Protein 4UMW (pdb70)

Solvent-accessible surface area: 28233 Å² total; per-residue (Å²): 126,144,156,97,78,88,56,36,100,49,1,76,74,79,29,65,105,1,157,26,51,64,102,158,95,99,90,117,0,43,119,21,14,62,51,2,0,86,69,6,10,141,46,20,22,101,71,4,99,120,45,59,168,88,52,45,126,74,13,8,36,14,1,1,10,54,0,2,81,5,0,29,160,34,46,7,2,43,36,0,0,61,5,0,20,14,16,12,52,1,81,41,49,64,28,164,16,58,76,251,79,82,19,1,98,79,19,48,37,151,71,4,29,31,48,125,142,83,126,153,52,110,22,55,26,91,52,4,170,50,44,26,45,1,20,9,55,58,51,23,76,2,13,7,19,0,55,0,68,17,97,70,6,37,0,34,12,35,3,21,32,21,27,57,64,18,50,106,62,52,86,33,58,137,1,22,1,2,0,24,1,43,100,112,94,0,35,0,51,1,65,12,108,60,52,45,4,3,2,17,110,4,22,116,28,13,93,77,3,80,146,145,81,90,130,122,83,102,69,16,27,137,41,2,128,132,34,0,35,46,10,60,56,58,4,102,97,20,18,71,60,14,15,117,134,156,97,35,58,122,138,90,63,79,98,47,1,41,9,1,16,2,7,0,1,3,1,0,5,17,12,0,33,14,11,0,10,29,11,0,21,45,1,1,64,162,96,31,13,80,20,67,10,3,63,11,2,78,44,0,10,136,1,60,11,1,0,2,6,2,16,7,0,0,0,71,25,111,15,132,14,61,25,24,55,36,27,143,84,45,52,96,52,89,1,7,34,24,0,0,0,0,10,46,74,29,87,67,24,23,0,80,2,0,24,76,42,0,111,113,52,168,44,96,45,40,102,27,83,84,81,115,60,57,77,48,30,21,42,18,1,62,6,128,65,84,138,1,16,4,4,50,16,79,82,38,90,24,93,108,21,50,46,61,10,90,122,22,41,89,57,8,30,64,6,8,0,0,6,76,102,122,93,14,10,0,0,0,1,2,29,26,39,35,33,113,21,0,54,70,2,9,66,45,2,77,85,49,60,0,127,10,20,0,1,2,14,17,78,83,130,20,0,44,24,2,2,54,121,16,71,21,132,64,108,26,49,26,84,5,62,51,0,10,144,20,0,46,167,46,46,153,151,17,28,0,0,0,0,0,26,6,9,1,0,0,0,0,0,26,18,3,15,1,0,0,0,0,23,82,10,50,102,5,0,57,74,10,3,22,0,4,0,78,55,32,104,2,98,6,0,8,75,5,0,88,10,1,78,49,4,97,46,5,16,161,78,0,21,91,46,1,57,34,53,15,34,90,47,33,82,26,1,76,123,62,125,28,40,22,165,78,2,14,90,18,8,33,31,0,12,93,95,0,48,55,16,1,103,121,17,65,238

Secondary structure (DSSP, 8-state):
--TTSHHHHHHHHHHHHHHHHTTS-HHHHHHHHHHHHHHHHHHHHHHHHHHHHTT----HHHHHHHHHHHHHHTT-HHHHHHHHHHHHHHHHHHHHTS---HHHHTTS-SEEEEEETTEEEEEETTT--TT-EEEEPTTPBPSS-EEE-SSEEEEE-HHHHS--SPEEEETT-EE-TT-EE-SS-EEEEE-SPTT-SHHHHHHHHHHHHHHTPPPPPPHHHHHHHHHHHHHHHHHHHHHHHHHHHS---HHHHHHHHHHHHHHHS-TTHHHHHHHHHHHHHHHHHHTT-EE-SHHHHHHHHT--EEEEPTBTTTEEEEEEEEEEEEPTT--HHHHHHHHHHHHTT--SHHHHHHHHHHHHTT------EEEEEETTTEEEEEETTEEEEEEETTSS--SS-HHHHHHHHHTT-EEEEEEETTEEEEEEEEEEEEPTTHHHHHHHHHHTT-EEEEE-SS-HHHHHHHHHHHT-EEE-S--HHHHHHHHHHHHHHS-EEEEE-SGGGHHHHHHSSEEEEETTS-HHHHHH-SEEETT--THHHHHHHHHHHHHHHHHHHHHHHHHHHHHHHHHHHHHTS--HHHHHHHHHHHHHHHHHHHGGGG-

Structure (mmCIF, N/CA/C/O backbone):
data_4UMW
#
_entry.id   4UMW
#
_cell.length_a   77.641
_cell.length_b   83.560
_cell.length_c   319.818
_cell.angle_alpha   90.00
_cell.angle_beta   90.00
_cell.angle_gamma   90.00
#
_symmetry.space_group_name_H-M   'C 2 2 21'
#
loop_
_entity.id
_entity.type
_entity.pdbx_description
1 polymer 'ZINC-TRANSPORTING ATPASE'
2 non-polymer 'TETRAFLUOROALUMINATE ION'
3 non-polymer 'MAGNESIUM ION'
4 water water
#
loop_
_atom_site.group_PDB
_atom_site.id
_atom_site.type_symbol
_atom_site.label_atom_id
_atom_site.label_alt_id
_atom_site.label_comp_id
_atom_site.label_asym_id
_atom_site.label_entity_id
_atom_site.label_seq_id
_atom_site.pdbx_PDB_ins_code
_atom_site.Cartn_x
_atom_site.Cartn_y
_atom_site.Cartn_z
_atom_site.occupancy
_atom_site.B_iso_or_equiv
_atom_site.auth_seq_id
_atom_site.auth_comp_id
_atom_site.auth_asym_id
_atom_site.auth_atom_id
_atom_site.pdbx_PDB_model_num
ATOM 1 N N . ARG A 1 124 ? 75.169 116.576 23.824 1.00 136.79 124 ARG A N 1
ATOM 2 C CA . ARG A 1 124 ? 75.218 115.228 24.375 1.00 136.41 124 ARG A CA 1
ATOM 3 C C . ARG A 1 124 ? 74.972 114.187 23.283 1.00 134.85 124 ARG A C 1
ATOM 4 O O . ARG A 1 124 ? 75.489 113.071 23.350 1.00 133.62 124 ARG A O 1
ATOM 6 N N . LEU A 1 125 ? 74.183 114.562 22.279 1.00 133.06 125 LEU A N 1
ATOM 7 C CA . LEU A 1 125 ? 73.852 113.662 21.178 1.00 129.11 125 LEU A CA 1
ATOM 8 C C . LEU A 1 125 ? 74.386 114.168 19.833 1.00 124.63 125 LEU A C 1
ATOM 9 O O . LEU A 1 125 ? 73.941 113.720 18.773 1.00 120.10 125 LEU A O 1
ATOM 14 N N . LYS A 1 126 ? 75.349 115.087 19.877 1.00 125.85 126 LYS A N 1
ATOM 15 C CA . LYS A 1 126 ? 75.949 115.639 18.663 1.00 122.93 126 LYS A CA 1
ATOM 16 C C . LYS A 1 126 ? 76.864 114.619 17.974 1.00 122.18 126 LYS A C 1
ATOM 17 O O . LYS A 1 126 ? 77.467 114.911 16.938 1.00 121.98 126 LYS A O 1
ATOM 23 N N . GLU A 1 127 ? 76.974 113.431 18.566 1.00 120.99 127 GLU A N 1
ATOM 24 C CA . GLU A 1 127 ? 77.746 112.333 17.991 1.00 118.93 127 GLU A CA 1
ATOM 25 C C . GLU A 1 127 ? 77.084 111.778 16.725 1.00 115.11 127 GLU A C 1
ATOM 26 O O . GLU A 1 127 ? 77.763 111.424 15.758 1.00 115.15 127 GLU A O 1
ATOM 32 N N . ASN A 1 128 ? 75.755 111.704 16.742 1.00 111.73 128 ASN A N 1
ATOM 33 C CA . ASN A 1 128 ? 74.981 111.204 15.605 1.00 108.68 128 ASN A CA 1
ATOM 34 C C . ASN A 1 128 ? 74.931 112.154 14.401 1.00 107.13 128 ASN A C 1
ATOM 35 O O . ASN A 1 128 ? 74.648 111.728 13.280 1.00 105.78 128 ASN A O 1
ATOM 40 N N . LEU A 1 129 ? 75.188 113.436 14.642 1.00 107.02 129 LEU A N 1
ATOM 41 C CA . LEU A 1 129 ? 75.049 114.468 13.608 1.00 105.15 129 LEU A CA 1
ATOM 42 C C . LEU A 1 129 ? 75.772 114.199 12.271 1.00 105.70 129 LEU A C 1
ATOM 43 O O . LEU A 1 129 ? 75.143 114.301 11.210 1.00 104.12 129 LEU A O 1
ATOM 48 N N . PRO A 1 130 ? 77.081 113.857 12.310 1.00 108.57 130 PRO A N 1
ATOM 49 C CA . PRO A 1 130 ? 77.797 113.602 11.052 1.00 109.13 130 PRO A CA 1
ATOM 50 C C . PRO A 1 130 ? 77.111 112.542 10.196 1.00 107.00 130 PRO A C 1
ATOM 51 O O . PRO A 1 130 ? 77.111 112.652 8.969 1.00 105.65 130 PRO A O 1
ATOM 55 N N . LEU A 1 131 ? 76.522 111.541 10.842 1.00 106.43 131 LEU A N 1
ATOM 56 C CA . LEU A 1 131 ? 75.788 110.498 10.134 1.00 106.38 131 LEU A CA 1
ATOM 57 C C . LEU A 1 131 ? 74.611 111.077 9.342 1.00 106.51 131 LEU A C 1
ATOM 58 O O . LEU A 1 131 ? 74.538 110.914 8.121 1.00 108.49 131 LEU A O 1
ATOM 63 N N . ILE A 1 132 ? 73.704 111.758 10.040 1.00 104.16 132 ILE A N 1
ATOM 64 C CA . ILE A 1 132 ? 72.532 112.370 9.411 1.00 101.46 132 ILE A CA 1
ATOM 65 C C . ILE A 1 132 ? 72.922 113.326 8.287 1.00 102.76 132 ILE A C 1
ATOM 66 O O . ILE A 1 132 ? 72.403 113.234 7.163 1.00 104.56 132 ILE A O 1
ATOM 71 N N . THR A 1 133 ? 73.841 114.240 8.595 1.00 101.89 133 THR A N 1
ATOM 72 C CA . THR A 1 133 ? 74.311 115.205 7.603 1.00 101.93 133 THR A CA 1
ATOM 73 C C . THR A 1 133 ? 74.876 114.501 6.367 1.00 104.10 133 THR A C 1
ATOM 74 O O . THR A 1 133 ? 74.604 114.908 5.238 1.00 104.05 133 THR A O 1
ATOM 78 N N . LEU A 1 134 ? 75.642 113.435 6.583 1.00 105.32 134 LEU A N 1
ATOM 79 C CA . LEU A 1 134 ? 76.179 112.652 5.472 1.00 106.07 134 LEU A CA 1
ATOM 80 C C . LEU A 1 134 ? 75.067 112.017 4.635 1.00 106.26 134 LEU A C 1
ATOM 81 O O . LEU A 1 134 ? 75.134 112.022 3.404 1.00 108.56 134 LEU A O 1
ATOM 86 N N . ILE A 1 135 ? 74.050 111.476 5.307 1.00 105.16 135 ILE A N 1
ATOM 87 C CA . ILE A 1 135 ? 72.881 110.900 4.635 1.00 106.68 135 ILE A CA 1
ATOM 88 C C . ILE A 1 135 ? 72.192 111.919 3.716 1.00 106.38 135 ILE A C 1
ATOM 89 O O . ILE A 1 135 ? 72.055 111.707 2.496 1.00 108.20 135 ILE A O 1
ATOM 94 N N . VAL A 1 136 ? 71.755 113.023 4.322 1.00 102.10 136 VAL A N 1
ATOM 95 C CA . VAL A 1 136 ? 71.048 114.084 3.606 1.00 99.73 136 VAL A CA 1
ATOM 96 C C . VAL A 1 136 ? 71.877 114.619 2.442 1.00 100.43 136 VAL A C 1
ATOM 97 O O . VAL A 1 136 ? 71.413 114.656 1.301 1.00 102.75 136 VAL A O 1
ATOM 101 N N . MET A 1 137 ? 73.108 115.022 2.746 1.00 99.63 137 MET A N 1
ATOM 102 C CA . MET A 1 137 ? 74.045 115.505 1.739 1.00 100.40 137 MET A CA 1
ATOM 103 C C . MET A 1 137 ? 74.210 114.519 0.584 1.00 104.70 137 MET A C 1
ATOM 104 O O . MET A 1 137 ? 74.287 114.923 -0.572 1.00 107.14 137 MET A O 1
ATOM 109 N N . MET A 1 138 ? 74.267 113.231 0.905 1.00 106.95 138 MET A N 1
ATOM 110 C CA . MET A 1 138 ? 74.324 112.173 -0.103 1.00 110.21 138 MET A CA 1
ATOM 111 C C . MET A 1 138 ? 73.112 112.197 -1.028 1.00 112.61 138 MET A C 1
ATOM 112 O O . MET A 1 138 ? 73.223 112.446 -2.238 1.00 112.11 138 MET A O 1
ATOM 117 N N . ALA A 1 139 ? 71.953 111.905 -0.440 1.00 115.11 139 ALA A N 1
ATOM 118 C CA . ALA A 1 139 ? 70.695 111.850 -1.187 1.00 118.04 139 ALA A CA 1
ATOM 119 C C . ALA A 1 139 ? 70.487 113.094 -2.070 1.00 119.14 139 ALA A C 1
ATOM 120 O O . ALA A 1 139 ? 70.140 112.989 -3.257 1.00 122.19 139 ALA A O 1
ATOM 122 N N . ILE A 1 140 ? 70.729 114.266 -1.490 1.00 116.82 140 ILE A N 1
ATOM 123 C CA . ILE A 1 140 ? 70.666 115.522 -2.228 1.00 117.46 140 ILE A CA 1
ATOM 124 C C . ILE A 1 140 ? 71.701 115.595 -3.373 1.00 118.92 140 ILE A C 1
ATOM 125 O O . ILE A 1 140 ? 71.375 116.043 -4.470 1.00 120.73 140 ILE A O 1
ATOM 130 N N . SER A 1 141 ? 72.932 115.149 -3.123 1.00 118.09 141 SER A N 1
ATOM 131 C CA . SER A 1 141 ? 73.952 115.078 -4.175 1.00 118.49 141 SER A CA 1
ATOM 132 C C . SER A 1 141 ? 73.462 114.250 -5.366 1.00 122.29 141 SER A C 1
ATOM 133 O O . SER A 1 141 ? 73.690 114.606 -6.535 1.00 124.03 141 SER A O 1
ATOM 136 N N . TRP A 1 142 ? 72.789 113.145 -5.057 1.00 123.82 142 TRP A N 1
ATOM 137 C CA . TRP A 1 142 ? 72.135 112.337 -6.080 1.00 126.51 142 TRP A CA 1
ATOM 138 C C . TRP A 1 142 ? 71.087 113.173 -6.822 1.00 128.01 142 TRP A C 1
ATOM 139 O O . TRP A 1 142 ? 71.037 113.186 -8.068 1.00 129.37 142 TRP A O 1
ATOM 150 N N . GLY A 1 143 ? 70.264 113.885 -6.053 1.00 127.28 143 GLY A N 1
ATOM 151 C CA . GLY A 1 143 ? 69.288 114.800 -6.628 1.00 127.04 143 GLY A CA 1
ATOM 152 C C . GLY A 1 143 ? 69.895 115.826 -7.577 1.00 124.48 143 GLY A C 1
ATOM 153 O O . GLY A 1 143 ? 69.234 116.284 -8.510 1.00 125.58 143 GLY A O 1
ATOM 154 N N . LEU A 1 144 ? 71.155 116.183 -7.338 1.00 121.90 144 LEU A N 1
ATOM 155 C CA . LEU A 1 144 ? 71.885 117.099 -8.208 1.00 120.89 144 LEU A CA 1
ATOM 156 C C . LEU A 1 144 ? 72.530 116.351 -9.368 1.00 125.36 144 LEU A C 1
ATOM 157 O O . LEU A 1 144 ? 72.917 116.957 -10.365 1.00 125.86 144 LEU A O 1
ATOM 162 N N . GLU A 1 145 ? 72.665 115.034 -9.233 1.00 129.73 145 GLU A N 1
ATOM 163 C CA . GLU A 1 145 ? 73.056 114.215 -10.376 1.00 135.41 145 GLU A CA 1
ATOM 164 C C . GLU A 1 145 ? 71.818 113.923 -11.212 1.00 136.45 145 GLU A C 1
ATOM 165 O O . GLU A 1 145 ? 71.896 113.279 -12.258 1.00 138.92 145 GLU A O 1
ATOM 171 N N . GLN A 1 146 ? 70.669 114.396 -10.737 1.00 134.73 146 GLN A N 1
ATOM 172 C CA . GLN A 1 146 ? 69.452 114.343 -11.548 1.00 136.88 146 GLN A CA 1
ATOM 173 C C . GLN A 1 146 ? 69.253 115.537 -12.506 1.00 138.41 146 GLN A C 1
ATOM 174 O O . GLN A 1 146 ? 68.720 115.353 -13.599 1.00 139.81 146 GLN A O 1
ATOM 180 N N . PHE A 1 147 ? 69.655 116.747 -12.105 1.00 252.27 147 PHE A N 1
ATOM 181 C CA . PHE A 1 147 ? 69.758 117.873 -13.049 1.00 253.05 147 PHE A CA 1
ATOM 182 C C . PHE A 1 147 ? 71.150 118.486 -12.953 1.00 251.29 147 PHE A C 1
ATOM 183 O O . PHE A 1 147 ? 71.610 118.761 -11.846 1.00 249.18 147 PHE A O 1
ATOM 191 N N . ASN A 1 148 ? 71.811 118.713 -14.091 1.00 252.24 148 ASN A N 1
ATOM 192 C CA . ASN A 1 148 ? 73.152 119.309 -14.090 1.00 250.80 148 ASN A CA 1
ATOM 193 C C . ASN A 1 148 ? 74.144 118.423 -13.330 1.00 249.21 148 ASN A C 1
ATOM 194 O O . ASN A 1 148 ? 74.488 118.704 -12.185 1.00 247.27 148 ASN A O 1
ATOM 199 N N . HIS A 1 149 ? 74.571 117.335 -13.966 1.00 250.21 149 HIS A N 1
ATOM 200 C CA . HIS A 1 149 ? 75.584 116.427 -13.402 1.00 249.06 149 HIS A CA 1
ATOM 201 C C . HIS A 1 149 ? 76.829 117.135 -12.831 1.00 247.08 149 HIS A C 1
ATOM 202 O O . HIS A 1 149 ? 77.162 116.924 -11.669 1.00 245.46 149 HIS A O 1
ATOM 209 N N . PRO A 1 150 ? 77.516 117.957 -13.660 1.00 217.35 150 PRO A N 1
ATOM 210 C CA . PRO A 1 150 ? 78.821 118.468 -13.176 1.00 215.71 150 PRO A CA 1
ATOM 211 C C . PRO A 1 150 ? 78.714 119.262 -11.870 1.00 213.88 150 PRO A C 1
ATOM 212 O O . PRO A 1 150 ? 79.610 119.191 -11.038 1.00 212.45 150 PRO A O 1
ATOM 216 N N . PHE A 1 151 ? 77.606 119.980 -11.730 1.00 244.13 151 PHE A N 1
ATOM 217 C CA . PHE A 1 151 ? 77.301 120.660 -10.486 1.00 242.62 151 PHE A CA 1
ATOM 218 C C . PHE A 1 151 ? 77.037 119.664 -9.355 1.00 241.69 151 PHE A C 1
ATOM 219 O O . PHE A 1 151 ? 77.286 119.960 -8.187 1.00 240.12 151 PHE A O 1
ATOM 227 N N . GLY A 1 152 ? 76.545 118.480 -9.707 1.00 113.17 152 GLY A N 1
ATOM 228 C CA . GLY A 1 152 ? 76.277 117.442 -8.726 1.00 112.79 152 GLY A CA 1
ATOM 229 C C . GLY A 1 152 ? 77.523 116.735 -8.223 1.00 112.04 152 GLY A C 1
ATOM 230 O O . GLY A 1 152 ? 77.586 116.342 -7.060 1.00 108.19 152 GLY A O 1
ATOM 231 N N . GLN A 1 153 ? 78.507 116.562 -9.105 1.00 114.28 153 GLN A N 1
ATOM 232 C CA . GLN A 1 153 ? 79.767 115.897 -8.752 1.00 113.66 153 GLN A CA 1
ATOM 233 C C . GLN A 1 153 ? 80.527 116.717 -7.712 1.00 111.00 153 GLN A C 1
ATOM 234 O O . GLN A 1 153 ? 81.176 116.164 -6.828 1.00 110.26 153 GLN A O 1
ATOM 240 N N . LEU A 1 154 ? 80.438 118.039 -7.827 1.00 110.64 154 LEU A N 1
ATOM 241 C CA . LEU A 1 154 ? 81.027 118.929 -6.836 1.00 110.59 154 LEU A CA 1
ATOM 242 C C . LEU A 1 154 ? 80.338 118.712 -5.495 1.00 108.92 154 LEU A C 1
ATOM 243 O O . LEU A 1 154 ? 80.983 118.697 -4.447 1.00 106.07 154 LEU A O 1
ATOM 248 N N . ALA A 1 155 ? 79.023 118.534 -5.543 1.00 109.71 155 ALA A N 1
ATOM 249 C CA . ALA A 1 155 ? 78.237 118.279 -4.343 1.00 109.24 155 ALA A CA 1
ATOM 250 C C . ALA A 1 155 ? 78.633 116.944 -3.697 1.00 109.00 155 ALA A C 1
ATOM 251 O O . ALA A 1 155 ? 78.690 116.827 -2.466 1.00 106.62 155 ALA A O 1
ATOM 253 N N . PHE A 1 156 ? 78.912 115.948 -4.533 1.00 110.69 156 PHE A N 1
ATOM 254 C CA . PHE A 1 156 ? 79.412 114.668 -4.059 1.00 110.58 156 PHE A CA 1
ATOM 255 C C . PHE A 1 156 ? 80.777 114.850 -3.393 1.00 108.42 156 PHE A C 1
ATOM 256 O O . PHE A 1 156 ? 80.953 114.442 -2.261 1.00 108.42 156 PHE A O 1
ATOM 264 N N . ILE A 1 157 ? 81.721 115.490 -4.082 1.00 107.05 157 ILE A N 1
ATOM 265 C CA . ILE A 1 157 ? 83.026 115.833 -3.503 1.00 106.45 157 ILE A CA 1
ATOM 266 C C . ILE A 1 157 ? 82.879 116.543 -2.143 1.00 105.19 157 ILE A C 1
ATOM 267 O O . ILE A 1 157 ? 83.666 116.313 -1.220 1.00 105.61 157 ILE A O 1
ATOM 272 N N . ALA A 1 158 ? 81.844 117.372 -2.019 1.00 103.79 158 ALA A N 1
ATOM 273 C CA . ALA A 1 158 ? 81.509 118.006 -0.747 1.00 101.23 158 ALA A CA 1
ATOM 274 C C . ALA A 1 158 ? 81.107 116.970 0.300 1.00 103.01 158 ALA A C 1
ATOM 275 O O . ALA A 1 158 ? 81.618 116.991 1.423 1.00 103.30 158 ALA A O 1
ATOM 277 N N . THR A 1 159 ? 80.196 116.067 -0.067 1.00 104.98 159 THR A N 1
ATOM 278 C CA . THR A 1 159 ? 79.789 114.981 0.835 1.00 107.50 159 THR A CA 1
ATOM 279 C C . THR A 1 159 ? 80.975 114.124 1.308 1.00 107.63 159 THR A C 1
ATOM 280 O O . THR A 1 159 ? 81.169 113.918 2.512 1.00 109.19 159 THR A O 1
ATOM 284 N N . THR A 1 160 ? 81.747 113.629 0.343 1.00 106.78 160 THR A N 1
ATOM 285 C CA . THR A 1 160 ? 82.954 112.847 0.572 1.00 105.93 160 THR A CA 1
ATOM 286 C C . THR A 1 160 ? 83.902 113.569 1.511 1.00 106.97 160 THR A C 1
ATOM 287 O O . THR A 1 160 ? 84.354 112.992 2.484 1.00 108.86 160 THR A O 1
ATOM 291 N N . LEU A 1 161 ? 84.195 114.834 1.223 1.00 106.49 161 LEU A N 1
ATOM 292 C CA . LEU A 1 161 ? 85.121 115.607 2.055 1.00 107.42 161 LEU A CA 1
ATOM 293 C C . LEU A 1 161 ? 84.624 115.866 3.488 1.00 109.43 161 LEU A C 1
ATOM 294 O O . LEU A 1 161 ? 85.393 115.745 4.451 1.00 111.65 161 LEU A O 1
ATOM 299 N N . VAL A 1 162 ? 83.346 116.214 3.630 1.00 108.69 162 VAL A N 1
ATOM 300 C CA . VAL A 1 162 ? 82.784 116.485 4.953 1.00 108.71 162 VAL A CA 1
ATOM 301 C C . VAL A 1 162 ? 82.677 115.204 5.793 1.00 109.46 162 VAL A C 1
ATOM 302 O O . VAL A 1 162 ? 82.829 115.240 7.015 1.00 109.88 162 VAL A O 1
ATOM 306 N N . GLY A 1 163 ? 82.440 114.070 5.136 1.00 108.75 163 GLY A N 1
ATOM 307 C CA . GLY A 1 163 ? 82.394 112.798 5.837 1.00 109.38 163 GLY A CA 1
ATOM 308 C C . GLY A 1 163 ? 83.793 112.291 6.146 1.00 110.43 163 GLY A C 1
ATOM 309 O O . GLY A 1 163 ? 84.011 111.566 7.121 1.00 112.14 163 GLY A O 1
ATOM 310 N N . LEU A 1 164 ? 84.744 112.692 5.309 1.00 108.98 164 LEU A N 1
ATOM 311 C CA . LEU A 1 164 ? 86.129 112.252 5.401 1.00 106.86 164 LEU A CA 1
ATOM 312 C C . LEU A 1 164 ? 86.887 113.084 6.430 1.00 109.78 164 LEU A C 1
ATOM 313 O O . LEU A 1 164 ? 87.937 112.665 6.912 1.00 109.76 164 LEU A O 1
ATOM 318 N N . TYR A 1 165 ? 86.359 114.260 6.769 1.00 112.16 165 TYR A N 1
ATOM 319 C CA . TYR A 1 165 ? 87.113 115.172 7.634 1.00 114.41 165 TYR A CA 1
ATOM 320 C C . TYR A 1 165 ? 87.519 114.618 9.006 1.00 114.16 165 TYR A C 1
ATOM 321 O O . TYR A 1 165 ? 88.709 114.591 9.323 1.00 114.02 165 TYR A O 1
ATOM 330 N N . PRO A 1 166 ? 86.550 114.170 9.820 1.00 114.58 166 PRO A N 1
ATOM 331 C CA . PRO A 1 166 ? 86.965 113.726 11.157 1.00 112.73 166 PRO A CA 1
ATOM 332 C C . PRO A 1 166 ? 87.881 112.508 11.097 1.00 109.06 166 PRO A C 1
ATOM 333 O O . PRO A 1 166 ? 88.774 112.374 11.930 1.00 108.06 166 PRO A O 1
ATOM 337 N N . ILE A 1 167 ? 87.663 111.650 10.105 1.00 106.52 167 ILE A N 1
ATOM 338 C CA . ILE A 1 167 ? 88.448 110.435 9.927 1.00 103.81 167 ILE A CA 1
ATOM 339 C C . ILE A 1 167 ? 89.879 110.753 9.493 1.00 103.55 167 ILE A C 1
ATOM 340 O O . ILE A 1 167 ? 90.827 110.084 9.903 1.00 102.47 167 ILE A O 1
ATOM 345 N N . ALA A 1 168 ? 90.030 111.788 8.675 1.00 104.84 168 ALA A N 1
ATOM 346 C CA . ALA A 1 168 ? 91.348 112.194 8.201 1.00 106.38 168 ALA A CA 1
ATOM 347 C C . ALA A 1 168 ? 92.193 112.804 9.317 1.00 109.95 168 ALA A C 1
ATOM 348 O O . ALA A 1 168 ? 93.363 112.455 9.478 1.00 110.51 168 ALA A O 1
ATOM 350 N N . ARG A 1 169 ? 91.601 113.722 10.076 1.00 112.87 169 ARG A N 1
ATOM 351 C CA . ARG A 1 169 ? 92.298 114.356 11.192 1.00 114.35 169 ARG A CA 1
ATOM 352 C C . ARG A 1 169 ? 92.544 113.375 12.342 1.00 111.09 169 ARG A C 1
ATOM 353 O O . ARG A 1 169 ? 93.573 113.452 13.015 1.00 109.83 169 ARG A O 1
ATOM 361 N N . GLN A 1 170 ? 91.600 112.463 12.565 1.00 109.50 170 GLN A N 1
ATOM 362 C CA . GLN A 1 170 ? 91.766 111.415 13.570 1.00 108.58 170 GLN A CA 1
ATOM 363 C C . GLN A 1 170 ? 92.955 110.529 13.212 1.00 107.70 170 GLN A C 1
ATOM 364 O O . GLN A 1 170 ? 93.829 110.277 14.044 1.00 106.89 170 GLN A O 1
ATOM 370 N N . ALA A 1 171 ? 92.985 110.071 11.965 1.00 108.11 171 ALA A N 1
ATOM 371 C CA . ALA A 1 171 ? 94.101 109.280 11.468 1.00 107.35 171 ALA A CA 1
ATOM 372 C C . ALA A 1 171 ? 95.400 110.068 11.577 1.00 109.24 171 ALA A C 1
ATOM 373 O O . ALA A 1 171 ? 96.399 109.552 12.069 1.00 110.02 171 ALA A O 1
ATOM 375 N N . LEU A 1 172 ? 95.370 111.322 11.132 1.00 110.77 172 LEU A N 1
ATOM 376 C CA . LEU A 1 172 ? 96.535 112.206 11.192 1.00 112.18 172 LEU A CA 1
ATOM 377 C C . LEU A 1 172 ? 97.129 112.327 12.600 1.00 112.86 172 LEU A C 1
ATOM 378 O O . LEU A 1 172 ? 98.348 112.412 12.761 1.00 113.91 172 LEU A O 1
ATOM 383 N N . ARG A 1 173 ? 96.267 112.341 13.613 1.00 111.75 173 ARG A N 1
ATOM 384 C CA . ARG A 1 173 ? 96.723 112.370 14.999 1.00 113.00 173 ARG A CA 1
ATOM 385 C C . ARG A 1 173 ? 97.369 111.045 15.392 1.00 111.64 173 ARG A C 1
ATOM 386 O O . ARG A 1 173 ? 98.303 111.010 16.199 1.00 112.13 173 ARG A O 1
ATOM 394 N N . LEU A 1 174 ? 96.861 109.958 14.818 1.00 109.94 174 LEU A N 1
ATOM 395 C CA . LEU A 1 174 ? 97.384 108.625 15.094 1.00 108.52 174 LEU A CA 1
ATOM 396 C C . LEU A 1 174 ? 98.783 108.426 14.496 1.00 110.40 174 LEU A C 1
ATOM 397 O O . LEU A 1 174 ? 99.620 107.750 15.096 1.00 111.33 174 LEU A O 1
ATOM 402 N N . ILE A 1 175 ? 99.038 109.023 13.329 1.00 111.68 175 ILE A N 1
ATOM 403 C CA . ILE A 1 175 ? 100.361 108.950 12.698 1.00 114.36 175 ILE A CA 1
ATOM 404 C C . ILE A 1 175 ? 101.404 109.652 13.571 1.00 116.40 175 ILE A C 1
ATOM 405 O O . ILE A 1 175 ? 102.556 109.216 13.658 1.00 117.62 175 ILE A O 1
ATOM 410 N N . LYS A 1 176 ? 100.987 110.746 14.204 1.00 116.80 176 LYS A N 1
ATOM 411 C CA . LYS A 1 176 ? 101.836 111.486 15.133 1.00 117.24 176 LYS A CA 1
ATOM 412 C C . LYS A 1 176 ? 102.173 110.638 16.358 1.00 117.15 176 LYS A C 1
ATOM 413 O O . LYS A 1 176 ? 103.295 110.688 16.867 1.00 119.04 176 LYS A O 1
ATOM 419 N N . SER A 1 177 ? 101.203 109.852 16.819 1.00 115.23 177 SER A N 1
ATOM 420 C CA . SER A 1 177 ? 101.396 109.015 18.004 1.00 114.31 177 SER A CA 1
ATOM 421 C C . SER A 1 177 ? 102.039 107.660 17.679 1.00 114.26 177 SER A C 1
ATOM 422 O O . SER A 1 177 ? 101.836 106.679 18.396 1.00 112.03 177 SER A O 1
ATOM 425 N N . GLY A 1 178 ? 102.816 107.614 16.600 1.00 116.51 178 GLY A N 1
ATOM 426 C CA . GLY A 1 178 ? 103.551 106.413 16.235 1.00 118.02 178 GLY A CA 1
ATOM 427 C C . GLY A 1 178 ? 102.764 105.414 15.402 1.00 118.76 178 GLY A C 1
ATOM 428 O O . GLY A 1 178 ? 103.335 104.707 14.566 1.00 122.49 178 GLY A O 1
ATOM 429 N N . SER A 1 179 ? 101.453 105.358 15.629 1.00 115.50 179 SER A N 1
ATOM 430 C CA . SER A 1 179 ? 100.580 104.407 14.938 1.00 113.86 179 SER A CA 1
ATOM 431 C C . SER A 1 179 ? 100.290 104.809 13.487 1.00 112.97 179 SER A C 1
ATOM 432 O O . SER A 1 179 ? 99.393 105.609 13.222 1.00 111.66 179 SER A O 1
ATOM 435 N N . TYR A 1 180 ? 101.040 104.235 12.550 1.00 100.98 180 TYR A N 1
ATOM 436 C CA . TYR A 1 180 ? 100.942 104.622 11.143 1.00 102.19 180 TYR A CA 1
ATOM 437 C C . TYR A 1 180 ? 99.753 103.994 10.418 1.00 99.01 180 TYR A C 1
ATOM 438 O O . TYR A 1 180 ? 99.119 104.635 9.580 1.00 97.72 180 TYR A O 1
ATOM 447 N N . PHE A 1 181 ? 99.454 102.739 10.740 1.00 97.76 181 PHE A N 1
ATOM 448 C CA . PHE A 1 181 ? 98.551 101.945 9.913 1.00 94.98 181 PHE A CA 1
ATOM 449 C C . PHE A 1 181 ? 97.261 101.470 10.593 1.00 92.42 181 PHE A C 1
ATOM 450 O O . PHE A 1 181 ? 96.865 100.316 10.434 1.00 90.27 181 PHE A O 1
ATOM 458 N N . ALA A 1 182 ? 96.600 102.351 11.338 1.00 92.79 182 ALA A N 1
ATOM 459 C CA . ALA A 1 182 ? 95.250 102.057 11.809 1.00 91.24 182 ALA A CA 1
ATOM 460 C C . ALA A 1 182 ? 94.323 102.077 10.599 1.00 92.08 182 ALA A C 1
ATOM 461 O O . ALA A 1 182 ? 94.695 102.589 9.544 1.00 92.26 182 ALA A O 1
ATOM 463 N N . ILE A 1 183 ? 93.120 1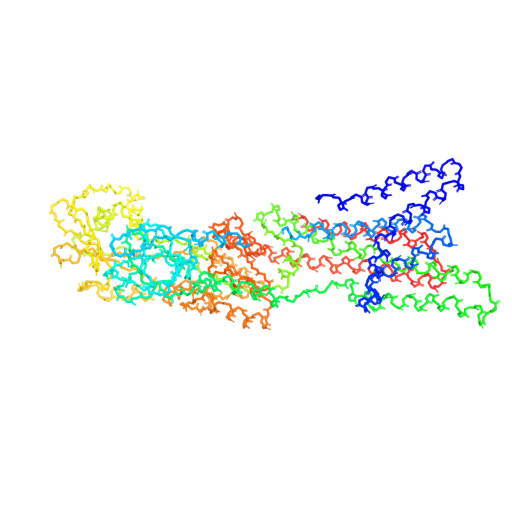01.528 10.749 1.00 91.97 183 ILE A N 1
ATOM 464 C CA . ILE A 1 183 ? 92.173 101.444 9.636 1.00 90.13 183 ILE A CA 1
ATOM 465 C C . ILE A 1 183 ? 91.776 102.828 9.110 1.00 89.78 183 ILE A C 1
ATOM 466 O O . ILE A 1 183 ? 91.430 102.993 7.934 1.00 90.76 183 ILE A O 1
ATOM 471 N N . GLU A 1 184 ? 91.848 103.820 9.991 1.00 89.32 184 GLU A N 1
ATOM 472 C CA . GLU A 1 184 ? 91.546 105.198 9.642 1.00 90.71 184 GLU A CA 1
ATOM 473 C C . GLU A 1 184 ? 92.458 105.681 8.513 1.00 89.74 184 GLU A C 1
ATOM 474 O O . GLU A 1 184 ? 92.022 106.409 7.618 1.00 91.79 184 GLU A O 1
ATOM 480 N N . THR A 1 185 ? 93.722 105.268 8.565 1.00 86.97 185 THR A N 1
ATOM 481 C CA . THR A 1 185 ? 94.697 105.613 7.534 1.00 88.63 185 THR A CA 1
ATOM 482 C C . THR A 1 185 ? 94.248 105.086 6.178 1.00 89.84 185 THR A C 1
ATOM 483 O O . THR A 1 185 ? 94.163 105.837 5.205 1.00 88.80 185 THR A O 1
ATOM 487 N N . LEU A 1 186 ? 93.959 103.788 6.132 1.00 88.77 186 LEU A N 1
ATOM 488 C CA . LEU A 1 186 ? 93.474 103.139 4.922 1.00 86.80 186 LEU A CA 1
ATOM 489 C C . LEU A 1 186 ? 92.252 103.854 4.373 1.00 86.89 186 LEU A C 1
ATOM 490 O O . LEU A 1 186 ? 92.173 104.136 3.179 1.00 88.19 186 LEU A O 1
ATOM 495 N N . MET A 1 187 ? 91.305 104.143 5.259 1.00 85.93 187 MET A N 1
ATOM 496 C CA . MET A 1 187 ? 90.069 104.818 4.885 1.00 88.06 187 MET A CA 1
ATOM 497 C C . MET A 1 187 ? 90.310 106.184 4.246 1.00 91.96 187 MET A C 1
ATOM 498 O O . MET A 1 187 ? 89.772 106.493 3.175 1.00 94.08 187 MET A O 1
ATOM 503 N N . SER A 1 188 ? 91.123 106.997 4.913 1.00 92.43 188 SER A N 1
ATOM 504 C CA . SER A 1 188 ? 91.416 108.351 4.455 1.00 94.27 188 SER A CA 1
ATOM 505 C C . SER A 1 188 ? 92.195 108.378 3.135 1.00 95.05 188 SER A C 1
ATOM 506 O O . SER A 1 188 ? 91.875 109.152 2.226 1.00 94.23 188 SER A O 1
ATOM 509 N N . VAL A 1 189 ? 93.218 107.532 3.044 1.00 93.98 189 VAL A N 1
ATOM 510 C CA . VAL A 1 189 ? 94.001 107.391 1.821 1.00 90.91 189 VAL A CA 1
ATOM 511 C C . VAL A 1 189 ? 93.111 106.948 0.660 1.00 91.78 189 VAL A C 1
ATOM 512 O O . VAL A 1 189 ? 93.146 107.543 -0.417 1.00 94.47 189 VAL A O 1
ATOM 516 N N . ALA A 1 190 ? 92.299 105.920 0.890 1.00 88.96 190 ALA A N 1
ATOM 517 C CA . ALA A 1 190 ? 91.390 105.414 -0.138 1.00 87.85 190 ALA A CA 1
ATOM 518 C C . ALA A 1 190 ? 90.368 106.455 -0.594 1.00 90.37 190 ALA A C 1
ATOM 519 O O . ALA A 1 190 ? 90.036 106.529 -1.782 1.00 93.38 190 ALA A O 1
ATOM 521 N N . ALA A 1 191 ? 89.868 107.254 0.345 1.00 91.15 191 ALA A N 1
ATOM 522 C CA . ALA A 1 191 ? 88.957 108.345 -0.004 1.00 92.51 191 ALA A CA 1
ATOM 523 C C . ALA A 1 191 ? 89.644 109.428 -0.847 1.00 93.64 191 ALA A C 1
ATOM 524 O O . ALA A 1 191 ? 89.120 109.847 -1.887 1.00 93.59 191 ALA A O 1
ATOM 526 N N . ILE A 1 192 ? 90.811 109.876 -0.389 1.00 95.08 192 ILE A N 1
ATOM 527 C CA . ILE A 1 192 ? 91.588 110.891 -1.099 1.00 97.95 192 ILE A CA 1
ATOM 528 C C . ILE A 1 192 ? 91.944 110.448 -2.517 1.00 98.05 192 ILE A C 1
ATOM 529 O O . ILE A 1 192 ? 91.894 111.244 -3.461 1.00 99.15 192 ILE A O 1
ATOM 534 N N . GLY A 1 193 ? 92.291 109.172 -2.662 1.00 98.04 193 GLY A N 1
ATOM 535 C CA . GLY A 1 193 ? 92.563 108.597 -3.969 1.00 98.70 193 GLY A CA 1
ATOM 536 C C . GLY A 1 193 ? 91.317 108.548 -4.834 1.00 97.99 193 GLY A C 1
ATOM 537 O O . GLY A 1 193 ? 91.347 108.942 -6.001 1.00 98.95 193 GLY A O 1
ATOM 538 N N . ALA A 1 194 ? 90.217 108.070 -4.255 1.00 96.38 194 ALA A N 1
ATOM 539 C CA . ALA A 1 194 ? 88.938 108.015 -4.962 1.00 96.27 194 ALA A CA 1
ATOM 540 C C . ALA A 1 194 ? 88.441 109.390 -5.419 1.00 100.17 194 ALA A C 1
ATOM 541 O O . ALA A 1 194 ? 87.650 109.487 -6.358 1.00 102.65 194 ALA A O 1
ATOM 543 N N . LEU A 1 195 ? 88.889 110.449 -4.751 1.00 100.86 195 LEU A N 1
ATOM 544 C CA . LEU A 1 195 ? 88.560 111.799 -5.207 1.00 102.54 195 LEU A CA 1
ATOM 545 C C . LEU A 1 195 ? 89.185 112.134 -6.567 1.00 104.06 195 LEU A C 1
ATOM 546 O O . LEU A 1 195 ? 88.527 112.718 -7.433 1.00 104.05 195 LEU A O 1
ATOM 551 N N . PHE A 1 196 ? 90.451 111.766 -6.751 1.00 104.98 196 PHE A N 1
ATOM 552 C CA . PHE A 1 196 ? 91.179 112.107 -7.974 1.00 106.69 196 PHE A CA 1
ATOM 553 C C . PHE A 1 196 ? 90.667 111.316 -9.175 1.00 105.27 196 PHE A C 1
ATOM 554 O O . PHE A 1 196 ? 91.001 111.628 -10.319 1.00 108.20 196 PHE A O 1
ATOM 562 N N . ILE A 1 197 ? 89.860 110.291 -8.914 1.00 101.44 197 ILE A N 1
ATOM 563 C CA . ILE A 1 197 ? 89.389 109.402 -9.974 1.00 99.12 197 ILE A CA 1
ATOM 564 C C . ILE A 1 197 ? 87.862 109.357 -10.097 1.00 98.10 197 ILE A C 1
ATOM 565 O O . ILE A 1 197 ? 87.306 108.426 -10.684 1.00 98.84 197 ILE A O 1
ATOM 570 N N . GLY A 1 198 ? 87.191 110.362 -9.540 1.00 96.73 198 GLY A N 1
ATOM 571 C CA . GLY A 1 198 ? 85.750 110.491 -9.677 1.00 97.62 198 GLY A CA 1
ATOM 572 C C . GLY A 1 198 ? 84.956 109.303 -9.169 1.00 96.80 198 GLY A C 1
ATOM 573 O O . GLY A 1 198 ? 83.869 109.009 -9.668 1.00 96.58 198 GLY A O 1
ATOM 574 N N . ALA A 1 199 ? 85.511 108.610 -8.180 1.00 97.08 199 ALA A N 1
ATOM 575 C CA . ALA A 1 199 ? 84.810 107.520 -7.516 1.00 95.85 199 ALA A CA 1
ATOM 576 C C . ALA A 1 199 ? 84.145 108.073 -6.264 1.00 96.63 199 ALA A C 1
ATOM 577 O O . ALA A 1 199 ? 84.162 107.443 -5.205 1.00 96.24 199 ALA A O 1
ATOM 579 N N . THR A 1 200 ? 83.561 109.260 -6.407 1.00 98.44 200 THR A N 1
ATOM 580 C CA . THR A 1 200 ? 83.021 110.024 -5.288 1.00 100.14 200 THR A CA 1
ATOM 581 C C . THR A 1 200 ? 81.784 109.388 -4.663 1.00 101.27 200 THR A C 1
ATOM 582 O O . THR A 1 200 ? 81.636 109.389 -3.443 1.00 101.36 200 THR A O 1
ATOM 586 N N . ALA A 1 201 ? 80.894 108.860 -5.497 1.00 101.46 201 ALA A N 1
ATOM 587 C CA . ALA A 1 201 ? 79.702 108.178 -5.004 1.00 100.74 201 ALA A CA 1
ATOM 588 C C . ALA A 1 201 ? 80.082 106.941 -4.182 1.00 100.78 201 ALA A C 1
ATOM 589 O O . ALA A 1 201 ? 79.528 106.693 -3.106 1.00 99.59 201 ALA A O 1
ATOM 591 N N . GLU A 1 202 ? 81.040 106.176 -4.697 1.00 101.21 202 GLU A N 1
ATOM 592 C CA . GLU A 1 202 ? 81.529 104.982 -4.019 1.00 99.81 202 GLU A CA 1
ATOM 593 C C . GLU A 1 202 ? 82.227 105.304 -2.695 1.00 98.92 202 GLU A C 1
ATOM 594 O O . GLU A 1 202 ? 81.944 104.684 -1.664 1.00 98.42 202 GLU A O 1
ATOM 600 N N . ALA A 1 203 ? 83.144 106.266 -2.730 1.00 98.15 203 ALA A N 1
ATOM 601 C CA . ALA A 1 203 ? 83.860 106.690 -1.530 1.00 97.24 203 ALA A CA 1
ATOM 602 C C . ALA A 1 203 ? 82.879 107.210 -0.486 1.00 97.79 203 ALA A C 1
ATOM 603 O O . ALA A 1 203 ? 83.038 106.970 0.716 1.00 99.01 203 ALA A O 1
ATOM 605 N N . ALA A 1 204 ? 81.861 107.922 -0.957 1.00 96.97 204 ALA A N 1
ATOM 606 C CA . ALA A 1 204 ? 80.782 108.364 -0.090 1.00 96.69 204 ALA A CA 1
ATOM 607 C C . ALA A 1 204 ? 80.106 107.161 0.561 1.00 95.46 204 ALA A C 1
ATOM 608 O O . ALA A 1 204 ? 79.916 107.142 1.773 1.00 96.61 204 ALA A O 1
ATOM 610 N N . MET A 1 205 ? 79.744 106.165 -0.246 1.00 94.27 205 MET A N 1
ATOM 611 C CA . MET A 1 205 ? 79.113 104.942 0.259 1.00 93.17 205 MET A CA 1
ATOM 612 C C . MET A 1 205 ? 79.934 104.265 1.363 1.00 91.25 205 MET A C 1
ATOM 613 O O . MET A 1 205 ? 79.428 104.005 2.469 1.00 91.30 205 MET A O 1
ATOM 618 N N . VAL A 1 206 ? 81.201 103.987 1.064 1.00 89.58 206 VAL A N 1
ATOM 619 C CA . VAL A 1 206 ? 82.066 103.319 2.034 1.00 88.30 206 VAL A CA 1
ATOM 620 C C . VAL A 1 206 ? 82.257 104.167 3.297 1.00 88.85 206 VAL A C 1
ATOM 621 O O . VAL A 1 206 ? 82.322 103.628 4.408 1.00 89.33 206 VAL A O 1
ATOM 625 N N . LEU A 1 207 ? 82.317 105.489 3.129 1.00 88.78 207 LEU A N 1
ATOM 626 C CA . LEU A 1 207 ? 82.362 106.402 4.271 1.00 89.51 207 LEU A CA 1
ATOM 627 C C . LEU A 1 207 ? 81.109 106.277 5.123 1.00 90.82 207 LEU A C 1
ATOM 628 O O . LEU A 1 207 ? 81.173 106.350 6.349 1.00 93.90 207 LEU A O 1
ATOM 633 N N . LEU A 1 208 ? 79.969 106.094 4.468 1.00 88.36 208 LEU A N 1
ATOM 634 C CA . LEU A 1 208 ? 78.710 105.943 5.174 1.00 88.95 208 LEU A CA 1
ATOM 635 C C . LEU A 1 208 ? 78.733 104.671 6.005 1.00 90.05 208 LEU A C 1
ATOM 636 O O . LEU A 1 208 ? 78.433 104.696 7.204 1.00 90.86 208 LEU A O 1
ATOM 641 N N . LEU A 1 209 ? 79.094 103.561 5.364 1.00 89.12 209 LEU A N 1
ATOM 642 C CA . LEU A 1 209 ? 79.209 102.284 6.070 1.00 86.03 209 LEU A CA 1
ATOM 643 C C . LEU A 1 209 ? 80.149 102.383 7.276 1.00 85.03 209 LEU A C 1
ATOM 644 O O . LEU A 1 209 ? 79.821 101.917 8.377 1.00 85.54 209 LEU A O 1
ATOM 649 N N . PHE A 1 210 ? 81.307 103.008 7.073 1.00 87.12 210 PHE A N 1
ATOM 650 C CA . PHE A 1 210 ? 82.268 103.206 8.149 1.00 89.95 210 PHE A CA 1
ATOM 651 C C . PHE A 1 210 ? 81.674 104.023 9.293 1.00 90.62 210 PHE A C 1
ATOM 652 O O . PHE A 1 210 ? 81.889 103.721 10.467 1.00 89.83 210 PHE A O 1
ATOM 660 N N . LEU A 1 211 ? 80.938 105.069 8.938 1.00 91.20 211 LEU A N 1
ATOM 661 C CA . LEU A 1 211 ? 80.329 105.923 9.946 1.00 92.07 211 LEU A CA 1
ATOM 662 C C . LEU A 1 211 ? 79.288 105.152 10.753 1.00 90.96 211 LEU A C 1
ATOM 663 O O . LEU A 1 211 ? 79.179 105.333 11.963 1.00 91.90 211 LEU A O 1
ATOM 668 N N . ILE A 1 212 ? 78.531 104.292 10.077 1.00 88.92 212 ILE A N 1
ATOM 669 C CA . ILE A 1 212 ? 77.555 103.440 10.747 1.00 86.95 212 ILE A CA 1
ATOM 670 C C . ILE A 1 212 ? 78.260 102.495 11.718 1.00 85.97 212 ILE A C 1
ATOM 671 O O . ILE A 1 212 ? 77.804 102.311 12.845 1.00 85.67 212 ILE A O 1
ATOM 676 N N . GLY A 1 213 ? 79.373 101.903 11.288 1.00 84.63 213 GLY A N 1
ATOM 677 C CA . GLY A 1 213 ? 80.151 101.050 12.179 1.00 82.69 213 GLY A CA 1
ATOM 678 C C . GLY A 1 213 ? 80.655 101.784 13.418 1.00 84.38 213 GLY A C 1
ATOM 679 O O . GLY A 1 213 ? 80.505 101.318 14.556 1.00 83.98 213 GLY A O 1
ATOM 680 N N . GLU A 1 214 ? 81.253 102.948 13.181 1.00 87.11 214 GLU A N 1
ATOM 681 C CA . GLU A 1 214 ? 81.754 103.813 14.241 1.00 89.03 214 GLU A CA 1
ATOM 682 C C . GLU A 1 214 ? 80.649 104.148 15.235 1.00 89.40 214 GLU A C 1
ATOM 683 O O . GLU A 1 214 ? 80.850 104.063 16.447 1.00 90.88 214 GLU A O 1
ATOM 689 N N . ARG A 1 215 ? 79.484 104.537 14.728 1.00 88.59 215 ARG A N 1
ATOM 690 C CA . ARG A 1 215 ? 78.380 104.911 15.605 1.00 89.04 215 ARG A CA 1
ATOM 691 C C . ARG A 1 215 ? 77.796 103.739 16.387 1.00 90.17 215 ARG A C 1
ATOM 692 O O . ARG A 1 215 ? 77.559 103.856 17.586 1.00 92.28 215 ARG A O 1
ATOM 700 N N . LEU A 1 216 ? 77.546 102.627 15.704 1.00 89.51 216 LEU A N 1
ATOM 701 C CA . LEU A 1 216 ? 77.148 101.394 16.374 1.00 87.52 216 LEU A CA 1
ATOM 702 C C . LEU A 1 216 ? 78.104 101.079 17.524 1.00 88.53 216 LEU A C 1
ATOM 703 O O . LEU A 1 216 ? 77.670 100.748 18.627 1.00 90.56 216 LEU A O 1
ATOM 708 N N . GLU A 1 217 ? 79.403 101.200 17.264 1.00 88.91 217 GLU A N 1
ATOM 709 C CA . GLU A 1 217 ? 80.406 100.980 18.304 1.00 89.03 217 GLU A CA 1
ATOM 710 C C . GLU A 1 217 ? 80.274 101.986 19.446 1.00 90.56 217 GLU A C 1
ATOM 711 O O . GLU A 1 217 ? 80.387 101.625 20.616 1.00 92.24 217 GLU A O 1
ATOM 717 N N . GLY A 1 218 ? 80.029 103.244 19.096 1.00 90.79 218 GLY A N 1
ATOM 718 C CA . GLY A 1 218 ? 79.903 104.306 20.077 1.00 90.73 218 GLY A CA 1
ATOM 719 C C . GLY A 1 218 ? 78.720 104.122 21.007 1.00 89.19 218 GLY A C 1
ATOM 720 O O . GLY A 1 218 ? 78.803 104.441 22.191 1.00 92.20 218 GLY A O 1
ATOM 721 N N . TRP A 1 219 ? 77.619 103.604 20.473 1.00 87.50 219 TRP A N 1
ATOM 722 C CA . TRP A 1 219 ? 76.412 103.368 21.259 1.00 89.11 219 TRP A CA 1
ATOM 723 C C . TRP A 1 219 ? 76.606 102.218 22.248 1.00 91.49 219 TRP A C 1
ATOM 724 O O . TRP A 1 219 ? 75.874 102.094 23.234 1.00 91.35 219 TRP A O 1
ATOM 735 N N . ALA A 1 220 ? 77.600 101.377 21.980 1.00 93.37 220 ALA A N 1
ATOM 736 C CA . ALA A 1 220 ? 77.908 100.253 22.855 1.00 93.46 220 ALA A CA 1
ATOM 737 C C . ALA A 1 220 ? 78.985 100.625 23.872 1.00 95.44 220 ALA A C 1
ATOM 738 O O . ALA A 1 220 ? 79.907 99.847 24.127 1.00 97.76 220 ALA A O 1
ATOM 740 N N . ALA A 1 221 ? 78.861 101.814 24.453 1.00 94.14 221 ALA A N 1
ATOM 741 C CA . ALA A 1 221 ? 79.836 102.295 25.425 1.00 95.34 221 ALA A CA 1
ATOM 742 C C . ALA A 1 221 ? 79.197 102.559 26.784 1.00 98.23 221 ALA A C 1
ATOM 743 O O . ALA A 1 221 ? 78.075 103.062 26.868 1.00 96.79 221 ALA A O 1
ATOM 745 N N . SER A 1 222 ? 79.930 102.226 27.843 1.00 101.94 222 SER A N 1
ATOM 746 C CA . SER A 1 222 ? 79.450 102.412 29.209 1.00 103.35 222 SER A CA 1
ATOM 747 C C . SER A 1 222 ? 79.252 103.888 29.558 1.00 106.75 222 SER A C 1
ATOM 748 O O . SER A 1 222 ? 80.156 104.707 29.380 1.00 106.98 222 SER A O 1
ATOM 751 N N . ARG A 1 223 ? 78.060 104.219 30.049 1.00 108.16 223 ARG A N 1
ATOM 752 C CA . ARG A 1 223 ? 77.775 105.572 30.510 1.00 111.03 223 ARG A CA 1
ATOM 753 C C . ARG A 1 223 ? 78.322 105.786 31.917 1.00 113.07 223 ARG A C 1
ATOM 754 O O . ARG A 1 223 ? 79.533 105.733 32.140 1.00 112.49 223 ARG A O 1
ATOM 762 N N . VAL A 1 228 ? 82.092 107.266 41.825 1.00 90.75 228 VAL A N 1
ATOM 763 C CA . VAL A 1 228 ? 82.087 106.558 43.104 1.00 87.58 228 VAL A CA 1
ATOM 764 C C . VAL A 1 228 ? 81.234 107.287 44.149 1.00 86.42 228 VAL A C 1
ATOM 765 O O . VAL A 1 228 ? 81.536 107.260 45.347 1.00 83.52 228 VAL A O 1
ATOM 769 N N . SER A 1 229 ? 80.160 107.925 43.684 1.00 87.18 229 SER A N 1
ATOM 770 C CA . SER A 1 229 ? 79.270 108.691 44.555 1.00 87.29 229 SER A CA 1
ATOM 771 C C . SER A 1 229 ? 78.667 107.850 45.687 1.00 86.09 229 SER A C 1
ATOM 772 O O . SER A 1 229 ? 78.666 108.269 46.849 1.00 84.90 229 SER A O 1
ATOM 775 N N . ALA A 1 230 ? 78.160 106.668 45.344 1.00 83.64 230 ALA A N 1
ATOM 776 C CA . ALA A 1 230 ? 77.530 105.783 46.319 1.00 79.98 230 ALA A CA 1
ATOM 777 C C . ALA A 1 230 ? 78.472 105.426 47.467 1.00 76.62 230 ALA A C 1
ATOM 778 O O . ALA A 1 230 ? 78.031 105.176 48.589 1.00 75.05 230 ALA A O 1
ATOM 780 N N . LEU A 1 231 ? 79.770 105.394 47.183 1.00 74.42 231 LEU A N 1
ATOM 781 C CA . LEU A 1 231 ? 80.755 105.094 48.216 1.00 70.09 231 LEU A CA 1
ATOM 782 C C . LEU A 1 231 ? 81.123 106.366 48.974 1.00 71.16 231 LEU A C 1
ATOM 783 O O . LEU A 1 231 ? 81.491 106.321 50.147 1.00 69.29 231 LEU A O 1
ATOM 788 N N . MET A 1 232 ? 81.012 107.503 48.295 1.00 76.69 232 MET A N 1
ATOM 789 C CA . MET A 1 232 ? 81.269 108.797 48.915 1.00 77.82 232 MET A CA 1
ATOM 790 C C . MET A 1 232 ? 80.205 109.117 49.962 1.00 74.78 232 MET A C 1
ATOM 791 O O . MET A 1 232 ? 80.476 109.790 50.958 1.00 72.74 232 MET A O 1
ATOM 796 N N . ALA A 1 233 ? 78.992 108.628 49.724 1.00 74.43 233 ALA A N 1
ATOM 797 C CA . ALA A 1 233 ? 77.886 108.830 50.649 1.00 74.80 233 ALA A CA 1
ATOM 798 C C . ALA A 1 233 ? 78.067 108.025 51.937 1.00 72.46 233 ALA A C 1
ATOM 799 O O . ALA A 1 233 ? 77.313 108.194 52.897 1.00 74.84 233 ALA A O 1
ATOM 801 N N . LEU A 1 234 ? 79.059 107.143 51.954 1.00 68.77 234 LEU A N 1
ATOM 802 C CA . LEU A 1 234 ? 79.339 106.357 53.148 1.00 65.34 234 LEU A CA 1
ATOM 803 C C . LEU A 1 234 ? 80.136 107.156 54.176 1.00 63.94 234 LEU A C 1
ATOM 804 O O . LEU A 1 234 ? 80.049 106.896 55.378 1.00 63.85 234 LEU A O 1
ATOM 809 N N . LYS A 1 235 ? 80.916 108.121 53.701 1.00 63.11 235 LYS A N 1
ATOM 810 C CA . LYS A 1 235 ? 81.596 109.044 54.599 1.00 61.14 235 LYS A CA 1
ATOM 811 C C . LYS A 1 235 ? 80.644 110.176 54.968 1.00 63.99 235 LYS A C 1
ATOM 812 O O . LYS A 1 235 ? 80.172 110.896 54.090 1.00 68.21 235 LYS A O 1
ATOM 818 N N . PRO A 1 236 ? 80.342 110.331 56.268 1.00 63.60 236 PRO A N 1
ATOM 819 C CA . PRO A 1 236 ? 79.524 111.480 56.667 1.00 68.21 236 PRO A CA 1
ATOM 820 C C . PRO A 1 236 ? 80.280 112.776 56.389 1.00 72.11 236 PRO A C 1
ATOM 821 O O . PRO A 1 236 ? 81.489 112.734 56.145 1.00 69.29 236 PRO A O 1
ATOM 825 N N . GLU A 1 237 ? 79.582 113.907 56.405 1.00 77.66 237 GLU A N 1
ATOM 826 C CA . GLU A 1 237 ? 80.210 115.183 56.077 1.00 78.96 237 GLU A CA 1
ATOM 827 C C . GLU A 1 237 ? 80.715 115.867 57.338 1.00 75.62 237 GLU A C 1
ATOM 828 O O . GLU A 1 237 ? 81.770 116.505 57.340 1.00 72.70 237 GLU A O 1
ATOM 834 N N . THR A 1 238 ? 79.947 115.728 58.412 1.00 75.69 238 THR A N 1
ATOM 835 C CA . THR A 1 238 ? 80.324 116.297 59.694 1.00 74.49 238 THR A CA 1
ATOM 836 C C . THR A 1 238 ? 80.457 115.211 60.755 1.00 71.44 238 THR A C 1
ATOM 837 O O . THR A 1 238 ? 79.823 114.158 60.669 1.00 70.97 238 THR A O 1
ATOM 841 N N . ALA A 1 239 ? 81.297 115.469 61.749 1.00 69.37 239 ALA A N 1
ATOM 842 C CA . ALA A 1 239 ? 81.376 114.611 62.922 1.00 68.42 239 ALA A CA 1
ATOM 843 C C . ALA A 1 239 ? 81.068 115.430 64.172 1.00 71.11 239 ALA A C 1
ATOM 844 O O . ALA A 1 239 ? 81.140 116.659 64.151 1.00 74.26 239 ALA A O 1
ATOM 846 N N . THR A 1 240 ? 80.720 114.748 65.258 1.00 71.25 240 THR A N 1
ATOM 847 C CA . THR A 1 240 ? 80.503 115.412 66.539 1.00 72.50 240 THR A CA 1
ATOM 848 C C . THR A 1 240 ? 81.678 115.139 67.472 1.00 69.79 240 THR A C 1
ATOM 849 O O . THR A 1 240 ? 81.865 114.012 67.938 1.00 67.58 240 THR A O 1
ATOM 853 N N . ARG A 1 241 ? 82.468 116.175 67.735 1.00 70.46 241 ARG A N 1
ATOM 854 C CA . ARG A 1 241 ? 83.680 116.038 68.531 1.00 67.90 241 ARG A CA 1
ATOM 855 C C . ARG A 1 241 ? 83.437 116.534 69.950 1.00 72.37 241 ARG A C 1
ATOM 856 O O . ARG A 1 241 ? 82.683 117.495 70.168 1.00 76.23 241 ARG A O 1
ATOM 864 N N . LEU A 1 242 ? 84.081 115.872 70.908 1.00 73.59 242 LEU A N 1
ATOM 865 C CA . LEU A 1 242 ? 83.937 116.202 72.320 1.00 76.17 242 LEU A CA 1
ATOM 866 C C . LEU A 1 242 ? 85.215 116.811 72.874 1.00 78.50 242 LEU A C 1
ATOM 867 O O . LEU A 1 242 ? 86.286 116.206 72.789 1.00 77.56 242 LEU A O 1
ATOM 872 N N . ARG A 1 243 ? 85.092 118.010 73.436 1.00 82.26 243 ARG A N 1
ATOM 873 C CA . ARG A 1 243 ? 86.207 118.702 74.068 1.00 85.21 243 ARG A CA 1
ATOM 874 C C . ARG A 1 243 ? 85.682 119.480 75.265 1.00 91.67 243 ARG A C 1
ATOM 875 O O . ARG A 1 243 ? 84.700 120.214 75.145 1.00 96.31 243 ARG A O 1
ATOM 883 N N . ASN A 1 244 ? 86.324 119.301 76.418 1.00 92.40 244 ASN A N 1
ATOM 884 C CA . ASN A 1 244 ? 85.968 120.021 77.645 1.00 97.85 244 ASN A CA 1
ATOM 885 C C . ASN A 1 244 ? 84.519 119.816 78.090 1.00 101.73 244 ASN A C 1
ATOM 886 O O . ASN A 1 244 ? 83.950 120.654 78.793 1.00 106.70 244 ASN A O 1
ATOM 891 N N . GLY A 1 245 ? 83.927 118.697 77.686 1.00 99.74 245 GLY A N 1
ATOM 892 C CA . GLY A 1 245 ? 82.528 118.447 77.971 1.00 102.98 245 GLY A CA 1
ATOM 893 C C . GLY A 1 245 ? 81.640 119.366 77.153 1.00 105.28 245 GLY A C 1
ATOM 894 O O . GLY A 1 245 ? 80.603 119.835 77.625 1.00 110.90 245 GLY A O 1
ATOM 895 N N . GLU A 1 246 ? 82.061 119.636 75.923 1.00 102.41 246 GLU A N 1
ATOM 896 C CA . GLU A 1 246 ? 81.277 120.451 75.003 1.00 104.21 246 GLU A CA 1
ATOM 897 C C . GLU A 1 246 ? 81.264 119.795 73.621 1.00 99.02 246 GLU A C 1
ATOM 898 O O . GLU A 1 246 ? 82.304 119.361 73.121 1.00 94.46 246 GLU A O 1
ATOM 904 N N . ARG A 1 247 ? 80.081 119.712 73.016 1.00 98.85 247 ARG A N 1
ATOM 905 C CA . ARG A 1 247 ? 79.923 119.077 71.709 1.00 94.21 247 ARG A CA 1
ATOM 906 C C . ARG A 1 247 ? 80.089 120.091 70.591 1.00 93.33 247 ARG A C 1
ATOM 907 O O . ARG A 1 247 ? 79.542 121.195 70.664 1.00 96.92 247 ARG A O 1
ATOM 915 N N . GLU A 1 248 ? 80.832 119.719 69.552 1.00 89.15 248 GLU A N 1
ATOM 916 C CA . GLU A 1 248 ? 81.005 120.610 68.408 1.00 88.47 248 GLU A CA 1
ATOM 917 C C . GLU A 1 248 ? 80.927 119.860 67.081 1.00 86.72 248 GLU A C 1
ATOM 918 O O . GLU A 1 248 ? 81.546 118.809 66.914 1.00 84.05 248 GLU A O 1
ATOM 924 N N . GLU A 1 249 ? 80.158 120.402 66.140 1.00 87.47 249 GLU A N 1
ATOM 925 C CA . GLU A 1 249 ? 80.029 119.790 64.823 1.00 83.94 249 GLU A CA 1
ATOM 926 C C . GLU A 1 249 ? 81.136 120.287 63.904 1.00 80.15 249 GLU A C 1
ATOM 927 O O . GLU A 1 249 ? 81.188 121.468 63.563 1.00 85.99 249 GLU A O 1
ATOM 933 N N . VAL A 1 250 ? 82.024 119.382 63.508 1.00 72.29 250 VAL A N 1
ATOM 934 C CA . VAL A 1 250 ? 83.184 119.762 62.713 1.00 71.92 250 VAL A CA 1
ATOM 935 C C . VAL A 1 250 ? 83.246 119.027 61.377 1.00 71.57 250 VAL A C 1
ATOM 936 O O . VAL A 1 250 ? 82.601 117.998 61.194 1.00 69.54 250 VAL A O 1
ATOM 940 N N . ALA A 1 251 ? 84.026 119.566 60.445 1.00 73.03 251 ALA A N 1
ATOM 941 C CA . ALA A 1 251 ? 84.286 118.886 59.182 1.00 70.34 251 ALA A CA 1
ATOM 942 C C . ALA A 1 251 ? 85.060 117.604 59.449 1.00 68.10 251 ALA A C 1
ATOM 943 O O . ALA A 1 251 ? 85.912 117.560 60.335 1.00 67.39 251 ALA A O 1
ATOM 945 N N . ILE A 1 252 ? 84.765 116.568 58.671 1.00 68.60 252 ILE A N 1
ATOM 946 C CA . ILE A 1 252 ? 85.336 115.234 58.871 1.00 65.89 252 ILE A CA 1
ATOM 947 C C . ILE A 1 252 ? 86.874 115.233 58.841 1.00 64.86 252 ILE A C 1
ATOM 948 O O . ILE A 1 252 ? 87.522 114.375 59.454 1.00 61.46 252 ILE A O 1
ATOM 953 N N . ASN A 1 253 ? 87.451 116.209 58.146 1.00 66.56 253 ASN A N 1
ATOM 954 C CA . ASN A 1 253 ? 88.900 116.297 57.998 1.00 66.15 253 ASN A CA 1
ATOM 955 C C . ASN A 1 253 ? 89.554 117.115 59.107 1.00 65.67 253 ASN A C 1
ATOM 956 O O . ASN A 1 253 ? 90.779 117.213 59.185 1.00 65.45 253 ASN A O 1
ATOM 961 N N . SER A 1 254 ? 88.727 117.709 59.959 1.00 65.69 254 SER A N 1
ATOM 962 C CA . SER A 1 254 ? 89.228 118.426 61.118 1.00 65.54 254 SER A CA 1
ATOM 963 C C . SER A 1 254 ? 89.611 117.415 62.188 1.00 63.64 254 SER A C 1
ATOM 964 O O . SER A 1 254 ? 90.398 117.711 63.085 1.00 64.40 254 SER A O 1
ATOM 967 N N . LEU A 1 255 ? 89.050 116.216 62.078 1.00 58.40 255 LEU A N 1
ATOM 968 C CA . LEU A 1 255 ? 89.294 115.158 63.050 1.00 56.93 255 LEU A CA 1
ATOM 969 C C . LEU A 1 255 ? 90.753 114.713 63.083 1.00 59.68 255 LEU A C 1
ATOM 970 O O . LEU A 1 255 ? 91.342 114.388 62.054 1.00 58.11 255 LEU A O 1
ATOM 975 N N . ARG A 1 256 ? 91.320 114.703 64.284 1.00 61.50 256 ARG A N 1
ATOM 976 C CA . ARG A 1 256 ? 92.713 114.341 64.499 1.00 61.81 256 ARG A CA 1
ATOM 977 C C . ARG A 1 256 ? 92.739 113.101 65.384 1.00 62.40 256 ARG A C 1
ATOM 978 O O . ARG A 1 256 ? 91.886 112.953 66.257 1.00 63.20 256 ARG A O 1
ATOM 986 N N . PRO A 1 257 ? 93.694 112.187 65.142 1.00 62.45 257 PRO A N 1
ATOM 987 C CA . PRO A 1 257 ? 93.857 111.012 66.005 1.00 62.52 257 PRO A CA 1
ATOM 988 C C . PRO A 1 257 ? 93.968 111.424 67.472 1.00 64.38 257 PRO A C 1
ATOM 989 O O . PRO A 1 257 ? 94.727 112.344 67.788 1.00 62.80 257 PRO A O 1
ATOM 993 N N . GLY A 1 258 ? 93.211 110.766 68.347 1.00 63.57 258 GLY A N 1
ATOM 994 C CA . GLY A 1 258 ? 93.165 111.154 69.745 1.00 65.09 258 GLY A CA 1
ATOM 995 C C . GLY A 1 258 ? 91.920 111.946 70.104 1.00 66.01 258 GLY A C 1
ATOM 996 O O . GLY A 1 258 ? 91.529 112.001 71.271 1.00 69.56 258 GLY A O 1
ATOM 997 N N . ASP A 1 259 ? 91.304 112.575 69.106 1.00 64.28 259 ASP A N 1
ATOM 998 C CA . ASP A 1 259 ? 90.036 113.264 69.315 1.00 64.38 259 ASP A CA 1
ATOM 999 C C . ASP A 1 259 ? 89.005 112.271 69.821 1.00 65.14 259 ASP A C 1
ATOM 1000 O O . ASP A 1 259 ? 89.043 111.091 69.473 1.00 63.55 259 ASP A O 1
ATOM 1005 N N . VAL A 1 260 ? 88.087 112.743 70.651 1.00 67.85 260 VAL A N 1
ATOM 1006 C CA . VAL A 1 260 ? 86.976 111.905 71.074 1.00 68.64 260 VAL A CA 1
ATOM 1007 C C . VAL A 1 260 ? 85.740 112.309 70.274 1.00 67.72 260 VAL A C 1
ATOM 1008 O O . VAL A 1 260 ? 85.252 113.435 70.396 1.00 70.24 260 VAL A O 1
ATOM 1012 N N . ILE A 1 261 ? 85.268 111.403 69.425 1.00 63.74 261 ILE A N 1
ATOM 1013 C CA . ILE A 1 261 ? 84.067 111.649 68.639 1.00 61.61 261 ILE A CA 1
ATOM 1014 C C . ILE A 1 261 ? 82.908 110.854 69.204 1.00 62.26 261 ILE A C 1
ATOM 1015 O O . ILE A 1 261 ? 83.100 109.817 69.841 1.00 62.95 261 ILE A O 1
ATOM 1020 N N . GLU A 1 262 ? 81.699 111.333 68.956 1.00 64.06 262 GLU A N 1
ATOM 1021 C CA . GLU A 1 262 ? 80.518 110.653 69.448 1.00 68.71 262 GLU A CA 1
ATOM 1022 C C . GLU A 1 262 ? 79.578 110.314 68.302 1.00 68.27 262 GLU A C 1
ATOM 1023 O O . GLU A 1 262 ? 79.095 111.205 67.602 1.00 70.47 262 GLU A O 1
ATOM 1029 N N . VAL A 1 263 ? 79.327 109.021 68.113 1.00 66.95 263 VAL A N 1
ATOM 1030 C CA . VAL A 1 263 ? 78.432 108.557 67.060 1.00 67.68 263 VAL A CA 1
ATOM 1031 C C . VAL A 1 263 ? 77.066 108.205 67.641 1.00 70.14 263 VAL A C 1
ATOM 1032 O O . VAL A 1 263 ? 76.970 107.419 68.582 1.00 69.58 263 VAL A O 1
ATOM 1036 N N . ALA A 1 264 ? 76.013 108.794 67.081 1.00 73.05 264 ALA A N 1
ATOM 1037 C CA . ALA A 1 264 ? 74.651 108.529 67.534 1.00 77.53 264 ALA A CA 1
ATOM 1038 C C . ALA A 1 264 ? 74.212 107.139 67.097 1.00 79.01 264 ALA A C 1
ATOM 1039 O O . ALA A 1 264 ? 74.893 106.489 66.302 1.00 76.77 264 ALA A O 1
ATOM 1041 N N . ALA A 1 265 ? 73.073 106.685 67.611 1.00 81.96 265 ALA A N 1
ATOM 1042 C CA . ALA A 1 265 ? 72.518 105.406 67.183 1.00 80.34 265 ALA A CA 1
ATOM 1043 C C . ALA A 1 265 ? 72.104 105.470 65.715 1.00 80.64 265 ALA A C 1
ATOM 1044 O O . ALA A 1 265 ? 71.383 106.377 65.301 1.00 83.97 265 ALA A O 1
ATOM 1046 N N . GLY A 1 266 ? 72.570 104.507 64.928 1.00 77.12 266 GLY A N 1
ATOM 1047 C CA . GLY A 1 266 ? 72.250 104.467 63.515 1.00 76.15 266 GLY A CA 1
ATOM 1048 C C . GLY A 1 266 ? 73.238 105.245 62.670 1.00 74.59 266 GLY A C 1
ATOM 1049 O O . GLY A 1 266 ? 73.175 105.214 61.437 1.00 75.13 266 GLY A O 1
ATOM 1050 N N . GLY A 1 267 ? 74.161 105.941 63.326 1.00 71.76 267 GLY A N 1
ATOM 1051 C CA . GLY A 1 267 ? 75.124 106.760 62.612 1.00 70.36 267 GLY A CA 1
ATOM 1052 C C . GLY A 1 267 ? 76.365 105.993 62.203 1.00 64.29 267 GLY A C 1
ATOM 1053 O O . GLY A 1 267 ? 76.741 105.023 62.860 1.00 62.57 267 GLY A O 1
ATOM 1054 N N . ARG A 1 268 ? 77.002 106.428 61.120 1.00 61.46 268 ARG A N 1
ATOM 1055 C CA . ARG A 1 268 ? 78.225 105.790 60.645 1.00 59.52 268 ARG A CA 1
ATOM 1056 C C . ARG A 1 268 ? 79.455 106.417 61.287 1.00 57.65 268 ARG A C 1
ATOM 1057 O O . ARG A 1 268 ? 79.487 107.618 61.532 1.00 58.96 268 ARG A O 1
ATOM 1065 N N . LEU A 1 269 ? 80.468 105.604 61.559 1.00 50.42 269 LEU A N 1
ATOM 1066 C CA . LEU A 1 269 ? 81.738 106.129 62.040 1.00 49.89 269 LEU A CA 1
ATOM 1067 C C . LEU A 1 269 ? 82.416 106.946 60.938 1.00 50.01 269 LEU A C 1
ATOM 1068 O O . LEU A 1 269 ? 82.600 106.454 59.821 1.00 52.11 269 LEU A O 1
ATOM 1073 N N . PRO A 1 270 ? 82.777 108.206 61.244 1.00 53.22 270 PRO A N 1
ATOM 1074 C CA . PRO A 1 270 ? 83.442 109.077 60.270 1.00 52.36 270 PRO A CA 1
ATOM 1075 C C . PRO A 1 270 ? 84.902 108.696 60.121 1.00 50.51 270 PRO A C 1
ATOM 1076 O O . PRO A 1 270 ? 85.548 109.105 59.159 1.00 53.66 270 PRO A O 1
ATOM 1080 N N . ALA A 1 271 ? 85.419 107.926 61.072 1.00 49.02 271 ALA A N 1
ATOM 1081 C CA . ALA A 1 271 ? 86.825 107.535 61.062 1.00 48.96 271 ALA A CA 1
ATOM 1082 C C . ALA A 1 271 ? 87.027 106.234 61.819 1.00 48.18 271 ALA A C 1
ATOM 1083 O O . ALA A 1 271 ? 86.135 105.788 62.539 1.00 47.16 271 ALA A O 1
ATOM 1085 N N . ASP A 1 272 ? 88.200 105.628 61.661 1.00 48.48 272 ASP A N 1
ATOM 1086 C CA . ASP A 1 272 ? 88.540 104.445 62.438 1.00 50.76 272 ASP A CA 1
ATOM 1087 C C . ASP A 1 272 ? 88.704 104.865 63.887 1.00 53.29 272 ASP A C 1
ATOM 1088 O O . ASP A 1 272 ? 89.511 105.749 64.194 1.00 53.96 272 ASP A O 1
ATOM 1093 N N . GLY A 1 273 ? 87.931 104.246 64.775 1.00 55.12 273 GLY A N 1
ATOM 1094 C CA . GLY A 1 273 ? 87.968 104.607 66.184 1.00 57.42 273 GLY A CA 1
ATOM 1095 C C . GLY A 1 273 ? 88.238 103.448 67.125 1.00 57.66 273 GLY A C 1
ATOM 1096 O O . GLY A 1 273 ? 88.030 102.282 66.787 1.00 57.79 273 GLY A O 1
ATOM 1097 N N . LYS A 1 274 ? 88.724 103.783 68.313 1.00 59.54 274 LYS A N 1
ATOM 1098 C CA . LYS A 1 274 ? 88.889 102.823 69.392 1.00 61.97 274 LYS A CA 1
ATOM 1099 C C . LYS A 1 274 ? 87.785 103.086 70.402 1.00 56.79 274 LYS A C 1
ATOM 1100 O O . LYS A 1 274 ? 87.695 104.186 70.947 1.00 61.75 274 LYS A O 1
ATOM 1106 N N . LEU A 1 275 ? 86.938 102.085 70.630 1.00 56.48 275 LEU A N 1
ATOM 1107 C CA . LEU A 1 275 ? 85.802 102.213 71.543 1.00 59.15 275 LEU A CA 1
ATOM 1108 C C . LEU A 1 275 ? 86.234 102.668 72.934 1.00 62.37 275 LEU A C 1
ATOM 1109 O O . LEU A 1 275 ? 87.084 102.039 73.563 1.00 64.26 275 LEU A O 1
ATOM 1114 N N . LEU A 1 276 ? 85.655 103.772 73.398 1.00 63.09 276 LEU A N 1
ATOM 1115 C CA . LEU A 1 276 ? 85.873 104.236 74.766 1.00 66.55 276 LEU A CA 1
ATOM 1116 C C . LEU A 1 276 ? 84.730 103.755 75.650 1.00 69.11 276 LEU A C 1
ATOM 1117 O O . LEU A 1 276 ? 84.911 103.519 76.847 1.00 77.08 276 LEU A O 1
ATOM 1122 N N . SER A 1 277 ? 83.554 103.606 75.051 1.00 65.93 277 SER A N 1
ATOM 1123 C CA . SER A 1 277 ? 82.402 103.076 75.762 1.00 69.63 277 SER A CA 1
ATOM 1124 C C . SER A 1 277 ? 82.692 101.663 76.262 1.00 73.07 277 SER A C 1
ATOM 1125 O O . SER A 1 277 ? 83.479 100.939 75.656 1.00 71.11 277 SER A O 1
ATOM 1128 N N . PRO A 1 278 ? 82.081 101.277 77.392 1.00 80.17 278 PRO A N 1
ATOM 1129 C CA . PRO A 1 278 ? 82.301 99.934 77.936 1.00 82.39 278 PRO A CA 1
ATOM 1130 C C . PRO A 1 278 ? 81.866 98.829 76.983 1.00 80.74 278 PRO A C 1
ATOM 1131 O O . PRO A 1 278 ? 82.549 97.812 76.882 1.00 82.53 278 PRO A O 1
ATOM 1135 N N . PHE A 1 279 ? 80.749 99.031 76.291 1.00 79.13 279 PHE A N 1
ATOM 1136 C CA A PHE A 1 279 ? 80.195 97.995 75.430 0.37 79.47 279 PHE A CA 1
ATOM 1137 C CA B PHE A 1 279 ? 80.193 97.996 75.431 0.63 79.48 279 PHE A CA 1
ATOM 1138 C C . PHE A 1 279 ? 79.300 98.586 74.346 1.00 74.96 279 PHE A C 1
ATOM 1139 O O . PHE A 1 279 ? 78.581 99.561 74.585 1.00 74.11 279 PHE A O 1
ATOM 1154 N N . ALA A 1 280 ? 79.333 97.979 73.161 1.00 71.45 280 ALA A N 1
ATOM 1155 C CA . ALA A 1 280 ? 78.474 98.401 72.054 1.00 67.96 280 ALA A CA 1
ATOM 1156 C C . ALA A 1 280 ? 78.438 97.350 70.953 1.00 64.77 280 ALA A C 1
ATOM 1157 O O . ALA A 1 280 ? 79.402 96.624 70.766 1.00 62.69 280 ALA A O 1
ATOM 1159 N N . SER A 1 281 ? 77.336 97.273 70.212 1.00 63.73 281 SER A N 1
ATOM 1160 C CA . SER A 1 281 ? 77.294 96.418 69.030 1.00 60.89 281 SER A CA 1
ATOM 1161 C C . SER A 1 281 ? 77.390 97.263 67.758 1.00 62.32 281 SER A C 1
ATOM 1162 O O . SER A 1 281 ? 76.900 98.391 67.723 1.00 66.42 281 SER A O 1
ATOM 1165 N N . PHE A 1 282 ? 78.031 96.725 66.721 1.00 59.64 282 PHE A N 1
ATOM 1166 C CA . PHE A 1 282 ? 78.200 97.455 65.464 1.00 55.29 282 PHE A CA 1
ATOM 1167 C C . PHE A 1 282 ? 77.813 96.632 64.248 1.00 54.79 282 PHE A C 1
ATOM 1168 O O . PHE A 1 282 ? 78.086 95.434 64.182 1.00 56.51 282 PHE A O 1
ATOM 1176 N N . ASP A 1 283 ? 77.163 97.285 63.292 1.00 55.21 283 ASP A N 1
ATOM 1177 C CA . ASP A 1 283 ? 76.952 96.705 61.975 1.00 55.70 283 ASP A CA 1
ATOM 1178 C C . ASP A 1 283 ? 78.167 97.056 61.117 1.00 52.35 283 ASP A C 1
ATOM 1179 O O . ASP A 1 283 ? 78.305 98.192 60.660 1.00 51.01 283 ASP A O 1
ATOM 1184 N N . GLU A 1 284 ? 79.060 96.087 60.933 1.00 50.64 284 GLU A N 1
ATOM 1185 C CA . GLU A 1 284 ? 80.281 96.295 60.160 1.00 49.96 284 GLU A CA 1
ATOM 1186 C C . GLU A 1 284 ? 80.158 95.644 58.781 1.00 50.07 284 GLU A C 1
ATOM 1187 O O . GLU A 1 284 ? 81.133 95.106 58.251 1.00 48.58 284 GLU A O 1
ATOM 1193 N N . SER A 1 285 ? 78.960 95.690 58.205 1.00 50.80 285 SER A N 1
ATOM 1194 C CA . SER A 1 285 ? 78.705 95.001 56.946 1.00 51.86 285 SER A CA 1
ATOM 1195 C C . SER A 1 285 ? 79.499 95.603 55.794 1.00 53.05 285 SER A C 1
ATOM 1196 O O . SER A 1 285 ? 79.784 94.924 54.813 1.00 55.19 285 SER A O 1
ATOM 1199 N N . ALA A 1 286 ? 79.872 96.872 55.915 1.00 52.97 286 ALA A N 1
ATOM 1200 C CA . ALA A 1 286 ? 80.618 97.527 54.847 1.00 51.75 286 ALA A CA 1
ATOM 1201 C C . ALA A 1 286 ? 82.025 96.956 54.714 1.00 51.35 286 ALA A C 1
ATOM 1202 O O . ALA A 1 286 ? 82.740 97.289 53.772 1.00 54.04 286 ALA A O 1
ATOM 1204 N N . LEU A 1 287 ? 82.423 96.098 55.650 1.00 50.10 287 LEU A N 1
ATOM 1205 C CA . LEU A 1 287 ? 83.731 95.453 55.570 1.00 50.13 287 LEU A CA 1
ATOM 1206 C C . LEU A 1 287 ? 83.655 93.925 55.499 1.00 52.32 287 LEU A C 1
ATOM 1207 O O . LEU A 1 287 ? 84.591 93.271 55.035 1.00 59.78 287 LEU A O 1
ATOM 1212 N N . THR A 1 288 ? 82.537 93.367 55.952 1.00 48.34 288 THR A N 1
ATOM 1213 C CA . THR A 1 288 ? 82.405 91.925 56.116 1.00 49.61 288 THR A CA 1
ATOM 1214 C C . THR A 1 288 ? 81.228 91.395 55.321 1.00 50.76 288 THR A C 1
ATOM 1215 O O . THR A 1 288 ? 81.165 90.210 55.002 1.00 59.35 288 THR A O 1
ATOM 1219 N N . GLY A 1 289 ? 80.287 92.278 55.010 1.00 50.40 289 GLY A N 1
ATOM 1220 C CA . GLY A 1 289 ? 79.104 91.897 54.266 1.00 51.32 289 GLY A CA 1
ATOM 1221 C C . GLY A 1 289 ? 78.035 91.335 55.177 1.00 54.26 289 GLY A C 1
ATOM 1222 O O . GLY A 1 289 ? 76.924 91.032 54.732 1.00 57.73 289 GLY A O 1
ATOM 1223 N N . GLU A 1 290 ? 78.371 91.201 56.460 1.00 53.06 290 GLU A N 1
ATOM 1224 C CA . GLU A 1 290 ? 77.456 90.638 57.451 1.00 53.77 290 GLU A CA 1
ATOM 1225 C C . GLU A 1 290 ? 76.777 91.733 58.261 1.00 52.76 290 GLU A C 1
ATOM 1226 O O . GLU A 1 290 ? 77.443 92.608 58.804 1.00 51.88 290 GLU A O 1
ATOM 1232 N N . SER A 1 291 ? 75.451 91.681 58.344 1.00 52.97 291 SER A N 1
ATOM 1233 C CA . SER A 1 291 ? 74.701 92.696 59.079 1.00 58.07 291 SER A CA 1
ATOM 1234 C C . SER A 1 291 ? 74.506 92.324 60.555 1.00 60.15 291 SER A C 1
ATOM 1235 O O . SER A 1 291 ? 74.008 93.133 61.346 1.00 60.53 291 SER A O 1
ATOM 1238 N N . ILE A 1 292 ? 74.889 91.101 60.916 1.00 59.01 292 ILE A N 1
ATOM 1239 C CA . ILE A 1 292 ? 74.839 90.653 62.303 1.00 59.64 292 ILE A CA 1
ATOM 1240 C C . ILE A 1 292 ? 75.757 91.503 63.166 1.00 59.53 292 ILE A C 1
ATOM 1241 O O . ILE A 1 292 ? 76.973 91.473 62.987 1.00 59.28 292 ILE A O 1
ATOM 1246 N N . PRO A 1 293 ? 75.175 92.257 64.112 1.00 57.53 293 PRO A N 1
ATOM 1247 C CA . PRO A 1 293 ? 75.905 93.227 64.935 1.00 54.76 293 PRO A CA 1
ATOM 1248 C C . PRO A 1 293 ? 77.022 92.576 65.742 1.00 57.05 293 PRO A C 1
ATOM 1249 O O . PRO A 1 293 ? 76.819 91.522 66.340 1.00 61.26 293 PRO A O 1
ATOM 1253 N N . VAL A 1 294 ? 78.190 93.208 65.755 1.00 55.13 294 VAL A N 1
ATOM 1254 C CA . VAL A 1 294 ? 79.371 92.653 66.412 1.00 55.96 294 VAL A CA 1
ATOM 1255 C C . VAL A 1 294 ? 79.568 93.268 67.799 1.00 57.98 294 VAL A C 1
ATOM 1256 O O . VAL A 1 294 ? 79.670 94.486 67.930 1.00 56.60 294 VAL A O 1
ATOM 1260 N N . GLU A 1 295 ? 79.611 92.432 68.835 1.00 62.82 295 GLU A N 1
ATOM 1261 C CA . GLU A 1 295 ? 79.821 92.924 70.199 1.00 64.22 295 GLU A CA 1
ATOM 1262 C C . GLU A 1 295 ? 81.264 93.398 70.378 1.00 61.64 295 GLU A C 1
ATOM 1263 O O . GLU A 1 295 ? 82.212 92.673 70.080 1.00 62.15 295 GLU A O 1
ATOM 1269 N N . ARG A 1 296 ? 81.419 94.626 70.856 1.00 60.88 296 ARG A N 1
ATOM 1270 C CA . ARG A 1 296 ? 82.726 95.245 71.030 1.00 60.47 296 ARG A CA 1
ATOM 1271 C C . ARG A 1 296 ? 82.801 95.889 72.414 1.00 63.38 296 ARG A C 1
ATOM 1272 O O . ARG A 1 296 ? 81.810 96.441 72.909 1.00 65.33 296 ARG A O 1
ATOM 1280 N N . ALA A 1 297 ? 83.977 95.809 73.034 1.00 64.87 297 ALA A N 1
ATOM 1281 C CA . ALA A 1 297 ? 84.195 96.347 74.373 1.00 67.35 297 ALA A CA 1
ATOM 1282 C C . ALA A 1 297 ? 85.359 97.327 74.359 1.00 68.49 297 ALA A C 1
ATOM 1283 O O . ALA A 1 297 ? 86.082 97.414 73.368 1.00 69.45 297 ALA A O 1
ATOM 1285 N N . THR A 1 298 ? 85.534 98.050 75.464 1.00 71.24 298 THR A N 1
ATOM 1286 C CA . THR A 1 298 ? 86.557 99.093 75.594 1.00 71.16 298 THR A CA 1
ATOM 1287 C C . THR A 1 298 ? 87.927 98.691 75.059 1.00 71.23 298 THR A C 1
ATOM 1288 O O . THR A 1 298 ? 88.511 97.707 75.511 1.00 75.13 298 THR A O 1
ATOM 1292 N N . GLY A 1 299 ? 88.440 99.454 74.101 1.00 67.35 299 GLY A N 1
ATOM 1293 C CA . GLY A 1 299 ? 89.757 99.183 73.557 1.00 66.14 299 GLY A CA 1
ATOM 1294 C C . GLY A 1 299 ? 89.716 98.538 72.186 1.00 66.26 299 GLY A C 1
ATOM 1295 O O . GLY A 1 299 ? 90.690 98.609 71.432 1.00 67.02 299 GLY A O 1
ATOM 1296 N N . ASP A 1 300 ? 88.591 97.903 71.862 1.00 66.07 300 ASP A N 1
ATOM 1297 C CA . ASP A 1 300 ? 88.416 97.286 70.550 1.00 63.67 300 ASP A CA 1
ATOM 1298 C C . ASP A 1 300 ? 88.363 98.331 69.449 1.00 61.33 300 ASP A C 1
ATOM 1299 O O . ASP A 1 300 ? 87.746 99.384 69.608 1.00 58.70 300 ASP A O 1
ATOM 1304 N N . LYS A 1 301 ? 89.011 98.030 68.329 1.00 62.88 301 LYS A N 1
ATOM 1305 C CA . LYS A 1 301 ? 88.991 98.918 67.174 1.00 57.84 301 LYS A CA 1
ATOM 1306 C C . LYS A 1 301 ? 87.691 98.759 66.389 1.00 52.31 301 LYS A C 1
ATOM 1307 O O . LYS A 1 301 ? 87.243 97.640 66.129 1.00 52.26 301 LYS A O 1
ATOM 1313 N N . VAL A 1 302 ? 87.077 99.886 66.041 1.00 50.85 302 VAL A N 1
ATOM 1314 C CA . VAL A 1 302 ? 85.890 99.890 65.191 1.00 50.49 302 VAL A CA 1
ATOM 1315 C C . VAL A 1 302 ? 86.191 100.681 63.911 1.00 49.08 302 VAL A C 1
ATOM 1316 O O . VAL A 1 302 ? 86.596 101.842 63.978 1.00 49.53 302 VAL A O 1
ATOM 1320 N N . PRO A 1 303 ? 86.012 100.043 62.740 1.00 48.24 303 PRO A N 1
ATOM 1321 C CA . PRO A 1 303 ? 86.391 100.630 61.450 1.00 46.77 303 PRO A CA 1
ATOM 1322 C C . PRO A 1 303 ? 85.385 101.662 60.954 1.00 45.46 303 PRO A C 1
ATOM 1323 O O . PRO A 1 303 ? 84.191 101.518 61.209 1.00 43.49 303 PRO A O 1
ATOM 1327 N N . ALA A 1 304 ? 85.863 102.678 60.240 1.00 45.27 304 ALA A N 1
ATOM 1328 C CA . ALA A 1 304 ? 84.975 103.668 59.627 1.00 46.54 304 ALA A CA 1
ATOM 1329 C C . ALA A 1 304 ? 83.943 103.016 58.720 1.00 46.33 304 ALA A C 1
ATOM 1330 O O . ALA A 1 304 ? 84.223 102.009 58.069 1.00 46.13 304 ALA A O 1
ATOM 1332 N N . GLY A 1 305 ? 82.750 103.597 58.680 1.00 46.80 305 GLY A N 1
ATOM 1333 C CA . GLY A 1 305 ? 81.673 103.033 57.893 1.00 47.90 305 GLY A CA 1
ATOM 1334 C C . GLY A 1 305 ? 80.806 102.101 58.708 1.00 48.93 305 GLY A C 1
ATOM 1335 O O . GLY A 1 305 ? 79.682 101.789 58.315 1.00 52.49 305 GLY A O 1
ATOM 1336 N N . ALA A 1 306 ? 81.326 101.651 59.847 1.00 48.14 306 ALA A N 1
ATOM 1337 C CA . ALA A 1 306 ? 80.550 100.806 60.749 1.00 49.49 306 ALA A CA 1
ATOM 1338 C C . ALA A 1 306 ? 79.356 101.581 61.283 1.00 49.15 306 ALA A C 1
ATOM 1339 O O . ALA A 1 306 ? 79.378 102.808 61.328 1.00 50.44 306 ALA A O 1
ATOM 1341 N N . THR A 1 307 ? 78.311 100.866 61.684 1.00 50.99 307 THR A N 1
ATOM 1342 C CA . THR A 1 307 ? 77.107 101.508 62.205 1.00 55.66 307 THR A CA 1
ATOM 1343 C C . THR A 1 307 ? 76.817 101.101 63.648 1.00 58.27 307 THR A C 1
ATOM 1344 O O . THR A 1 307 ? 76.681 99.915 63.952 1.00 57.62 307 THR A O 1
ATOM 1348 N N . SER A 1 308 ? 76.728 102.089 64.532 1.00 61.02 308 SER A N 1
ATOM 1349 C CA . SER A 1 308 ? 76.307 101.852 65.908 1.00 62.42 308 SER A CA 1
ATOM 1350 C C . SER A 1 308 ? 74.813 101.525 65.913 1.00 64.28 308 SER A C 1
ATOM 1351 O O . SER A 1 308 ? 73.984 102.373 65.589 1.00 68.99 308 SER A O 1
ATOM 1354 N N . VAL A 1 309 ? 74.467 100.296 66.280 1.00 63.61 309 VAL A N 1
ATOM 1355 C CA . VAL A 1 309 ? 73.119 99.787 66.028 1.00 69.05 309 VAL A CA 1
ATOM 1356 C C . VAL A 1 309 ? 72.016 100.285 66.970 1.00 75.17 309 VAL A C 1
ATOM 1357 O O . VAL A 1 309 ? 70.935 100.663 66.512 1.00 77.11 309 VAL A O 1
ATOM 1361 N N . ASP A 1 310 ? 72.286 100.289 68.273 1.00 77.36 310 ASP A N 1
ATOM 1362 C CA . ASP A 1 310 ? 71.255 100.565 69.269 1.00 82.36 310 ASP A CA 1
ATOM 1363 C C . ASP A 1 310 ? 71.566 101.773 70.138 1.00 87.07 310 ASP A C 1
ATOM 1364 O O . ASP A 1 310 ? 70.689 102.597 70.417 1.00 91.99 310 ASP A O 1
ATOM 1369 N N . ARG A 1 311 ? 72.815 101.866 70.580 1.00 86.22 311 ARG A N 1
ATOM 1370 C CA . ARG A 1 311 ? 73.203 102.886 71.548 1.00 87.02 311 ARG A CA 1
ATOM 1371 C C . ARG A 1 311 ? 73.966 104.049 70.934 1.00 85.54 311 ARG A C 1
ATOM 1372 O O . ARG A 1 311 ? 74.160 104.125 69.720 1.00 85.80 311 ARG A O 1
ATOM 1380 N N . LEU A 1 312 ? 74.397 104.954 71.804 1.00 84.38 312 LEU A N 1
ATOM 1381 C CA . LEU A 1 312 ? 75.211 106.092 71.410 1.00 81.30 312 LEU A CA 1
ATOM 1382 C C . LEU A 1 312 ? 76.610 105.861 71.956 1.00 78.19 312 LEU A C 1
ATOM 1383 O O . LEU A 1 312 ? 76.774 105.590 73.147 1.00 79.99 312 LEU A O 1
ATOM 1388 N N . VAL A 1 313 ? 77.616 105.962 71.093 1.00 73.30 313 VAL A N 1
ATOM 1389 C CA . VAL A 1 313 ? 78.969 105.583 71.477 1.00 68.53 313 VAL A CA 1
ATOM 1390 C C . VAL A 1 313 ? 79.956 106.738 71.455 1.00 66.56 313 VAL A C 1
ATOM 1391 O O . VAL A 1 313 ? 79.721 107.769 70.831 1.00 68.28 313 VAL A O 1
ATOM 1395 N N . THR A 1 314 ? 81.066 106.556 72.155 1.00 65.55 314 THR A N 1
ATOM 1396 C CA . THR A 1 314 ? 82.173 107.489 72.065 1.00 66.21 314 THR A CA 1
ATOM 1397 C C . THR A 1 314 ? 83.394 106.693 71.633 1.00 63.85 314 THR A C 1
ATOM 1398 O O . THR A 1 314 ? 83.569 105.542 72.052 1.00 61.12 314 THR A O 1
ATOM 1402 N N . LEU A 1 315 ? 84.216 107.290 70.771 1.00 61.04 315 LEU A N 1
ATOM 1403 C CA . LEU A 1 315 ? 85.415 106.624 70.276 1.00 58.73 315 LEU A CA 1
ATOM 1404 C C . LEU A 1 315 ? 86.594 107.579 70.184 1.00 60.18 315 LEU A C 1
ATOM 1405 O O . LEU A 1 315 ? 86.418 108.777 69.958 1.00 62.89 315 LEU A O 1
ATOM 1410 N N . GLU A 1 316 ? 87.798 107.042 70.351 1.00 60.39 316 GLU A N 1
ATOM 1411 C CA . GLU A 1 316 ? 89.009 107.803 70.081 1.00 61.92 316 GLU A CA 1
ATOM 1412 C C . GLU A 1 316 ? 89.375 107.621 68.613 1.00 61.80 316 GLU A C 1
ATOM 1413 O O . GLU A 1 316 ? 89.607 106.504 68.168 1.00 62.67 316 GLU A O 1
ATOM 1419 N N . VAL A 1 317 ? 89.411 108.708 67.851 1.00 61.33 317 VAL A N 1
ATOM 1420 C CA . VAL A 1 317 ? 89.802 108.615 66.446 1.00 58.24 317 VAL A CA 1
ATOM 1421 C C . VAL A 1 317 ? 91.204 108.015 66.337 1.00 58.45 317 VAL A C 1
ATOM 1422 O O . VAL A 1 317 ? 92.109 108.393 67.086 1.00 58.63 317 VAL A O 1
ATOM 1426 N N . LEU A 1 318 ? 91.364 107.054 65.429 1.00 58.64 318 LEU A N 1
ATOM 1427 C CA . LEU A 1 318 ? 92.641 106.373 65.233 1.00 60.72 318 LEU A CA 1
ATOM 1428 C C . LEU A 1 318 ? 93.272 106.753 63.894 1.00 64.48 318 LEU A C 1
ATOM 1429 O O . LEU A 1 318 ? 94.496 106.782 63.761 1.00 68.89 318 LEU A O 1
ATOM 1434 N N . SER A 1 319 ? 92.428 107.060 62.911 1.00 62.92 319 SER A N 1
ATOM 1435 C CA . SER A 1 319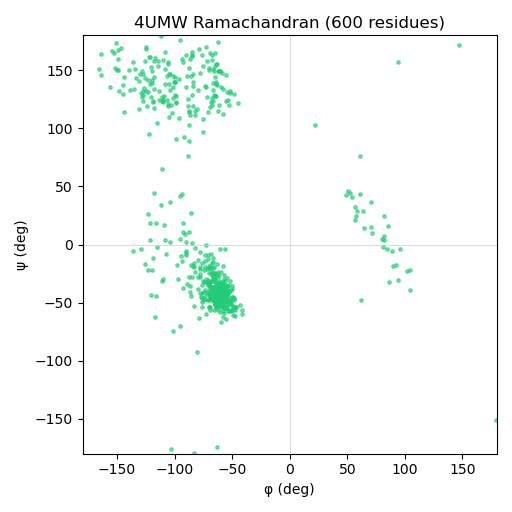 ? 92.887 107.283 61.540 1.00 60.60 319 SER A CA 1
ATOM 1436 C C . SER A 1 319 ? 93.025 108.759 61.172 1.00 57.66 319 SER A C 1
ATOM 1437 O O . SER A 1 319 ? 92.229 109.593 61.601 1.00 53.90 319 SER A O 1
ATOM 1440 N N . GLU A 1 320 ? 94.041 109.068 60.369 1.00 60.03 320 GLU A N 1
ATOM 1441 C CA . GLU A 1 320 ? 94.223 110.407 59.815 1.00 61.10 320 GLU A CA 1
ATOM 1442 C C . GLU A 1 320 ? 93.085 110.668 58.819 1.00 58.30 320 GLU A C 1
ATOM 1443 O O . GLU A 1 320 ? 92.406 109.729 58.406 1.00 55.40 320 GLU A O 1
ATOM 1449 N N . PRO A 1 321 ? 92.841 111.941 58.454 1.00 59.82 321 PRO A N 1
ATOM 1450 C CA . PRO A 1 321 ? 91.814 112.187 57.433 1.00 60.62 321 PRO A CA 1
ATOM 1451 C C . PRO A 1 321 ? 92.202 111.562 56.100 1.00 65.82 321 PRO A C 1
ATOM 1452 O O . PRO A 1 321 ? 93.362 111.651 55.701 1.00 72.74 321 PRO A O 1
ATOM 1456 N N . GLY A 1 322 ? 91.247 110.931 55.423 1.00 78.43 322 GLY A N 1
ATOM 1457 C CA . GLY A 1 322 ? 91.520 110.317 54.137 1.00 74.79 322 GLY A CA 1
ATOM 1458 C C . GLY A 1 322 ? 92.199 108.965 54.249 1.00 72.70 322 GLY A C 1
ATOM 1459 O O . GLY A 1 322 ? 92.567 108.357 53.241 1.00 72.98 322 GLY A O 1
ATOM 1460 N N . ALA A 1 323 ? 92.352 108.485 55.479 1.00 70.87 323 ALA A N 1
ATOM 1461 C CA . ALA A 1 323 ? 93.023 107.212 55.725 1.00 69.22 323 ALA A CA 1
ATOM 1462 C C . ALA A 1 323 ? 92.165 106.204 56.499 1.00 64.43 323 ALA A C 1
ATOM 1463 O O . ALA A 1 323 ? 92.697 105.321 57.170 1.00 64.58 323 ALA A O 1
ATOM 1465 N N . SER A 1 324 ? 90.844 106.326 56.393 1.00 61.91 324 SER A N 1
ATOM 1466 C CA . SER A 1 324 ? 89.933 105.415 57.090 1.00 59.67 324 SER A CA 1
ATOM 1467 C C . SER A 1 324 ? 89.713 104.103 56.320 1.00 58.51 324 SER A C 1
ATOM 1468 O O . SER A 1 324 ? 90.291 103.894 55.258 1.00 60.86 324 SER A O 1
ATOM 1471 N N . ALA A 1 325 ? 88.884 103.219 56.866 1.00 55.98 325 ALA A N 1
ATOM 1472 C CA . ALA A 1 325 ? 88.593 101.937 56.225 1.00 53.94 325 ALA A CA 1
ATOM 1473 C C . ALA A 1 325 ? 87.882 102.120 54.882 1.00 53.49 325 ALA A C 1
ATOM 1474 O O . ALA A 1 325 ? 88.162 101.407 53.901 1.00 56.99 325 ALA A O 1
ATOM 1476 N N . ILE A 1 326 ? 86.955 103.076 54.852 1.00 48.94 326 ILE A N 1
ATOM 1477 C CA . ILE A 1 326 ? 86.225 103.415 53.637 1.00 50.22 326 ILE A CA 1
ATOM 1478 C C . ILE A 1 326 ? 87.201 103.940 52.573 1.00 56.56 326 ILE A C 1
ATOM 1479 O O . ILE A 1 326 ? 87.183 103.506 51.411 1.00 60.59 326 ILE A O 1
ATOM 1484 N N . ASP A 1 327 ? 88.059 104.866 52.991 1.00 56.44 327 ASP A N 1
ATOM 1485 C CA . ASP A 1 327 ? 89.109 105.404 52.136 1.00 60.33 327 ASP A CA 1
ATOM 1486 C C . ASP A 1 327 ? 90.000 104.303 51.552 1.00 63.26 327 ASP A C 1
ATOM 1487 O O . ASP A 1 327 ? 90.361 104.342 50.365 1.00 68.83 327 ASP A O 1
ATOM 1492 N N . ARG A 1 328 ? 90.344 103.321 52.383 1.00 61.74 328 ARG A N 1
ATOM 1493 C CA . ARG A 1 328 ? 91.135 102.181 51.926 1.00 63.12 328 ARG A CA 1
ATOM 1494 C C . ARG A 1 328 ? 90.379 101.351 50.887 1.00 61.64 328 ARG A C 1
ATOM 1495 O O . ARG A 1 328 ? 90.979 100.875 49.915 1.00 61.72 328 ARG A O 1
ATOM 1503 N N . ILE A 1 329 ? 89.070 101.186 51.089 1.00 55.84 329 ILE A N 1
ATOM 1504 C CA . ILE A 1 329 ? 88.221 100.551 50.071 1.00 55.85 329 ILE A CA 1
ATOM 1505 C C . ILE A 1 329 ? 88.301 101.284 48.722 1.00 58.56 329 ILE A C 1
ATOM 1506 O O . ILE A 1 329 ? 88.596 100.678 47.679 1.00 60.30 329 ILE A O 1
ATOM 1511 N N . LEU A 1 330 ? 88.032 102.588 48.764 1.00 61.37 330 LEU A N 1
ATOM 1512 C CA . LEU A 1 330 ? 88.176 103.480 47.610 1.00 66.45 330 LEU A CA 1
ATOM 1513 C C . LEU A 1 330 ? 89.525 103.324 46.885 1.00 68.74 330 LEU A C 1
ATOM 1514 O O . LEU A 1 330 ? 89.585 103.244 45.652 1.00 68.69 330 LEU A O 1
ATOM 1519 N N . LYS A 1 331 ? 90.603 103.277 47.660 1.00 67.45 331 LYS A N 1
ATOM 1520 C CA . LYS A 1 331 ? 91.935 103.097 47.102 1.00 68.45 331 LYS A CA 1
ATOM 1521 C C . LYS A 1 331 ? 92.052 101.739 46.397 1.00 67.88 331 LYS A C 1
ATOM 1522 O O . LYS A 1 331 ? 92.636 101.633 45.316 1.00 68.58 331 LYS A O 1
ATOM 1528 N N . LEU A 1 332 ? 91.494 100.699 47.015 1.00 64.89 332 LEU A N 1
ATOM 1529 C CA . LEU A 1 332 ? 91.492 99.376 46.387 1.00 65.02 332 LEU A CA 1
ATOM 1530 C C . LEU A 1 332 ? 90.768 99.376 45.037 1.00 67.55 332 LEU A C 1
ATOM 1531 O O . LEU A 1 332 ? 91.240 98.773 44.058 1.00 66.42 332 LEU A O 1
ATOM 1536 N N . ILE A 1 333 ? 89.617 100.044 45.003 1.00 66.68 333 ILE A N 1
ATOM 1537 C CA . ILE A 1 333 ? 88.829 100.173 43.781 1.00 66.99 333 ILE A CA 1
ATOM 1538 C C . ILE A 1 333 ? 89.608 100.908 42.682 1.00 72.18 333 ILE A C 1
ATOM 1539 O O . ILE A 1 333 ? 89.709 100.427 41.545 1.00 74.05 333 ILE A O 1
ATOM 1544 N N . GLU A 1 334 ? 90.160 102.069 43.029 1.00 73.40 334 GLU A N 1
ATOM 1545 C CA . GLU A 1 334 ? 90.956 102.848 42.083 1.00 74.37 334 GLU A CA 1
ATOM 1546 C C . GLU A 1 334 ? 92.163 102.080 41.547 1.00 76.68 334 GLU A C 1
ATOM 1547 O O . GLU A 1 334 ? 92.419 102.082 40.344 1.00 81.88 334 GLU A O 1
ATOM 1553 N N . GLU A 1 335 ? 92.911 101.437 42.434 1.00 73.73 335 GLU A N 1
ATOM 1554 C CA . GLU A 1 335 ? 94.050 100.632 42.008 1.00 75.62 335 GLU A CA 1
ATOM 1555 C C . GLU A 1 335 ? 93.626 99.511 41.063 1.00 75.92 335 GLU A C 1
ATOM 1556 O O . GLU A 1 335 ? 94.246 99.302 40.010 1.00 78.98 335 GLU A O 1
ATOM 1562 N N . ALA A 1 336 ? 92.571 98.794 41.444 1.00 72.58 336 ALA A N 1
ATOM 1563 C CA . ALA A 1 336 ? 92.030 97.722 40.610 1.00 72.51 336 ALA A CA 1
ATOM 1564 C C . ALA A 1 336 ? 91.664 98.221 39.211 1.00 78.07 336 ALA A C 1
ATOM 1565 O O . ALA A 1 336 ? 91.956 97.563 38.208 1.00 77.28 336 ALA A O 1
ATOM 1567 N N . GLU A 1 337 ? 91.018 99.383 39.158 1.00 81.00 337 GLU A N 1
ATOM 1568 C CA . GLU A 1 337 ? 90.630 99.992 37.890 1.00 83.75 337 GLU A CA 1
ATOM 1569 C C . GLU A 1 337 ? 91.861 100.399 37.073 1.00 85.45 337 GLU A C 1
ATOM 1570 O O . GLU A 1 337 ? 91.867 100.282 35.846 1.00 92.04 337 GLU A O 1
ATOM 1576 N N . GLU A 1 338 ? 92.905 100.865 37.752 1.00 83.30 338 GLU A N 1
ATOM 1577 C CA . GLU A 1 338 ? 94.127 101.289 37.066 1.00 87.28 338 GLU A CA 1
ATOM 1578 C C . GLU A 1 338 ? 94.922 100.112 36.495 1.00 88.76 338 GLU A C 1
ATOM 1579 O O . GLU A 1 338 ? 95.560 100.233 35.448 1.00 93.76 338 GLU A O 1
ATOM 1585 N N . ARG A 1 339 ? 94.878 98.977 37.186 1.00 86.42 339 ARG A N 1
ATOM 1586 C CA . ARG A 1 339 ? 95.581 97.779 36.733 1.00 86.48 339 ARG A CA 1
ATOM 1587 C C . ARG A 1 339 ? 94.839 97.053 35.607 1.00 86.41 339 ARG A C 1
ATOM 1588 O O . ARG A 1 339 ? 95.356 96.093 35.032 1.00 86.99 339 ARG A O 1
ATOM 1596 N N . ARG A 1 340 ? 93.628 97.508 35.298 1.00 86.07 340 ARG A N 1
ATOM 1597 C CA . ARG A 1 340 ? 92.863 96.938 34.193 1.00 87.53 340 ARG A CA 1
ATOM 1598 C C . ARG A 1 340 ? 93.494 97.293 32.852 1.00 92.42 340 ARG A C 1
ATOM 1599 O O . ARG A 1 340 ? 93.605 98.467 32.498 1.00 94.41 340 ARG A O 1
ATOM 1607 N N . ALA A 1 341 ? 93.915 96.270 32.116 1.00 94.68 341 ALA A N 1
ATOM 1608 C CA . ALA A 1 341 ? 94.503 96.466 30.795 1.00 101.83 341 ALA A CA 1
ATOM 1609 C C . ALA A 1 341 ? 93.424 96.558 29.729 1.00 101.64 341 ALA A C 1
ATOM 1610 O O . ALA A 1 341 ? 92.553 95.693 29.646 1.00 97.29 341 ALA A O 1
ATOM 1612 N N . PRO A 1 342 ? 93.479 97.612 28.904 1.00 106.04 342 PRO A N 1
ATOM 1613 C CA . PRO A 1 342 ? 92.526 97.758 27.800 1.00 108.24 342 PRO A CA 1
ATOM 1614 C C . PRO A 1 342 ? 92.736 96.675 26.745 1.00 107.11 342 PRO A C 1
ATOM 1615 O O . PRO A 1 342 ? 93.874 96.418 26.345 1.00 106.98 342 PRO A O 1
ATOM 1619 N N . ILE A 1 343 ? 91.653 96.038 26.312 1.00 107.28 343 ILE A N 1
ATOM 1620 C CA . ILE A 1 343 ? 91.743 95.033 25.262 1.00 111.29 343 ILE A CA 1
ATOM 1621 C C . ILE A 1 343 ? 91.723 95.716 23.891 1.00 116.86 343 ILE A C 1
ATOM 1622 O O . ILE A 1 343 ? 90.952 96.649 23.660 1.00 117.39 343 ILE A O 1
ATOM 1627 N N . GLU A 1 344 ? 92.595 95.275 22.992 1.00 85.07 344 GLU A N 1
ATOM 1628 C CA . GLU A 1 344 ? 92.654 95.869 21.662 1.00 84.45 344 GLU A CA 1
ATOM 1629 C C . GLU A 1 344 ? 91.602 95.235 20.759 1.00 77.83 344 GLU A C 1
ATOM 1630 O O . GLU A 1 344 ? 91.374 94.027 20.822 1.00 77.10 344 GLU A O 1
ATOM 1636 N N . ARG A 1 345 ? 90.951 96.054 19.938 1.00 73.32 345 ARG A N 1
ATOM 1637 C CA . ARG A 1 345 ? 89.948 95.556 19.000 1.00 71.86 345 ARG A CA 1
ATOM 1638 C C . ARG A 1 345 ? 90.594 94.605 17.995 1.00 72.06 345 ARG A C 1
ATOM 1639 O O . ARG A 1 345 ? 91.800 94.678 17.753 1.00 73.37 345 ARG A O 1
ATOM 1647 N N . PHE A 1 346 ? 89.801 93.706 17.420 1.00 71.48 346 PHE A N 1
ATOM 1648 C CA . PHE A 1 346 ? 90.308 92.848 16.352 1.00 70.42 346 PHE A CA 1
ATOM 1649 C C . PHE A 1 346 ? 90.728 93.694 15.163 1.00 68.95 346 PHE A C 1
ATOM 1650 O O . PHE A 1 346 ? 91.750 93.429 14.535 1.00 68.82 346 PHE A O 1
ATOM 1658 N N . ILE A 1 347 ? 89.941 94.726 14.875 1.00 66.95 347 ILE A N 1
ATOM 1659 C CA . ILE A 1 347 ? 90.110 95.492 13.646 1.00 66.83 347 ILE A CA 1
ATOM 1660 C C . ILE A 1 347 ? 91.438 96.248 13.578 1.00 70.33 347 ILE A C 1
ATOM 1661 O O . ILE A 1 347 ? 91.929 96.539 12.491 1.00 73.35 347 ILE A O 1
ATOM 1666 N N . ASP A 1 348 ? 92.027 96.547 14.731 1.00 74.01 348 ASP A N 1
ATOM 1667 C CA . ASP A 1 348 ? 93.283 97.292 14.763 1.00 78.45 348 ASP A CA 1
ATOM 1668 C C . ASP A 1 348 ? 94.489 96.364 14.646 1.00 77.89 348 ASP A C 1
ATOM 1669 O O . ASP A 1 348 ? 95.472 96.673 13.954 1.00 78.53 348 ASP A O 1
ATOM 1674 N N . ARG A 1 349 ? 94.400 95.229 15.331 1.00 76.84 349 ARG A N 1
ATOM 1675 C CA . ARG A 1 349 ? 95.384 94.166 15.207 1.00 77.52 349 ARG A CA 1
ATOM 1676 C C . ARG A 1 349 ? 95.436 93.723 13.750 1.00 75.31 349 ARG A C 1
ATOM 1677 O O . ARG A 1 349 ? 96.507 93.457 13.205 1.00 74.98 349 ARG A O 1
ATOM 1685 N N . PHE A 1 350 ? 94.263 93.662 13.126 1.00 72.88 350 PHE A N 1
ATOM 1686 C CA . PHE A 1 350 ? 94.137 93.284 11.725 1.00 71.59 350 PHE A CA 1
ATOM 1687 C C . PHE A 1 350 ? 94.715 94.365 10.827 1.00 73.38 350 PHE A C 1
ATOM 1688 O O . PHE A 1 350 ? 95.612 94.099 10.031 1.00 74.25 350 PHE A O 1
ATOM 1696 N N . SER A 1 351 ? 94.198 95.582 10.974 1.00 72.54 351 SER A N 1
ATOM 1697 C CA . SER A 1 351 ? 94.614 96.722 10.162 1.00 73.31 351 SER A CA 1
ATOM 1698 C C . SER A 1 351 ? 96.128 96.914 10.182 1.00 77.68 351 SER A C 1
ATOM 1699 O O . SER A 1 351 ? 96.726 97.293 9.174 1.00 78.75 351 SER A O 1
ATOM 1702 N N . ARG A 1 352 ? 96.744 96.622 11.325 1.00 80.96 352 ARG A N 1
ATOM 1703 C CA . ARG A 1 352 ? 98.195 96.747 11.465 1.00 83.39 352 ARG A CA 1
ATOM 1704 C C . ARG A 1 352 ? 98.990 95.902 10.463 1.00 81.36 352 ARG A C 1
ATOM 1705 O O . ARG A 1 352 ? 100.174 96.159 10.237 1.00 83.56 352 ARG A O 1
ATOM 1713 N N . ILE A 1 353 ? 98.339 94.902 9.869 1.00 77.91 353 ILE A N 1
ATOM 1714 C CA . ILE A 1 353 ? 98.975 94.039 8.870 1.00 78.18 353 ILE A CA 1
ATOM 1715 C C . ILE A 1 353 ? 98.310 94.179 7.494 1.00 76.47 353 ILE A C 1
ATOM 1716 O O . ILE A 1 353 ? 98.987 94.282 6.468 1.00 76.02 353 ILE A O 1
ATOM 1721 N N . TYR A 1 354 ? 96.979 94.188 7.491 1.00 74.38 354 TYR A N 1
ATOM 1722 C CA . TYR A 1 354 ? 96.187 94.333 6.272 1.00 73.32 354 TYR A CA 1
ATOM 1723 C C . TYR A 1 354 ? 96.407 95.683 5.585 1.00 75.18 354 TYR A C 1
ATOM 1724 O O . TYR A 1 354 ? 96.678 95.728 4.384 1.00 77.73 354 TYR A O 1
ATOM 1733 N N . THR A 1 355 ? 96.289 96.774 6.341 1.00 74.33 355 THR A N 1
ATOM 1734 C CA . THR A 1 355 ? 96.434 98.119 5.769 1.00 76.30 355 THR A CA 1
ATOM 1735 C C . THR A 1 355 ? 97.785 98.379 5.074 1.00 78.92 355 THR A C 1
ATOM 1736 O O . THR A 1 355 ? 97.811 98.865 3.942 1.00 80.75 355 THR A O 1
ATOM 1740 N N . PRO A 1 356 ? 98.910 98.052 5.735 1.00 79.36 356 PRO A N 1
ATOM 1741 C CA . PRO A 1 356 ? 100.168 98.263 5.010 1.00 79.30 356 PRO A CA 1
ATOM 1742 C C . PRO A 1 356 ? 100.350 97.279 3.865 1.00 78.15 356 PRO A C 1
ATOM 1743 O O . PRO A 1 356 ? 101.154 97.531 2.970 1.00 80.90 356 PRO A O 1
ATOM 1747 N N . ALA A 1 357 ? 99.614 96.173 3.892 1.00 75.18 357 ALA A N 1
ATOM 1748 C CA . ALA A 1 357 ? 99.724 95.171 2.840 1.00 75.01 357 ALA A CA 1
ATOM 1749 C C . ALA A 1 357 ? 99.079 95.663 1.554 1.00 77.19 357 ALA A C 1
ATOM 1750 O O . ALA A 1 357 ? 99.744 95.775 0.519 1.00 79.36 357 ALA A O 1
ATOM 1752 N N . ILE A 1 358 ? 97.784 95.964 1.618 1.00 77.20 358 ILE A N 1
ATOM 1753 C CA . ILE A 1 358 ? 97.053 96.371 0.419 1.00 79.25 358 ILE A CA 1
ATOM 1754 C C . ILE A 1 358 ? 97.541 97.713 -0.142 1.00 81.39 358 ILE A C 1
ATOM 1755 O O . ILE A 1 358 ? 97.310 98.020 -1.312 1.00 84.58 358 ILE A O 1
ATOM 1760 N N . MET A 1 359 ? 98.221 98.501 0.689 1.00 80.10 359 MET A N 1
ATOM 1761 C CA . MET A 1 359 ? 98.875 99.720 0.224 1.00 81.82 359 MET A CA 1
ATOM 1762 C C . MET A 1 359 ? 100.096 99.366 -0.620 1.00 82.13 359 MET A C 1
ATOM 1763 O O . MET A 1 359 ? 100.337 99.966 -1.667 1.00 82.93 359 MET A O 1
ATOM 1768 N N . ALA A 1 360 ? 100.864 98.384 -0.158 1.00 81.64 360 ALA A N 1
ATOM 1769 C CA . ALA A 1 360 ? 102.038 97.920 -0.890 1.00 83.01 360 ALA A CA 1
ATOM 1770 C C . ALA A 1 360 ? 101.652 97.328 -2.245 1.00 83.98 360 ALA A C 1
ATOM 1771 O O . ALA A 1 360 ? 102.270 97.639 -3.265 1.00 87.18 360 ALA A O 1
ATOM 1773 N N . VAL A 1 361 ? 100.633 96.473 -2.244 1.00 81.13 361 VAL A N 1
ATOM 1774 C CA . VAL A 1 361 ? 100.154 95.837 -3.467 1.00 81.07 361 VAL A CA 1
ATOM 1775 C C . VAL A 1 361 ? 99.655 96.870 -4.479 1.00 84.65 361 VAL A C 1
ATOM 1776 O O . VAL A 1 361 ? 99.996 96.807 -5.665 1.00 87.35 361 VAL A O 1
ATOM 1780 N N . ALA A 1 362 ? 98.856 97.823 -4.004 1.00 83.43 362 ALA A N 1
ATOM 1781 C CA . ALA A 1 362 ? 98.315 98.872 -4.868 1.00 84.65 362 ALA A CA 1
ATOM 1782 C C . ALA A 1 362 ? 99.427 99.708 -5.499 1.00 86.50 362 ALA A C 1
ATOM 1783 O O . ALA A 1 362 ? 99.312 100.153 -6.645 1.00 88.23 362 ALA A O 1
ATOM 1785 N N . LEU A 1 363 ? 100.499 99.919 -4.742 1.00 85.68 363 LEU A N 1
ATOM 1786 C CA . LEU A 1 363 ? 101.701 100.544 -5.274 1.00 87.06 363 LEU A CA 1
ATOM 1787 C C . LEU A 1 363 ? 102.282 99.690 -6.401 1.00 87.58 363 LEU A C 1
ATOM 1788 O O . LEU A 1 363 ? 102.772 100.211 -7.406 1.00 90.41 363 LEU A O 1
ATOM 1793 N N . LEU A 1 364 ? 102.221 98.373 -6.225 1.00 84.60 364 LEU A N 1
ATOM 1794 C CA . LEU A 1 364 ? 102.811 97.444 -7.182 1.00 85.72 364 LEU A CA 1
ATOM 1795 C C . LEU A 1 364 ? 101.985 97.319 -8.462 1.00 85.84 364 LEU A C 1
ATOM 1796 O O . LEU A 1 364 ? 102.542 97.276 -9.562 1.00 87.44 364 LEU A O 1
ATOM 1801 N N . VAL A 1 365 ? 100.662 97.269 -8.326 1.00 84.68 365 VAL A N 1
ATOM 1802 C CA . VAL A 1 365 ? 99.794 97.227 -9.500 1.00 87.55 365 VAL A CA 1
ATOM 1803 C C . VAL A 1 365 ? 99.869 98.548 -10.273 1.00 92.36 365 VAL A C 1
ATOM 1804 O O . VAL A 1 365 ? 99.459 98.625 -11.433 1.00 97.29 365 VAL A O 1
ATOM 1808 N N . THR A 1 366 ? 100.402 99.580 -9.621 1.00 91.26 366 THR A N 1
ATOM 1809 C CA . THR A 1 366 ? 100.665 100.864 -10.263 1.00 92.98 366 THR A CA 1
ATOM 1810 C C . THR A 1 366 ? 102.032 100.864 -10.950 1.00 94.94 366 THR A C 1
ATOM 1811 O O . THR A 1 366 ? 102.164 101.311 -12.092 1.00 98.10 366 THR A O 1
ATOM 1815 N N . LEU A 1 367 ? 103.042 100.346 -10.259 1.00 93.44 367 LEU A N 1
ATOM 1816 C CA . LEU A 1 367 ? 104.414 100.383 -10.765 1.00 95.42 367 LEU A CA 1
ATOM 1817 C C . LEU A 1 367 ? 104.767 99.264 -11.752 1.00 96.06 367 LEU A C 1
ATOM 1818 O O . LEU A 1 367 ? 105.267 99.533 -12.849 1.00 97.20 367 LEU A O 1
ATOM 1823 N N . VAL A 1 368 ? 104.514 98.019 -11.354 1.00 94.50 368 VAL A N 1
ATOM 1824 C CA . VAL A 1 368 ? 104.905 96.849 -12.147 1.00 94.56 368 VAL A CA 1
ATOM 1825 C C . VAL A 1 368 ? 104.457 96.855 -13.620 1.00 97.58 368 VAL A C 1
ATOM 1826 O O . VAL A 1 368 ? 105.276 96.608 -14.510 1.00 100.74 368 VAL A O 1
ATOM 1830 N N . PRO A 1 369 ? 103.169 97.139 -13.891 1.00 96.91 369 PRO A N 1
ATOM 1831 C CA . PRO A 1 369 ? 102.784 97.065 -15.308 1.00 99.22 369 PRO A CA 1
ATOM 1832 C C . PRO A 1 369 ? 103.446 98.086 -16.268 1.00 104.49 369 PRO A C 1
ATOM 1833 O O . PRO A 1 369 ? 103.974 97.646 -17.290 1.00 106.45 369 PRO A O 1
ATOM 1837 N N . PRO A 1 370 ? 103.429 99.403 -15.967 1.00 103.88 370 PRO A N 1
ATOM 1838 C CA . PRO A 1 370 ? 104.068 100.302 -16.939 1.00 105.59 370 PRO A CA 1
ATOM 1839 C C . PRO A 1 370 ? 105.590 100.166 -16.987 1.00 105.63 370 PRO A C 1
ATOM 1840 O O . PRO A 1 370 ? 106.203 100.492 -18.005 1.00 108.96 370 PRO A O 1
ATOM 1844 N N . LEU A 1 371 ? 106.189 99.696 -15.898 1.00 105.51 371 LEU A N 1
ATOM 1845 C CA . LEU A 1 371 ? 107.640 99.553 -15.835 1.00 108.26 371 LEU A CA 1
ATOM 1846 C C . LEU A 1 371 ? 108.130 98.251 -16.466 1.00 108.37 371 LEU A C 1
ATOM 1847 O O . LEU A 1 371 ? 109.315 98.114 -16.763 1.00 109.22 371 LEU A O 1
ATOM 1852 N N . LEU A 1 372 ? 107.225 97.297 -16.672 1.00 109.01 372 LEU A N 1
ATOM 1853 C CA . LEU A 1 372 ? 107.613 96.007 -17.251 1.00 110.35 372 LEU A CA 1
ATOM 1854 C C . LEU A 1 372 ? 106.824 95.598 -18.503 1.00 110.31 372 LEU A C 1
ATOM 1855 O O . LEU A 1 372 ? 107.251 94.707 -19.236 1.00 109.93 372 LEU A O 1
ATOM 1860 N N . PHE A 1 373 ? 105.681 96.240 -18.738 1.00 111.36 373 PHE A N 1
ATOM 1861 C CA . PHE A 1 373 ? 104.850 95.934 -19.902 1.00 114.51 373 PHE A CA 1
ATOM 1862 C C . PHE A 1 373 ? 104.653 97.175 -20.777 1.00 115.83 373 PHE A C 1
ATOM 1863 O O . PHE A 1 373 ? 103.925 97.137 -21.773 1.00 116.77 373 PHE A O 1
ATOM 1871 N N . ALA A 1 374 ? 105.316 98.264 -20.395 1.00 115.23 374 ALA A N 1
ATOM 1872 C CA . ALA A 1 374 ? 105.221 99.543 -21.101 1.00 117.94 374 ALA A CA 1
ATOM 1873 C C . ALA A 1 374 ? 103.774 99.997 -21.292 1.00 118.27 374 ALA A C 1
ATOM 1874 O O . ALA A 1 374 ? 103.393 100.454 -22.370 1.00 121.61 374 ALA A O 1
ATOM 1876 N N . ALA A 1 375 ? 102.977 99.869 -20.235 1.00 112.84 375 ALA A N 1
ATOM 1877 C CA . ALA A 1 375 ? 101.560 100.210 -20.289 1.00 113.30 375 ALA A CA 1
ATOM 1878 C C . ALA A 1 375 ? 101.300 101.631 -19.798 1.00 114.08 375 ALA A C 1
ATOM 1879 O O . ALA A 1 375 ? 102.214 102.314 -19.339 1.00 113.69 375 ALA A O 1
ATOM 1881 N N . SER A 1 376 ? 100.046 102.064 -19.892 1.00 119.31 376 SER A N 1
ATOM 1882 C CA . SER A 1 376 ? 99.661 103.426 -19.527 1.00 121.65 376 SER A CA 1
ATOM 1883 C C . SER A 1 376 ? 99.806 103.715 -18.029 1.00 118.70 376 SER A C 1
ATOM 1884 O O . SER A 1 376 ? 99.229 103.017 -17.196 1.00 116.03 376 SER A O 1
ATOM 1887 N N . TRP A 1 377 ? 100.581 104.747 -17.697 1.00 120.34 377 TRP A N 1
ATOM 1888 C CA . TRP A 1 377 ? 100.744 105.183 -16.312 1.00 118.19 377 TRP A CA 1
ATOM 1889 C C . TRP A 1 377 ? 99.396 105.562 -15.703 1.00 119.56 377 TRP A C 1
ATOM 1890 O O . TRP A 1 377 ? 99.084 105.197 -14.565 1.00 116.84 377 TRP A O 1
ATOM 1901 N N . GLN A 1 378 ? 98.606 106.293 -16.485 1.00 125.13 378 GLN A N 1
ATOM 1902 C CA . GLN A 1 378 ? 97.275 106.743 -16.086 1.00 127.60 378 GLN A CA 1
ATOM 1903 C C . GLN A 1 378 ? 96.369 105.597 -15.605 1.00 123.92 378 GLN A C 1
ATOM 1904 O O . GLN A 1 378 ? 95.812 105.661 -14.500 1.00 122.74 378 GLN A O 1
ATOM 1910 N N . GLU A 1 379 ? 96.268 104.534 -16.402 1.00 121.45 379 GLU A N 1
ATOM 1911 C CA . GLU A 1 379 ? 95.334 103.452 -16.107 1.00 116.78 379 GLU A CA 1
ATOM 1912 C C . GLU A 1 379 ? 95.760 102.573 -14.920 1.00 111.51 379 GLU A C 1
ATOM 1913 O O . GLU A 1 379 ? 94.908 102.033 -14.210 1.00 109.63 379 GLU A O 1
ATOM 1919 N N . TRP A 1 380 ? 97.064 102.446 -14.690 1.00 108.44 380 TRP A N 1
ATOM 1920 C CA . TRP A 1 380 ? 97.547 101.637 -13.571 1.00 102.30 380 TRP A CA 1
ATOM 1921 C C . TRP A 1 380 ? 97.641 102.422 -12.260 1.00 99.59 380 TRP A C 1
ATOM 1922 O O . TRP A 1 380 ? 97.521 101.848 -11.177 1.00 94.78 380 TRP A O 1
ATOM 1933 N N . ILE A 1 381 ? 97.852 103.732 -12.364 1.00 103.16 381 ILE A N 1
ATOM 1934 C CA . ILE A 1 381 ? 97.729 104.613 -11.207 1.00 105.65 381 ILE A CA 1
ATOM 1935 C C . ILE A 1 381 ? 96.267 104.592 -10.756 1.00 107.00 381 ILE A C 1
ATOM 1936 O O . ILE A 1 381 ? 95.949 104.344 -9.571 1.00 105.90 381 ILE A O 1
ATOM 1941 N N . TYR A 1 382 ? 95.384 104.842 -11.724 1.00 109.82 382 TYR A N 1
ATOM 1942 C CA . TYR A 1 382 ? 93.944 104.739 -11.514 1.00 109.61 382 TYR A CA 1
ATOM 1943 C C . TYR A 1 382 ? 93.576 103.406 -10.857 1.00 104.92 382 TYR A C 1
ATOM 1944 O O . TYR A 1 382 ? 92.883 103.376 -9.835 1.00 105.91 382 TYR A O 1
ATOM 1953 N N . LYS A 1 383 ? 94.057 102.315 -11.448 1.00 100.16 383 LYS A N 1
ATOM 1954 C CA . LYS A 1 383 ? 93.764 100.976 -10.955 1.00 97.36 383 LYS A CA 1
ATOM 1955 C C . LYS A 1 383 ? 94.258 100.773 -9.509 1.00 94.25 383 LYS A C 1
ATOM 1956 O O . LYS A 1 383 ? 93.556 100.180 -8.675 1.00 90.32 383 LYS A O 1
ATOM 1962 N N . GLY A 1 384 ? 95.465 101.251 -9.216 1.00 93.75 384 GLY A N 1
ATOM 1963 C CA . GLY A 1 384 ? 96.007 101.155 -7.872 1.00 88.27 384 GLY A CA 1
ATOM 1964 C C . GLY A 1 384 ? 95.136 101.862 -6.849 1.00 89.81 384 GLY A C 1
ATOM 1965 O O . GLY A 1 384 ? 94.788 101.285 -5.802 1.00 89.53 384 GLY A O 1
ATOM 1966 N N . LEU A 1 385 ? 94.770 103.109 -7.144 1.00 91.57 385 LEU A N 1
ATOM 1967 C CA . LEU A 1 385 ? 93.894 103.843 -6.228 1.00 93.70 385 LEU A CA 1
ATOM 1968 C C . LEU A 1 385 ? 92.542 103.129 -6.046 1.00 93.86 385 LEU A C 1
ATOM 1969 O O . LEU A 1 385 ? 91.993 103.048 -4.927 1.00 93.94 385 LEU A O 1
ATOM 1974 N N . THR A 1 386 ? 92.024 102.596 -7.153 1.00 93.87 386 THR A N 1
ATOM 1975 C CA . THR A 1 386 ? 90.799 101.801 -7.125 1.00 94.17 386 THR A CA 1
ATOM 1976 C C . THR A 1 386 ? 90.947 100.608 -6.181 1.00 91.69 386 THR A C 1
ATOM 1977 O O . THR A 1 386 ? 89.993 100.219 -5.507 1.00 91.37 386 THR A O 1
ATOM 1981 N N . LEU A 1 387 ? 92.147 100.032 -6.141 1.00 90.50 387 LEU A N 1
ATOM 1982 C CA . LEU A 1 387 ? 92.429 98.909 -5.251 1.00 86.73 387 LEU A CA 1
ATOM 1983 C C . LEU A 1 387 ? 92.491 99.383 -3.808 1.00 85.87 387 LEU A C 1
ATOM 1984 O O . LEU A 1 387 ? 92.145 98.641 -2.888 1.00 78.93 387 LEU A O 1
ATOM 1989 N N . LEU A 1 388 ? 92.953 100.614 -3.607 1.00 86.93 388 LEU A N 1
ATOM 1990 C CA . LEU A 1 388 ? 92.916 101.197 -2.269 1.00 84.65 388 LEU A CA 1
ATOM 1991 C C . LEU A 1 388 ? 91.475 101.329 -1.778 1.00 84.50 388 LEU A C 1
ATOM 1992 O O . LEU A 1 388 ? 91.171 100.980 -0.637 1.00 83.51 388 LEU A O 1
ATOM 1997 N N . LEU A 1 389 ? 90.585 101.826 -2.636 1.00 85.61 389 LEU A N 1
ATOM 1998 C CA . LEU A 1 389 ? 89.180 101.963 -2.230 1.00 85.59 389 LEU A CA 1
ATOM 1999 C C . LEU A 1 389 ? 88.497 100.609 -2.031 1.00 84.35 389 LEU A C 1
ATOM 2000 O O . LEU A 1 389 ? 87.732 100.422 -1.083 1.00 83.19 389 LEU A O 1
ATOM 2005 N N . ILE A 1 390 ? 88.776 99.674 -2.935 1.00 84.35 390 ILE A N 1
ATOM 2006 C CA . ILE A 1 390 ? 88.246 98.316 -2.847 1.00 81.98 390 ILE A CA 1
ATOM 2007 C C . ILE A 1 390 ? 88.692 97.643 -1.550 1.00 78.44 390 ILE A C 1
ATOM 2008 O O . ILE A 1 390 ? 87.905 96.973 -0.888 1.00 77.18 390 ILE A O 1
ATOM 2013 N N . GLY A 1 391 ? 89.950 97.860 -1.181 1.00 78.92 391 GLY A N 1
ATOM 2014 C CA . GLY A 1 391 ? 90.537 97.245 -0.005 1.00 77.35 391 GLY A CA 1
ATOM 2015 C C . GLY A 1 391 ? 89.880 97.634 1.306 1.00 77.99 391 GLY A C 1
ATOM 2016 O O . GLY A 1 391 ? 89.980 96.900 2.294 1.00 77.29 391 GLY A O 1
ATOM 2017 N N . CYS A 1 392 ? 89.220 98.790 1.323 1.00 80.31 392 CYS A N 1
ATOM 2018 C CA . CYS A 1 392 ? 88.498 99.240 2.510 1.00 79.99 392 CYS A CA 1
ATOM 2019 C C . CYS A 1 392 ? 87.467 98.212 2.907 1.00 79.93 392 CYS A C 1
ATOM 2020 O O . CYS A 1 392 ? 86.486 97.997 2.189 1.00 83.20 392 CYS A O 1
ATOM 2023 N N . PRO A 1 393 ? 87.683 97.568 4.056 1.00 75.87 393 PRO A N 1
ATOM 2024 C CA . PRO A 1 393 ? 86.770 96.510 4.471 1.00 75.77 393 PRO A CA 1
ATOM 2025 C C . PRO A 1 393 ? 85.603 97.082 5.247 1.00 78.00 393 PRO A C 1
ATOM 2026 O O . PRO A 1 393 ? 85.648 97.191 6.479 1.00 78.69 393 PRO A O 1
ATOM 2030 N N . CYS A 1 394 ? 84.552 97.438 4.517 1.00 78.99 394 CYS A N 1
ATOM 2031 C CA . CYS A 1 394 ? 83.246 97.638 5.121 1.00 80.01 394 CYS A CA 1
ATOM 2032 C C . CYS A 1 394 ? 82.814 96.286 5.682 1.00 79.88 394 CYS A C 1
ATOM 2033 O O . CYS A 1 394 ? 83.588 95.322 5.651 1.00 80.61 394 CYS A O 1
ATOM 2036 N N . ALA A 1 395 ? 81.590 96.191 6.193 1.00 78.32 395 ALA A N 1
ATOM 2037 C CA . ALA A 1 395 ? 81.105 94.928 6.763 1.00 78.57 395 ALA A CA 1
ATOM 2038 C C . ALA A 1 395 ? 81.935 94.476 7.968 1.00 75.39 395 ALA A C 1
ATOM 2039 O O . ALA A 1 395 ? 81.387 94.105 9.004 1.00 70.71 395 ALA A O 1
ATOM 2041 N N . LEU A 1 396 ? 83.255 94.501 7.819 1.00 74.71 396 LEU A N 1
ATOM 2042 C CA . LEU A 1 396 ? 84.164 94.180 8.907 1.00 71.65 396 LEU A CA 1
ATOM 2043 C C . LEU A 1 396 ? 84.069 95.194 10.044 1.00 72.57 396 LEU A C 1
ATOM 2044 O O . LEU A 1 396 ? 84.129 94.816 11.211 1.00 74.70 396 LEU A O 1
ATOM 2049 N N . VAL A 1 397 ? 83.933 96.477 9.716 1.00 73.96 397 VAL A N 1
ATOM 2050 C CA . VAL A 1 397 ? 83.833 97.486 10.766 1.00 72.83 397 VAL A CA 1
ATOM 2051 C C . VAL A 1 397 ? 82.483 97.373 11.474 1.00 73.83 397 VAL A C 1
ATOM 2052 O O . VAL A 1 397 ? 82.381 97.650 12.666 1.00 75.15 397 VAL A O 1
ATOM 2056 N N . ILE A 1 398 ? 81.459 96.934 10.747 1.00 74.06 398 ILE A N 1
ATOM 2057 C CA . ILE A 1 398 ? 80.135 96.756 11.336 1.00 75.48 398 ILE A CA 1
ATOM 2058 C C . ILE A 1 398 ? 79.992 95.332 11.891 1.00 73.85 398 ILE A C 1
ATOM 2059 O O . ILE A 1 398 ? 79.041 95.027 12.606 1.00 73.39 398 ILE A O 1
ATOM 2064 N N . SER A 1 399 ? 80.970 94.481 11.583 1.00 73.18 399 SER A N 1
ATOM 2065 C CA . SER A 1 399 ? 80.966 93.069 11.990 1.00 72.68 399 SER A CA 1
ATOM 2066 C C . SER A 1 399 ? 80.816 92.845 13.506 1.00 72.66 399 SER A C 1
ATOM 2067 O O . SER A 1 399 ? 79.826 92.266 13.963 1.00 71.03 399 SER A O 1
ATOM 2070 N N . THR A 1 400 ? 81.795 93.299 14.282 1.00 72.40 400 THR A N 1
ATOM 2071 C CA . THR A 1 400 ? 81.729 93.156 15.742 1.00 72.27 400 THR A CA 1
ATOM 2072 C C . THR A 1 400 ? 80.651 94.031 16.427 1.00 69.41 400 THR A C 1
ATOM 2073 O O . THR A 1 400 ? 79.900 93.530 17.271 1.00 70.52 400 THR A O 1
ATOM 2077 N N . PRO A 1 401 ? 80.566 95.330 16.074 1.00 68.67 401 PRO A N 1
ATOM 2078 C CA . PRO A 1 401 ? 79.510 96.163 16.660 1.00 67.61 401 PRO A CA 1
ATOM 2079 C C . PRO A 1 401 ? 78.083 95.651 16.467 1.00 71.03 401 PRO A C 1
ATOM 2080 O O . PRO A 1 401 ? 77.261 95.829 17.360 1.00 74.57 401 PRO A O 1
ATOM 2084 N N . ALA A 1 402 ? 77.783 95.030 15.335 1.00 71.70 402 ALA A N 1
ATOM 2085 C CA . ALA A 1 402 ? 76.430 94.529 15.106 1.00 75.39 402 ALA A CA 1
ATOM 2086 C C . ALA A 1 402 ? 76.053 93.405 16.075 1.00 75.15 402 ALA A C 1
ATOM 2087 O O . ALA A 1 402 ? 74.910 93.318 16.519 1.00 76.49 402 ALA A O 1
ATOM 2089 N N . ALA A 1 403 ? 77.014 92.546 16.395 1.00 74.41 403 ALA A N 1
ATOM 2090 C CA . ALA A 1 403 ? 76.764 91.437 17.312 1.00 75.26 403 ALA A CA 1
ATOM 2091 C C . ALA A 1 403 ? 76.541 91.936 18.733 1.00 75.14 403 ALA A C 1
ATOM 2092 O O . ALA A 1 403 ? 75.537 91.614 19.369 1.00 75.78 403 ALA A O 1
ATOM 2094 N N . ILE A 1 404 ? 77.494 92.721 19.220 1.00 73.23 404 ILE A N 1
ATOM 2095 C CA . ILE A 1 404 ? 77.439 93.276 20.569 1.00 72.99 404 ILE A CA 1
ATOM 2096 C C . ILE A 1 404 ? 76.166 94.090 20.830 1.00 74.64 404 ILE A C 1
ATOM 2097 O O . ILE A 1 404 ? 75.530 93.940 21.871 1.00 75.35 404 ILE A O 1
ATOM 2102 N N . THR A 1 405 ? 75.795 94.940 19.877 1.00 75.61 405 THR A N 1
ATOM 2103 C CA . THR A 1 405 ? 74.558 95.713 19.973 1.00 78.01 405 THR A CA 1
ATOM 2104 C C . THR A 1 405 ? 73.348 94.794 20.150 1.00 81.74 405 THR A C 1
ATOM 2105 O O . THR A 1 405 ? 72.459 95.069 20.958 1.00 82.92 405 THR A O 1
ATOM 2109 N N . SER A 1 406 ? 73.331 93.696 19.400 1.00 82.71 406 SER A N 1
ATOM 2110 C CA . SER A 1 406 ? 72.253 92.718 19.491 1.00 82.95 406 SER A CA 1
ATOM 2111 C C . SER A 1 406 ? 72.290 91.996 20.832 1.00 80.30 406 SER A C 1
ATOM 2112 O O . SER A 1 406 ? 71.258 91.823 21.478 1.00 83.22 406 SER A O 1
ATOM 2115 N N . GLY A 1 407 ? 73.484 91.571 21.236 1.00 75.84 407 GLY A N 1
ATOM 2116 C CA . GLY A 1 407 ? 73.669 90.879 22.499 1.00 76.74 407 GLY A CA 1
ATOM 2117 C C . GLY A 1 407 ? 73.198 91.696 23.688 1.00 76.39 407 GLY A C 1
ATOM 2118 O O . GLY A 1 407 ? 72.392 91.228 24.490 1.00 77.48 407 GLY A O 1
ATOM 2119 N N . LEU A 1 408 ? 73.700 92.924 23.792 1.00 75.51 408 LEU A N 1
ATOM 2120 C CA . LEU A 1 408 ? 73.297 93.848 24.845 1.00 74.77 408 LEU A CA 1
ATOM 2121 C C . LEU A 1 408 ? 71.787 94.095 24.824 1.00 78.83 408 LEU A C 1
ATOM 2122 O O . LEU A 1 408 ? 71.165 94.290 25.868 1.00 82.93 408 LEU A O 1
ATOM 2127 N N . ALA A 1 409 ? 71.201 94.074 23.632 1.00 78.74 409 ALA A N 1
ATOM 2128 C CA . ALA A 1 409 ? 69.763 94.272 23.482 1.00 81.74 409 ALA A CA 1
ATOM 2129 C C . ALA A 1 409 ? 68.979 93.028 23.895 1.00 86.15 409 ALA A C 1
ATOM 2130 O O . ALA A 1 409 ? 67.854 93.127 24.389 1.00 90.75 409 ALA A O 1
ATOM 2132 N N . ALA A 1 410 ? 69.579 91.859 23.684 1.00 84.22 410 ALA A N 1
ATOM 2133 C CA . ALA A 1 410 ? 68.961 90.591 24.066 1.00 86.60 410 ALA A CA 1
ATOM 2134 C C . ALA A 1 410 ? 69.003 90.371 25.579 1.00 85.66 410 ALA A C 1
ATOM 2135 O O . ALA A 1 410 ? 68.010 89.964 26.181 1.00 88.73 410 ALA A O 1
ATOM 2137 N N . ALA A 1 411 ? 70.163 90.632 26.176 1.00 82.72 411 ALA A N 1
ATOM 2138 C CA . ALA A 1 411 ? 70.338 90.562 27.624 1.00 81.88 411 ALA A CA 1
ATOM 2139 C C . ALA A 1 411 ? 69.374 91.494 28.356 1.00 83.20 411 ALA A C 1
ATOM 2140 O O . ALA A 1 411 ? 68.729 91.100 29.328 1.00 82.81 411 ALA A O 1
ATOM 2142 N N . ALA A 1 412 ? 69.294 92.734 27.885 1.00 83.05 412 ALA A N 1
ATOM 2143 C CA . ALA A 1 412 ? 68.396 93.721 28.465 1.00 85.17 412 ALA A CA 1
ATOM 2144 C C . ALA A 1 412 ? 66.950 93.236 28.440 1.00 91.89 412 ALA A C 1
ATOM 2145 O O . ALA A 1 412 ? 66.205 93.428 29.403 1.00 94.79 412 ALA A O 1
ATOM 2147 N N . ARG A 1 413 ? 66.563 92.602 27.339 1.00 95.05 413 ARG A N 1
ATOM 2148 C CA . ARG A 1 413 ? 65.199 92.109 27.180 1.00 101.31 413 ARG A CA 1
ATOM 2149 C C . ARG A 1 413 ? 64.825 91.022 28.201 1.00 102.06 413 ARG A C 1
ATOM 2150 O O . ARG A 1 413 ? 63.672 90.939 28.621 1.00 103.15 413 ARG A O 1
ATOM 2158 N N . ARG A 1 414 ? 65.791 90.193 28.595 1.00 98.48 414 ARG A N 1
ATOM 2159 C CA . ARG A 1 414 ? 65.527 89.147 29.584 1.00 100.79 414 ARG A CA 1
ATOM 2160 C C . ARG A 1 414 ? 66.212 89.388 30.931 1.00 99.83 414 ARG A C 1
ATOM 2161 O O . ARG A 1 414 ? 67.099 88.631 31.334 1.00 98.88 414 ARG A O 1
ATOM 2169 N N . GLY A 1 415 ? 65.803 90.452 31.614 1.00 99.60 415 GLY A N 1
ATOM 2170 C CA . GLY A 1 415 ? 66.199 90.688 32.991 1.00 98.04 415 GLY A CA 1
ATOM 2171 C C . GLY A 1 415 ? 67.680 90.756 33.322 1.00 96.71 415 GLY A C 1
ATOM 2172 O O . GLY A 1 415 ? 68.062 90.562 34.476 1.00 99.12 415 GLY A O 1
ATOM 2173 N N . ALA A 1 416 ? 68.520 91.025 32.329 1.00 82.08 416 ALA A N 1
ATOM 2174 C CA . ALA A 1 416 ? 69.936 91.245 32.600 1.00 78.41 416 ALA A CA 1
ATOM 2175 C C . ALA A 1 416 ? 70.259 92.716 32.405 1.00 80.30 416 ALA A C 1
ATOM 2176 O O . ALA A 1 416 ? 69.468 93.460 31.824 1.00 85.71 416 ALA A O 1
ATOM 2178 N N . LEU A 1 417 ? 71.419 93.136 32.890 1.00 75.39 417 LEU A N 1
ATOM 2179 C CA . LEU A 1 417 ? 71.863 94.507 32.698 1.00 74.42 417 LEU A CA 1
ATOM 2180 C C . LEU A 1 417 ? 73.365 94.509 32.495 1.00 69.90 417 LEU A C 1
ATOM 2181 O O . LEU A 1 417 ? 74.113 94.157 33.401 1.00 66.39 417 LEU A O 1
ATOM 2186 N N . ILE A 1 418 ? 73.806 94.891 31.300 1.00 69.57 418 ILE A N 1
ATOM 2187 C CA . ILE A 1 418 ? 75.231 94.933 31.008 1.00 67.28 418 ILE A CA 1
ATOM 2188 C C . ILE A 1 418 ? 75.624 96.335 30.563 1.00 73.18 418 ILE A C 1
ATOM 2189 O O . ILE A 1 418 ? 74.962 96.927 29.708 1.00 78.60 418 ILE A O 1
ATOM 2194 N N . LYS A 1 419 ? 76.692 96.869 31.150 1.00 73.18 419 LYS A N 1
ATOM 2195 C CA . LYS A 1 419 ? 77.125 98.232 30.847 1.00 77.16 419 LYS A CA 1
ATOM 2196 C C . LYS A 1 419 ? 78.268 98.261 29.830 1.00 79.93 419 LYS A C 1
ATOM 2197 O O . LYS A 1 419 ? 79.442 98.217 30.200 1.00 84.11 419 LYS A O 1
ATOM 2203 N N . GLY A 1 420 ? 77.928 98.334 28.549 1.00 76.86 420 GLY A N 1
ATOM 2204 C CA . GLY A 1 420 ? 78.948 98.428 27.522 1.00 77.28 420 GLY A CA 1
ATOM 2205 C C . GLY A 1 420 ? 79.356 97.092 26.934 1.00 75.43 420 GLY A C 1
ATOM 2206 O O . GLY A 1 420 ? 79.197 96.044 27.567 1.00 71.24 420 GLY A O 1
ATOM 2207 N N . GLY A 1 421 ? 79.895 97.141 25.718 1.00 76.60 421 GLY A N 1
ATOM 2208 C CA . GLY A 1 421 ? 80.261 95.944 24.985 1.00 74.56 421 GLY A CA 1
ATOM 2209 C C . GLY A 1 421 ? 81.468 95.197 25.515 1.00 72.32 421 GLY A C 1
ATOM 2210 O O . GLY A 1 421 ? 81.512 93.967 25.443 1.00 72.44 421 GLY A O 1
ATOM 2211 N N . ALA A 1 422 ? 82.450 95.930 26.034 1.00 71.86 422 ALA A N 1
ATOM 2212 C CA . ALA A 1 422 ? 83.640 95.311 26.609 1.00 72.42 422 ALA A CA 1
ATOM 2213 C C . ALA A 1 422 ? 83.234 94.337 27.706 1.00 70.54 422 ALA A C 1
ATOM 2214 O O . ALA A 1 422 ? 83.800 93.249 27.835 1.00 69.99 422 ALA A O 1
ATOM 2216 N N . ALA A 1 423 ? 82.237 94.736 28.487 1.00 67.39 423 ALA A N 1
ATOM 2217 C CA . ALA A 1 423 ? 81.692 93.885 29.527 1.00 67.15 423 ALA A CA 1
ATOM 2218 C C . ALA A 1 423 ? 81.139 92.597 28.933 1.00 66.93 423 ALA A C 1
ATOM 2219 O O . ALA A 1 423 ? 81.322 91.520 29.496 1.00 65.11 423 ALA A O 1
ATOM 2221 N N . LEU A 1 424 ? 80.462 92.710 27.793 1.00 69.68 424 LEU A N 1
ATOM 2222 C CA . LEU A 1 424 ? 79.877 91.538 27.139 1.00 67.53 424 LEU A CA 1
ATOM 2223 C C . LEU A 1 424 ? 80.954 90.603 26.588 1.00 67.46 424 LEU A C 1
ATOM 2224 O O . LEU A 1 424 ? 80.804 89.382 26.637 1.00 62.25 424 LEU A O 1
ATOM 2229 N N . GLU A 1 425 ? 82.038 91.178 26.075 1.00 65.61 425 GLU A N 1
ATOM 2230 C CA . GLU A 1 425 ? 83.162 90.386 25.585 1.00 70.33 425 GLU A CA 1
ATOM 2231 C C . GLU A 1 425 ? 83.881 89.647 26.719 1.00 69.00 425 GLU A C 1
ATOM 2232 O O . GLU A 1 425 ? 84.164 88.441 26.612 1.00 68.97 425 GLU A O 1
ATOM 2238 N N . GLN A 1 426 ? 84.177 90.367 27.802 1.00 70.88 426 GLN A N 1
ATOM 2239 C CA . GLN A 1 426 ? 84.765 89.747 28.991 1.00 68.90 426 GLN A CA 1
ATOM 2240 C C . GLN A 1 426 ? 83.859 88.634 29.508 1.00 64.50 426 GLN A C 1
ATOM 2241 O O . GLN A 1 426 ? 84.331 87.545 29.826 1.00 64.56 426 GLN A O 1
ATOM 2247 N N . LEU A 1 427 ? 82.559 88.909 29.575 1.00 61.14 427 LEU A N 1
ATOM 2248 C CA . LEU A 1 427 ? 81.574 87.907 29.976 1.00 58.11 427 LEU A CA 1
ATOM 2249 C C . LEU A 1 427 ? 81.693 86.698 29.062 1.00 60.96 427 LEU A C 1
ATOM 2250 O O . LEU A 1 427 ? 81.572 85.551 29.495 1.00 60.97 427 LEU A O 1
ATOM 2255 N N . GLY A 1 428 ? 81.935 86.976 27.786 1.00 62.70 428 GLY A N 1
ATOM 2256 C CA . GLY A 1 428 ? 82.121 85.941 26.793 1.00 63.79 428 GLY A CA 1
ATOM 2257 C C . GLY A 1 428 ? 83.320 85.058 27.077 1.00 65.12 428 GLY A C 1
ATOM 2258 O O . GLY A 1 428 ? 83.238 83.838 26.919 1.00 65.55 428 GLY A O 1
ATOM 2259 N N . ARG A 1 429 ? 84.437 85.651 27.497 1.00 66.73 429 ARG A N 1
ATOM 2260 C CA . ARG A 1 429 ? 85.631 84.832 27.737 1.00 69.84 429 ARG A CA 1
ATOM 2261 C C . ARG A 1 429 ? 85.821 84.331 29.178 1.00 67.74 429 ARG A C 1
ATOM 2262 O O . ARG A 1 429 ? 86.910 83.910 29.541 1.00 69.03 429 ARG A O 1
ATOM 2270 N N . VAL A 1 430 ? 84.765 84.341 29.986 1.00 64.43 430 VAL A N 1
ATOM 2271 C CA . VAL A 1 430 ? 84.879 83.928 31.390 1.00 63.56 430 VAL A CA 1
ATOM 2272 C C . VAL A 1 430 ? 84.725 82.405 31.568 1.00 61.67 430 VAL A C 1
ATOM 2273 O O . VAL A 1 430 ? 83.970 81.771 30.830 1.00 63.29 430 VAL A O 1
ATOM 2277 N N . THR A 1 431 ? 85.461 81.822 32.520 1.00 59.36 431 THR A N 1
ATOM 2278 C CA . THR A 1 431 ? 85.394 80.380 32.800 1.00 60.63 431 THR A CA 1
ATOM 2279 C C . THR A 1 431 ? 85.340 80.060 34.297 1.00 64.74 431 THR A C 1
ATOM 2280 O O . THR A 1 431 ? 85.196 78.893 34.682 1.00 65.59 431 THR A O 1
ATOM 2284 N N . GLN A 1 432 ? 85.473 81.092 35.132 1.00 64.84 432 GLN A N 1
ATOM 2285 C CA . GLN A 1 432 ? 85.459 80.951 36.589 1.00 60.87 432 GLN A CA 1
ATOM 2286 C C . GLN A 1 432 ? 84.487 81.942 37.213 1.00 60.47 432 GLN A C 1
ATOM 2287 O O . GLN A 1 432 ? 84.320 83.056 36.711 1.00 62.74 432 GLN A O 1
ATOM 2293 N N . VAL A 1 433 ? 83.854 81.557 38.318 1.00 58.25 433 VAL A N 1
ATOM 2294 C CA . VAL A 1 433 ? 83.073 82.522 39.087 1.00 54.99 433 VAL A CA 1
ATOM 2295 C C . VAL A 1 433 ? 83.449 82.507 40.570 1.00 55.20 433 VAL A C 1
ATOM 2296 O O . VAL A 1 433 ? 83.524 81.444 41.190 1.00 56.45 433 VAL A O 1
ATOM 2300 N N . ALA A 1 434 ? 83.705 83.688 41.124 1.00 53.19 434 ALA A N 1
ATOM 2301 C CA . ALA A 1 434 ? 83.879 83.843 42.563 1.00 52.21 434 ALA A CA 1
ATOM 2302 C C . ALA A 1 434 ? 82.603 84.442 43.144 1.00 50.19 434 ALA A C 1
ATOM 2303 O O . ALA A 1 434 ? 82.198 85.535 42.757 1.00 49.32 434 ALA A O 1
ATOM 2305 N N . PHE A 1 435 ? 81.965 83.726 44.061 1.00 45.30 435 PHE A N 1
ATOM 2306 C CA . PHE A 1 435 ? 80.733 84.200 44.668 1.00 46.33 435 PHE A CA 1
ATOM 2307 C C . PHE A 1 435 ? 80.952 84.829 46.043 1.00 47.13 435 PHE A C 1
ATOM 2308 O O . PHE A 1 435 ? 81.729 84.330 46.859 1.00 46.39 435 PHE A O 1
ATOM 2316 N N . ASP A 1 436 ? 80.248 85.925 46.299 1.00 46.53 436 ASP A N 1
ATOM 2317 C CA . ASP A 1 436 ? 79.995 86.343 47.665 1.00 43.51 436 ASP A CA 1
ATOM 2318 C C . ASP A 1 436 ? 78.986 85.336 48.203 1.00 46.32 436 ASP A C 1
ATOM 2319 O O . ASP A 1 436 ? 78.289 84.680 47.416 1.00 49.18 436 ASP A O 1
ATOM 2324 N N . LYS A 1 437 ? 78.905 85.200 49.528 1.00 48.20 437 LYS A N 1
ATOM 2325 C CA . LYS A 1 437 ? 77.934 84.290 50.145 1.00 45.07 437 LYS A CA 1
ATOM 2326 C C . LYS A 1 437 ? 76.648 85.005 50.566 1.00 44.89 437 LYS A C 1
ATOM 2327 O O . LYS A 1 437 ? 75.584 84.813 49.969 1.00 45.92 437 LYS A O 1
ATOM 2333 N N . THR A 1 438 ? 76.757 85.833 51.597 1.00 44.29 438 THR A N 1
ATOM 2334 C CA . THR A 1 438 ? 75.592 86.481 52.181 1.00 44.78 438 THR A CA 1
ATOM 2335 C C . THR A 1 438 ? 74.964 87.494 51.226 1.00 44.59 438 THR A C 1
ATOM 2336 O O . THR A 1 438 ? 75.619 88.450 50.800 1.00 45.32 438 THR A O 1
ATOM 2340 N N . GLY A 1 439 ? 73.696 87.271 50.886 1.00 45.56 439 GLY A N 1
ATOM 2341 C CA . GLY A 1 439 ? 72.966 88.183 50.018 1.00 53.09 439 GLY A CA 1
ATOM 2342 C C . GLY A 1 439 ? 73.090 87.845 48.541 1.00 53.39 439 GLY A C 1
ATOM 2343 O O . GLY A 1 439 ? 72.291 88.290 47.715 1.00 57.25 439 GLY A O 1
ATOM 2344 N N . THR A 1 440 ? 74.108 87.055 48.217 1.00 47.92 440 THR A N 1
ATOM 2345 C CA . THR A 1 440 ? 74.373 86.629 46.851 1.00 47.39 440 THR A CA 1
ATOM 2346 C C . THR A 1 440 ? 73.862 85.196 46.671 1.00 46.64 440 THR A C 1
ATOM 2347 O O . THR A 1 440 ? 72.824 84.970 46.051 1.00 46.41 440 THR A O 1
ATOM 2351 N N . LEU A 1 441 ? 74.584 84.235 47.237 1.00 43.32 441 LEU A N 1
ATOM 2352 C CA . LEU A 1 441 ? 74.119 82.852 47.273 1.00 41.91 441 LEU A CA 1
ATOM 2353 C C . LEU A 1 441 ? 72.968 82.638 48.266 1.00 43.41 441 LEU A C 1
ATOM 2354 O O . LEU A 1 441 ? 72.088 81.804 48.038 1.00 43.56 441 LEU A O 1
ATOM 2359 N N . THR A 1 442 ? 72.974 83.396 49.361 1.00 42.33 442 THR A N 1
ATOM 2360 C CA . THR A 1 442 ? 71.943 83.264 50.391 1.00 44.06 442 THR A CA 1
ATOM 2361 C C . THR A 1 442 ? 71.029 84.478 50.412 1.00 47.64 442 THR A C 1
ATOM 2362 O O . THR A 1 442 ? 71.409 85.544 49.950 1.00 50.10 442 THR A O 1
ATOM 2366 N N . VAL A 1 443 ? 69.831 84.325 50.965 1.00 51.28 443 VAL A N 1
ATOM 2367 C CA . VAL A 1 443 ? 68.881 85.437 51.036 1.00 57.04 443 VAL A CA 1
ATOM 2368 C C . VAL A 1 443 ? 69.377 86.606 51.898 1.00 59.14 443 VAL A C 1
ATOM 2369 O O . VAL A 1 443 ? 68.851 87.717 51.813 1.00 62.11 443 VAL A O 1
ATOM 2373 N N . GLY A 1 444 ? 70.387 86.351 52.725 1.00 57.66 444 GLY A N 1
ATOM 2374 C CA . GLY A 1 444 ? 70.968 87.389 53.557 1.00 58.38 444 GLY A CA 1
ATOM 2375 C C . GLY A 1 444 ? 70.212 87.670 54.843 1.00 59.56 444 GLY A C 1
ATOM 2376 O O . GLY A 1 444 ? 70.528 88.624 55.552 1.00 59.30 444 GLY A O 1
ATOM 2377 N N . LYS A 1 445 ? 69.205 86.850 55.139 1.00 73.45 445 LYS A N 1
ATOM 2378 C CA . LYS A 1 445 ? 68.444 86.976 56.379 1.00 70.39 445 LYS A CA 1
ATOM 2379 C C . LYS A 1 445 ? 68.528 85.691 57.185 1.00 68.13 445 LYS A C 1
ATOM 2380 O O . LYS A 1 445 ? 68.447 84.595 56.623 1.00 70.34 445 LYS A O 1
ATOM 2386 N N . PRO A 1 446 ? 68.694 85.817 58.509 1.00 63.74 446 PRO A N 1
ATOM 2387 C CA . PRO A 1 446 ? 68.605 84.650 59.387 1.00 60.93 446 PRO A CA 1
ATOM 2388 C C . PRO A 1 446 ? 67.189 84.097 59.388 1.00 59.63 446 PRO A C 1
ATOM 2389 O O . PRO A 1 446 ? 66.221 84.841 59.219 1.00 58.09 446 PRO A O 1
ATOM 2393 N N . ARG A 1 447 ? 67.087 82.790 59.586 1.00 58.18 447 ARG A N 1
ATOM 2394 C CA . ARG A 1 447 ? 65.824 82.085 59.554 1.00 58.39 447 ARG A CA 1
ATOM 2395 C C . ARG A 1 447 ? 65.965 80.998 60.596 1.00 55.97 447 ARG A C 1
ATOM 2396 O O . ARG A 1 447 ? 67.020 80.371 60.673 1.00 57.09 447 ARG A O 1
ATOM 2404 N N . VAL A 1 448 ? 64.943 80.761 61.411 1.00 52.52 448 VAL A N 1
ATOM 2405 C CA . VAL A 1 448 ? 65.053 79.652 62.354 1.00 50.43 448 VAL A CA 1
ATOM 2406 C C . VAL A 1 448 ? 64.940 78.325 61.606 1.00 49.03 448 VAL A C 1
ATOM 2407 O O . VAL A 1 448 ? 64.104 78.166 60.713 1.00 49.69 448 VAL A O 1
ATOM 2411 N N . THR A 1 449 ? 65.826 77.397 61.958 1.00 49.89 449 THR A N 1
ATOM 2412 C CA . THR A 1 449 ? 65.932 76.103 61.290 1.00 50.93 449 THR A CA 1
ATOM 2413 C C . THR A 1 449 ? 65.476 74.955 62.186 1.00 52.24 449 THR A C 1
ATOM 2414 O O . THR A 1 449 ? 64.971 73.944 61.696 1.00 54.88 449 THR A O 1
ATOM 2418 N N . ALA A 1 450 ? 65.672 75.113 63.495 1.00 52.11 450 ALA A N 1
ATOM 2419 C CA . ALA A 1 450 ? 65.296 74.091 64.474 1.00 49.91 450 ALA A CA 1
ATOM 2420 C C . ALA A 1 450 ? 64.898 74.709 65.818 1.00 48.53 450 ALA A C 1
ATOM 2421 O O . ALA A 1 450 ? 65.387 75.777 66.197 1.00 47.39 450 ALA A O 1
ATOM 2423 N N . ILE A 1 451 ? 64.007 74.024 66.530 1.00 49.76 451 ILE A N 1
ATOM 2424 C CA . ILE A 1 451 ? 63.584 74.424 67.868 1.00 49.02 451 ILE A CA 1
ATOM 2425 C C . ILE A 1 451 ? 63.662 73.206 68.789 1.00 49.88 451 ILE A C 1
ATOM 2426 O O . ILE A 1 451 ? 62.959 72.218 68.565 1.00 51.65 451 ILE A O 1
ATOM 2431 N N . HIS A 1 452 ? 64.518 73.269 69.810 1.00 49.86 452 HIS A N 1
ATOM 2432 C CA . HIS A 1 452 ? 64.718 72.124 70.704 1.00 52.34 452 HIS A CA 1
ATOM 2433 C C . HIS A 1 452 ? 64.420 72.457 72.167 1.00 54.83 452 HIS A C 1
ATOM 2434 O O . HIS A 1 452 ? 65.287 72.966 72.880 1.00 54.61 452 HIS A O 1
ATOM 2441 N N . PRO A 1 453 ? 63.189 72.162 72.623 1.00 56.95 453 PRO A N 1
ATOM 2442 C CA . PRO A 1 453 ? 62.769 72.537 73.978 1.00 57.93 453 PRO A CA 1
ATOM 2443 C C . PRO A 1 453 ? 63.183 71.507 75.014 1.00 60.68 453 PRO A C 1
ATOM 2444 O O . PRO A 1 453 ? 63.497 70.373 74.658 1.00 63.01 453 PRO A O 1
ATOM 2448 N N . ALA A 1 454 ? 63.185 71.898 76.282 1.00 61.45 454 ALA A N 1
ATOM 2449 C CA . ALA A 1 454 ? 63.390 70.938 77.352 1.00 65.48 454 ALA A CA 1
ATOM 2450 C C . ALA A 1 454 ? 62.100 70.150 77.536 1.00 69.33 454 ALA A C 1
ATOM 2451 O O . ALA A 1 454 ? 61.041 70.565 77.063 1.00 69.67 454 ALA A O 1
ATOM 2453 N N . THR A 1 455 ? 62.193 69.014 78.219 1.00 72.62 455 THR A N 1
ATOM 2454 C CA . THR A 1 455 ? 61.033 68.163 78.449 1.00 76.32 455 THR A CA 1
ATOM 2455 C C . THR A 1 455 ? 59.991 68.877 79.311 1.00 76.10 455 THR A C 1
ATOM 2456 O O . THR A 1 455 ? 60.336 69.553 80.277 1.00 75.44 455 THR A O 1
ATOM 2460 N N . GLY A 1 456 ? 58.720 68.737 78.945 1.00 75.81 456 GLY A N 1
ATOM 2461 C CA . GLY A 1 456 ? 57.651 69.453 79.616 1.00 78.04 456 GLY A CA 1
ATOM 2462 C C . GLY A 1 456 ? 57.291 70.728 78.876 1.00 76.04 456 GLY A C 1
ATOM 2463 O O . GLY A 1 456 ? 56.355 71.439 79.247 1.00 77.56 456 GLY A O 1
ATOM 2464 N N . ILE A 1 457 ? 58.046 71.015 77.819 1.00 72.83 457 ILE A N 1
ATOM 2465 C CA . ILE A 1 457 ? 57.838 72.214 77.015 1.00 68.73 457 ILE A CA 1
ATOM 2466 C C . ILE A 1 457 ? 57.681 71.845 75.536 1.00 66.57 457 ILE A C 1
ATOM 2467 O O . ILE A 1 457 ? 58.441 71.027 75.014 1.00 68.44 457 ILE A O 1
ATOM 2472 N N . SER A 1 458 ? 56.685 72.433 74.873 1.00 63.87 458 SER A N 1
ATOM 2473 C CA . SER A 1 458 ? 56.496 72.234 73.438 1.00 60.54 458 SER A CA 1
ATOM 2474 C C . SER A 1 458 ? 57.333 73.248 72.673 1.00 57.28 458 SER A C 1
ATOM 2475 O O . SER A 1 458 ? 57.729 74.276 73.225 1.00 55.17 458 SER A O 1
ATOM 2478 N N . GLU A 1 459 ? 57.608 72.955 71.403 1.00 58.29 459 GLU A N 1
ATOM 2479 C CA . GLU A 1 459 ? 58.386 73.860 70.557 1.00 55.01 459 GLU A CA 1
ATOM 2480 C C . GLU A 1 459 ? 57.683 75.215 70.414 1.00 53.05 459 GLU A C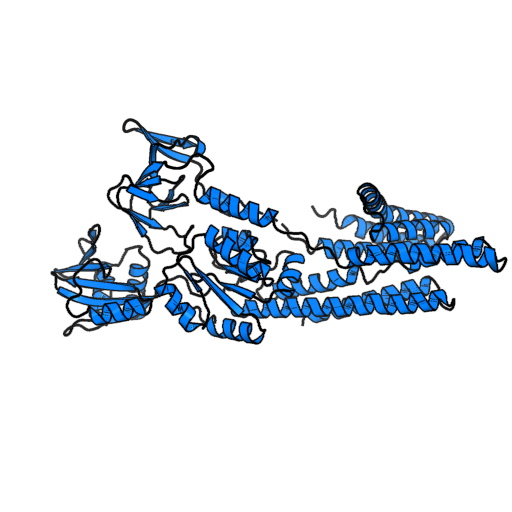 1
ATOM 2481 O O . GLU A 1 459 ? 58.323 76.267 70.477 1.00 50.27 459 GLU A O 1
ATOM 2487 N N . SER A 1 460 ? 56.364 75.183 70.246 1.00 53.46 460 SER A N 1
ATOM 2488 C CA . SER A 1 460 ? 55.568 76.406 70.165 1.00 55.66 460 SER A CA 1
ATOM 2489 C C . SER A 1 460 ? 55.570 77.231 71.455 1.00 59.03 460 SER A C 1
ATOM 2490 O O . SER A 1 460 ? 55.404 78.444 71.397 1.00 61.01 460 SER A O 1
ATOM 2493 N N . GLU A 1 461 ? 55.718 76.583 72.612 1.00 58.39 461 GLU A N 1
ATOM 2494 C CA . GLU A 1 461 ? 55.804 77.318 73.876 1.00 60.36 461 GLU A CA 1
ATOM 2495 C C . GLU A 1 461 ? 57.140 78.031 73.986 1.00 56.55 461 GLU A C 1
ATOM 2496 O O . GLU A 1 461 ? 57.198 79.214 74.330 1.00 58.60 461 GLU A O 1
ATOM 2502 N N . LEU A 1 462 ? 58.216 77.302 73.707 1.00 53.01 462 LEU A N 1
ATOM 2503 C CA . LEU A 1 462 ? 59.549 77.888 73.744 1.00 51.01 462 LEU A CA 1
ATOM 2504 C C . LEU A 1 462 ? 59.605 79.055 72.767 1.00 51.65 462 LEU A C 1
ATOM 2505 O O . LEU A 1 462 ? 60.144 80.121 73.078 1.00 52.24 462 LEU A O 1
ATOM 2510 N N . LEU A 1 463 ? 59.013 78.846 71.593 1.00 52.27 463 LEU A N 1
ATOM 2511 C CA . LEU A 1 463 ? 59.020 79.839 70.525 1.00 51.06 463 LEU A CA 1
ATOM 2512 C C . LEU A 1 463 ? 58.169 81.054 70.861 1.00 52.81 463 LEU A C 1
ATOM 2513 O O . LEU A 1 463 ? 58.580 82.183 70.619 1.00 53.87 463 LEU A O 1
ATOM 2518 N N . THR A 1 464 ? 56.983 80.824 71.415 1.00 54.80 464 THR A N 1
ATOM 2519 C CA . THR A 1 464 ? 56.098 81.920 71.796 1.00 58.36 464 THR A CA 1
ATOM 2520 C C . THR A 1 464 ? 56.721 82.730 72.938 1.00 59.32 464 THR A C 1
ATOM 2521 O O . THR A 1 464 ? 56.501 83.940 73.045 1.00 61.45 464 THR A O 1
ATOM 2525 N N . LEU A 1 465 ? 57.528 82.070 73.766 1.00 58.39 465 LEU A N 1
ATOM 2526 C CA . LEU A 1 465 ? 58.197 82.753 74.875 1.00 59.28 465 LEU A CA 1
ATOM 2527 C C . LEU A 1 465 ? 59.372 83.606 74.380 1.00 57.75 465 LEU A C 1
ATOM 2528 O O . LEU A 1 465 ? 59.511 84.791 74.742 1.00 60.79 465 LEU A O 1
ATOM 2533 N N . ALA A 1 466 ? 60.207 82.998 73.540 1.00 55.60 466 ALA A N 1
ATOM 2534 C CA . ALA A 1 466 ? 61.323 83.707 72.917 1.00 53.08 466 ALA A CA 1
ATOM 2535 C C . ALA A 1 466 ? 60.817 84.917 72.145 1.00 51.42 466 ALA A C 1
ATOM 2536 O O . ALA A 1 466 ? 61.365 86.007 72.257 1.00 49.38 466 ALA A O 1
ATOM 2538 N N . ALA A 1 467 ? 59.762 84.713 71.364 1.00 51.64 467 ALA A N 1
ATOM 2539 C CA . ALA A 1 467 ? 59.144 85.793 70.605 1.00 52.20 467 ALA A CA 1
ATOM 2540 C C . ALA A 1 467 ? 58.566 86.851 71.540 1.00 55.60 467 ALA A C 1
ATOM 2541 O O . ALA A 1 467 ? 58.605 88.047 71.239 1.00 55.37 467 ALA A O 1
ATOM 2543 N N . ALA A 1 468 ? 58.019 86.403 72.668 1.00 58.13 468 ALA A N 1
ATOM 2544 C CA . ALA A 1 468 ? 57.516 87.326 73.682 1.00 61.69 468 ALA A CA 1
ATOM 2545 C C . ALA A 1 468 ? 58.619 88.253 74.199 1.00 61.73 468 ALA A C 1
ATOM 2546 O O . ALA A 1 468 ? 58.388 89.444 74.413 1.00 63.11 468 ALA A O 1
ATOM 2548 N N . VAL A 1 469 ? 59.818 87.713 74.399 1.00 58.93 469 VAL A N 1
ATOM 2549 C CA . VAL A 1 469 ? 60.941 88.559 74.817 1.00 56.66 469 VAL A CA 1
ATOM 2550 C C . VAL A 1 469 ? 61.482 89.451 73.692 1.00 55.80 469 VAL A C 1
ATOM 2551 O O . VAL A 1 469 ? 61.699 90.649 73.887 1.00 57.24 469 VAL A O 1
ATOM 2555 N N . GLU A 1 470 ? 61.685 88.855 72.518 1.00 55.27 470 GLU A N 1
ATOM 2556 C CA . GLU A 1 470 ? 62.363 89.506 71.395 1.00 51.78 470 GLU A CA 1
ATOM 2557 C C . GLU A 1 470 ? 61.552 90.578 70.670 1.00 55.77 470 GLU A C 1
ATOM 2558 O O . GLU A 1 470 ? 62.128 91.402 69.960 1.00 57.29 470 GLU A O 1
ATOM 2564 N N . GLN A 1 471 ? 60.230 90.557 70.831 1.00 57.80 471 GLN A N 1
ATOM 2565 C CA . GLN A 1 471 ? 59.357 91.518 70.153 1.00 61.99 471 GLN A CA 1
ATOM 2566 C C . GLN A 1 471 ? 59.863 92.949 70.307 1.00 64.20 471 GLN A C 1
ATOM 2567 O O . GLN A 1 471 ? 60.188 93.385 71.411 1.00 67.87 471 GLN A O 1
ATOM 2573 N N . GLY A 1 472 ? 59.965 93.666 69.194 1.00 62.78 472 GLY A N 1
ATOM 2574 C CA . GLY A 1 472 ? 60.437 95.038 69.233 1.00 64.55 472 GLY A CA 1
ATOM 2575 C C . GLY A 1 472 ? 61.928 95.182 68.994 1.00 62.93 472 GLY A C 1
ATOM 2576 O O . GLY A 1 472 ? 62.380 96.196 68.465 1.00 66.78 472 GLY A O 1
ATOM 2577 N N . ALA A 1 473 ? 62.695 94.170 69.386 1.00 59.20 473 ALA A N 1
ATOM 2578 C CA . ALA A 1 473 ? 64.139 94.177 69.163 1.00 57.93 473 ALA A CA 1
ATOM 2579 C C . ALA A 1 473 ? 64.476 94.253 67.672 1.00 62.18 473 ALA A C 1
ATOM 2580 O O . ALA A 1 473 ? 63.732 93.744 66.828 1.00 64.63 473 ALA A O 1
ATOM 2582 N N . THR A 1 474 ? 65.604 94.881 67.352 1.00 62.88 474 THR A N 1
ATOM 2583 C CA . THR A 1 474 ? 65.992 95.067 65.957 1.00 63.99 474 THR A CA 1
ATOM 2584 C C . THR A 1 474 ? 66.988 94.022 65.464 1.00 60.36 474 THR A C 1
ATOM 2585 O O . THR A 1 474 ? 67.169 93.863 64.257 1.00 61.49 474 THR A O 1
ATOM 2589 N N . HIS A 1 475 ? 67.638 93.325 66.394 1.00 56.61 475 HIS A N 1
ATOM 2590 C CA . HIS A 1 475 ? 68.593 92.269 66.049 1.00 54.65 475 HIS A CA 1
ATOM 2591 C C . HIS A 1 475 ? 67.938 91.265 65.111 1.00 55.93 475 HIS A C 1
ATOM 2592 O O . HIS A 1 475 ? 66.884 90.714 65.430 1.00 58.52 475 HIS A O 1
ATOM 2599 N N . PRO A 1 476 ? 68.554 91.035 63.942 1.00 55.45 476 PRO A N 1
ATOM 2600 C CA . PRO A 1 476 ? 67.963 90.184 62.903 1.00 56.26 476 PRO A CA 1
ATOM 2601 C C . PRO A 1 476 ? 67.533 88.798 63.402 1.00 56.03 476 PRO A C 1
ATOM 2602 O O . PRO A 1 476 ? 66.556 88.253 62.886 1.00 58.61 476 PRO A O 1
ATOM 2606 N N . LEU A 1 477 ? 68.234 88.249 64.390 1.00 53.61 477 LEU A N 1
ATOM 2607 C CA . LEU A 1 477 ? 67.829 86.983 65.004 1.00 51.78 477 LEU A CA 1
ATOM 2608 C C . LEU A 1 477 ? 66.486 87.121 65.735 1.00 51.00 477 LEU A C 1
ATOM 2609 O O . LEU A 1 477 ? 65.612 86.246 65.646 1.00 52.39 477 LEU A O 1
ATOM 2614 N N . ALA A 1 478 ? 66.324 88.223 66.461 1.00 47.69 478 ALA A N 1
ATOM 2615 C CA . ALA A 1 478 ? 65.056 88.513 67.112 1.00 46.84 478 ALA A CA 1
ATOM 2616 C C . ALA A 1 478 ? 63.952 88.608 66.068 1.00 51.23 478 ALA A C 1
ATOM 2617 O O . ALA A 1 478 ? 62.876 88.027 66.234 1.00 51.80 478 ALA A O 1
ATOM 2619 N N . GLN A 1 479 ? 64.225 89.332 64.985 1.00 54.70 479 GLN A N 1
ATOM 2620 C CA . GLN A 1 479 ? 63.232 89.505 63.932 1.00 57.72 479 GLN A CA 1
ATOM 2621 C C . GLN A 1 479 ? 62.855 88.158 63.332 1.00 56.82 479 GLN A C 1
ATOM 2622 O O . GLN A 1 479 ? 61.691 87.914 63.010 1.00 60.11 479 GLN A O 1
ATOM 2628 N N . ALA A 1 480 ? 63.847 87.284 63.201 1.00 51.87 480 ALA A N 1
ATOM 2629 C CA . ALA A 1 480 ? 63.631 85.946 62.665 1.00 51.91 480 ALA A CA 1
ATOM 2630 C C . ALA A 1 480 ? 62.712 85.138 63.578 1.00 52.57 480 ALA A C 1
ATOM 2631 O O . ALA A 1 480 ? 61.777 84.477 63.117 1.00 53.85 480 ALA A O 1
ATOM 2633 N N . ILE A 1 481 ? 62.989 85.199 64.877 1.00 49.09 481 ILE A N 1
ATOM 2634 C CA . ILE A 1 481 ? 62.161 84.529 65.875 1.00 46.17 481 ILE A CA 1
ATOM 2635 C C . ILE A 1 481 ? 60.708 85.041 65.876 1.00 48.81 481 ILE A C 1
ATOM 2636 O O . ILE A 1 481 ? 59.757 84.249 65.844 1.00 51.11 481 ILE A O 1
ATOM 2641 N N . VAL A 1 482 ? 60.539 86.360 65.898 1.00 50.26 482 VAL A N 1
ATOM 2642 C CA . VAL A 1 482 ? 59.206 86.950 65.850 1.00 53.83 482 VAL A CA 1
ATOM 2643 C C . VAL A 1 482 ? 58.471 86.512 64.582 1.00 57.11 482 VAL A C 1
ATOM 2644 O O . VAL A 1 482 ? 57.289 86.164 64.628 1.00 58.65 482 VAL A O 1
ATOM 2648 N N . ARG A 1 483 ? 59.188 86.509 63.460 1.00 59.73 483 ARG A N 1
ATOM 2649 C CA . ARG A 1 483 ? 58.634 86.070 62.179 1.00 61.64 483 ARG A CA 1
ATOM 2650 C C . ARG A 1 483 ? 58.134 84.630 62.269 1.00 58.92 483 ARG A C 1
ATOM 2651 O O . ARG A 1 483 ? 57.003 84.320 61.879 1.00 59.59 483 ARG A O 1
ATOM 2659 N N . GLU A 1 484 ? 58.984 83.757 62.798 1.00 54.11 484 GLU A N 1
ATOM 2660 C CA . GLU A 1 484 ? 58.662 82.342 62.913 1.00 52.36 484 GLU A CA 1
ATOM 2661 C C . GLU A 1 484 ? 57.438 82.139 63.797 1.00 53.56 484 GLU A C 1
ATOM 2662 O O . GLU A 1 484 ? 56.617 81.251 63.555 1.00 55.53 484 GLU A O 1
ATOM 2668 N N . ALA A 1 485 ? 57.321 82.971 64.826 1.00 53.71 485 ALA A N 1
ATOM 2669 C CA . ALA A 1 485 ? 56.147 82.940 65.684 1.00 53.67 485 ALA A CA 1
ATOM 2670 C C . ALA A 1 485 ? 54.905 83.370 64.908 1.00 57.77 485 ALA A C 1
ATOM 2671 O O . ALA A 1 485 ? 53.825 82.807 65.083 1.00 60.50 485 ALA A O 1
ATOM 2673 N N . GLN A 1 486 ? 55.070 84.371 64.050 1.00 60.75 486 GLN A N 1
ATOM 2674 C CA . GLN A 1 486 ? 53.950 84.939 63.302 1.00 66.88 486 GLN A CA 1
ATOM 2675 C C . GLN A 1 486 ? 53.404 84.034 62.189 1.00 68.49 486 GLN A C 1
ATOM 2676 O O . GLN A 1 486 ? 52.189 83.949 62.000 1.00 71.51 486 GLN A O 1
ATOM 2682 N N . VAL A 1 487 ? 54.289 83.364 61.452 1.00 66.10 487 VAL A N 1
ATOM 2683 C CA . VAL A 1 487 ? 53.839 82.479 60.375 1.00 69.92 487 VAL A CA 1
ATOM 2684 C C . VAL A 1 487 ? 53.129 81.247 60.936 1.00 69.98 487 VAL A C 1
ATOM 2685 O O . VAL A 1 487 ? 52.386 80.570 60.227 1.00 72.87 487 VAL A O 1
ATOM 2689 N N . ALA A 1 488 ? 53.356 80.971 62.217 1.00 67.78 488 ALA A N 1
ATOM 2690 C CA . ALA A 1 488 ? 52.760 79.816 62.878 1.00 65.11 488 ALA A CA 1
ATOM 2691 C C . ALA A 1 488 ? 51.472 80.180 63.614 1.00 66.16 488 ALA A C 1
ATOM 2692 O O . ALA A 1 488 ? 50.883 79.336 64.293 1.00 67.15 488 ALA A O 1
ATOM 2694 N N . GLU A 1 489 ? 51.045 81.433 63.470 1.00 67.13 489 GLU A N 1
ATOM 2695 C CA . GLU A 1 489 ? 49.835 81.944 64.114 1.00 69.63 489 GLU A CA 1
ATOM 2696 C C . GLU A 1 489 ? 49.869 81.780 65.636 1.00 68.85 489 GLU A C 1
ATOM 2697 O O . GLU A 1 489 ? 48.833 81.581 66.277 1.00 71.58 489 GLU A O 1
ATOM 2703 N N . LEU A 1 490 ? 51.068 81.858 66.205 1.00 64.00 490 LEU A N 1
ATOM 2704 C CA . LEU A 1 490 ? 51.231 81.846 67.653 1.00 63.30 490 LEU A CA 1
ATOM 2705 C C . LEU A 1 490 ? 51.109 83.268 68.191 1.00 64.19 490 LEU A C 1
ATOM 2706 O O . LEU A 1 490 ? 51.973 84.103 67.937 1.00 64.21 490 LEU A O 1
ATOM 2711 N N . ALA A 1 491 ? 50.034 83.544 68.923 1.00 68.31 491 ALA A N 1
ATOM 2712 C CA . ALA A 1 491 ? 49.833 84.865 69.515 1.00 73.03 491 ALA A CA 1
ATOM 2713 C C . ALA A 1 491 ? 50.956 85.214 70.493 1.00 71.95 491 ALA A C 1
ATOM 2714 O O . ALA A 1 491 ? 51.172 84.508 71.474 1.00 72.88 491 ALA A O 1
ATOM 2716 N N . ILE A 1 492 ? 51.670 86.300 70.214 1.00 70.62 492 ILE A N 1
ATOM 2717 C CA . ILE A 1 492 ? 52.770 86.742 71.063 1.00 69.35 492 ILE A CA 1
ATOM 2718 C C . ILE A 1 492 ? 52.238 87.545 72.249 1.00 76.55 492 ILE A C 1
ATOM 2719 O O . ILE A 1 492 ? 51.677 88.627 72.069 1.00 81.30 492 ILE A O 1
ATOM 2724 N N . PRO A 1 493 ? 52.414 87.018 73.472 1.00 77.54 493 PRO A N 1
ATOM 2725 C CA . PRO A 1 493 ? 51.922 87.712 74.665 1.00 81.26 493 PRO A CA 1
ATOM 2726 C C . PRO A 1 493 ? 52.737 88.968 74.935 1.00 84.74 493 PRO A C 1
ATOM 2727 O O . PRO A 1 493 ? 53.914 89.011 74.585 1.00 83.44 493 PRO A O 1
ATOM 2731 N N . THR A 1 494 ? 52.119 89.978 75.538 1.00 90.12 494 THR A N 1
ATOM 2732 C CA . THR A 1 494 ? 52.821 91.214 75.863 1.00 91.33 494 THR A CA 1
ATOM 2733 C C . THR A 1 494 ? 53.934 90.951 76.873 1.00 87.94 494 THR A C 1
ATOM 2734 O O . THR A 1 494 ? 53.767 90.155 77.793 1.00 88.20 494 THR A O 1
ATOM 2738 N N . ALA A 1 495 ? 55.076 91.605 76.692 1.00 84.31 495 ALA A N 1
ATOM 2739 C CA . ALA A 1 495 ? 56.160 91.502 77.661 1.00 82.29 495 ALA A CA 1
ATOM 2740 C C . ALA A 1 495 ? 56.270 92.789 78.469 1.00 88.53 495 ALA A C 1
ATOM 2741 O O . ALA A 1 495 ? 56.037 93.879 77.950 1.00 90.12 495 ALA A O 1
ATOM 2743 N N . GLU A 1 496 ? 56.620 92.657 79.743 1.00 92.62 496 GLU A N 1
ATOM 2744 C CA . GLU A 1 496 ? 56.811 93.817 80.606 1.00 96.97 496 GLU A CA 1
ATOM 2745 C C . GLU A 1 496 ? 58.274 93.908 81.016 1.00 93.85 496 GLU A C 1
ATOM 2746 O O . GLU A 1 496 ? 58.976 92.895 81.047 1.00 91.06 496 GLU A O 1
ATOM 2752 N N . SER A 1 497 ? 58.726 95.121 81.320 1.00 93.86 497 SER A N 1
ATOM 2753 C CA . SER A 1 497 ? 60.097 95.350 81.769 1.00 93.40 497 SER A CA 1
ATOM 2754 C C . SER A 1 497 ? 61.135 94.709 80.849 1.00 85.32 497 SER A C 1
ATOM 2755 O O . SER A 1 497 ? 62.061 94.041 81.316 1.00 84.27 497 SER A O 1
ATOM 2758 N N . GLN A 1 498 ? 60.960 94.905 79.545 1.00 81.48 498 GLN A N 1
ATOM 2759 C CA . GLN A 1 498 ? 61.912 94.426 78.546 1.00 75.46 498 GLN A CA 1
ATOM 2760 C C . GLN A 1 498 ? 63.169 95.288 78.567 1.00 70.40 498 GLN A C 1
ATOM 2761 O O . GLN A 1 498 ? 63.082 96.512 78.637 1.00 73.74 498 GLN A O 1
ATOM 2767 N N . ARG A 1 499 ? 64.333 94.652 78.504 1.00 65.82 499 ARG A N 1
ATOM 2768 C CA . ARG A 1 499 ? 65.597 95.371 78.625 1.00 67.74 499 ARG A CA 1
ATOM 2769 C C . ARG A 1 499 ? 66.781 94.544 78.135 1.00 61.95 499 ARG A C 1
ATOM 2770 O O . ARG A 1 499 ? 66.682 93.329 77.984 1.00 60.71 499 ARG A O 1
ATOM 2778 N N . ALA A 1 500 ? 67.907 95.209 77.900 1.00 68.05 500 ALA A N 1
ATOM 2779 C CA . ALA A 1 500 ? 69.144 94.508 77.581 1.00 65.82 500 ALA A CA 1
ATOM 2780 C C . ALA A 1 500 ? 69.908 94.142 78.850 1.00 69.72 500 ALA A C 1
ATOM 2781 O O . ALA A 1 500 ? 70.195 95.001 79.691 1.00 75.31 500 ALA A O 1
ATOM 2783 N N . LEU A 1 501 ? 70.221 92.858 78.984 1.00 66.60 501 LEU A N 1
ATOM 2784 C CA . LEU A 1 501 ? 71.110 92.395 80.038 1.00 68.09 501 LEU A CA 1
ATOM 2785 C C . LEU A 1 501 ? 72.511 92.400 79.440 1.00 66.44 501 LEU A C 1
ATOM 2786 O O . LEU A 1 501 ? 72.943 91.426 78.821 1.00 63.18 501 LEU A O 1
ATOM 2791 N N . VAL A 1 502 ? 73.203 93.518 79.626 1.00 69.88 502 VAL A N 1
ATOM 2792 C CA . VAL A 1 502 ? 74.434 93.826 78.906 1.00 71.55 502 VAL A CA 1
ATOM 2793 C C . VAL A 1 502 ? 75.515 92.753 78.951 1.00 71.24 502 VAL A C 1
ATOM 2794 O O . VAL A 1 502 ? 75.999 92.394 80.023 1.00 71.82 502 VAL A O 1
ATOM 2798 N N . GLY A 1 503 ? 75.898 92.259 77.775 1.00 69.71 503 GLY A N 1
ATOM 2799 C CA . GLY A 1 503 ? 76.966 91.282 77.671 1.00 69.31 503 GLY A CA 1
ATOM 2800 C C . GLY A 1 503 ? 76.504 89.866 77.952 1.00 66.46 503 GLY A C 1
ATOM 2801 O O . GLY A 1 503 ? 77.311 88.935 77.982 1.00 67.18 503 GLY A O 1
ATOM 2802 N N . SER A 1 504 ? 75.203 89.702 78.173 1.00 63.74 504 SER A N 1
ATOM 2803 C CA . SER A 1 504 ? 74.623 88.373 78.298 1.00 61.44 504 SER A CA 1
ATOM 2804 C C . SER A 1 504 ? 73.618 88.133 77.171 1.00 61.08 504 SER A C 1
ATOM 2805 O O . SER A 1 504 ? 73.803 87.239 76.341 1.00 62.61 504 SER A O 1
ATOM 2808 N N . GLY A 1 505 ? 72.563 88.944 77.137 1.00 59.65 505 GLY A N 1
ATOM 2809 C CA . GLY A 1 505 ? 71.532 88.820 76.117 1.00 56.49 505 GLY A CA 1
ATOM 2810 C C . GLY A 1 505 ? 70.439 89.851 76.331 1.00 57.48 505 GLY A C 1
ATOM 2811 O O . GLY A 1 505 ? 70.706 90.935 76.857 1.00 60.88 505 GLY A O 1
ATOM 2812 N N . ILE A 1 506 ? 69.211 89.534 75.926 1.00 54.94 506 ILE A N 1
ATOM 2813 C CA . ILE A 1 506 ? 68.097 90.435 76.228 1.00 55.22 506 ILE A CA 1
ATOM 2814 C C . ILE A 1 506 ? 67.042 89.720 77.077 1.00 57.53 506 ILE A C 1
ATOM 2815 O O . ILE A 1 506 ? 66.740 88.545 76.867 1.00 56.79 506 ILE A O 1
ATOM 2820 N N . GLU A 1 507 ? 66.511 90.433 78.062 1.00 61.74 507 GLU A N 1
ATOM 2821 C CA . GLU A 1 507 ? 65.672 89.826 79.085 1.00 62.16 507 GLU A CA 1
ATOM 2822 C C . GLU A 1 507 ? 64.355 90.577 79.199 1.00 62.11 507 GLU A C 1
ATOM 2823 O O . GLU A 1 507 ? 64.302 91.790 78.996 1.00 62.92 507 GLU A O 1
ATOM 2829 N N . ALA A 1 508 ? 63.289 89.852 79.514 1.00 62.17 508 ALA A N 1
ATOM 2830 C CA . ALA A 1 508 ? 62.012 90.486 79.820 1.00 66.31 508 ALA A CA 1
ATOM 2831 C C . ALA A 1 508 ? 61.234 89.581 80.760 1.00 69.72 508 ALA A C 1
ATOM 2832 O O . ALA A 1 508 ? 61.582 88.416 80.923 1.00 69.03 508 ALA A O 1
ATOM 2834 N N . GLN A 1 509 ? 60.191 90.101 81.392 1.00 73.01 509 GLN A N 1
ATOM 2835 C CA . GLN A 1 509 ? 59.335 89.223 82.174 1.00 77.53 509 GLN A CA 1
ATOM 2836 C C . GLN A 1 509 ? 58.006 88.981 81.469 1.00 78.29 509 GLN A C 1
ATOM 2837 O O . GLN A 1 509 ? 57.294 89.916 81.105 1.00 78.71 509 GLN A O 1
ATOM 2843 N N . VAL A 1 510 ? 57.703 87.706 81.256 1.00 77.40 510 VAL A N 1
ATOM 2844 C CA . VAL A 1 510 ? 56.501 87.296 80.547 1.00 77.74 510 VAL A CA 1
ATOM 2845 C C . VAL A 1 510 ? 55.610 86.482 81.478 1.00 80.73 510 VAL A C 1
ATOM 2846 O O . VAL A 1 510 ? 56.006 85.411 81.943 1.00 78.45 510 VAL A O 1
ATOM 2850 N N . ASN A 1 511 ? 54.412 86.996 81.745 1.00 86.84 511 ASN A N 1
ATOM 2851 C CA . ASN A 1 511 ? 53.465 86.358 82.662 1.00 92.10 511 ASN A CA 1
ATOM 2852 C C . ASN A 1 511 ? 54.071 86.085 84.039 1.00 91.92 511 ASN A C 1
ATOM 2853 O O . ASN A 1 511 ? 53.855 85.023 84.623 1.00 92.07 511 ASN A O 1
ATOM 2858 N N . GLY A 1 512 ? 54.847 87.045 84.537 1.00 91.89 512 GLY A N 1
ATOM 2859 C CA . GLY A 1 512 ? 55.376 86.985 85.889 1.00 94.27 512 GLY A CA 1
ATOM 2860 C C . GLY A 1 512 ? 56.846 86.629 86.024 1.00 90.82 512 GLY A C 1
ATOM 2861 O O . GLY A 1 512 ? 57.550 87.185 86.872 1.00 90.38 512 GLY A O 1
ATOM 2862 N N . GLU A 1 513 ? 57.314 85.701 85.193 1.00 88.04 513 GLU A N 1
ATOM 2863 C CA . GLU A 1 513 ? 58.667 85.163 85.330 1.00 87.45 513 GLU A CA 1
ATOM 2864 C C . GLU A 1 513 ? 59.679 85.853 84.417 1.00 83.00 513 GLU A C 1
ATOM 2865 O O . GLU A 1 513 ? 59.365 86.198 83.279 1.00 80.43 513 GLU A O 1
ATOM 2871 N N . ARG A 1 514 ? 60.895 86.048 84.923 1.00 81.44 514 ARG A N 1
ATOM 2872 C CA . ARG A 1 514 ? 61.969 86.647 84.136 1.00 76.66 514 A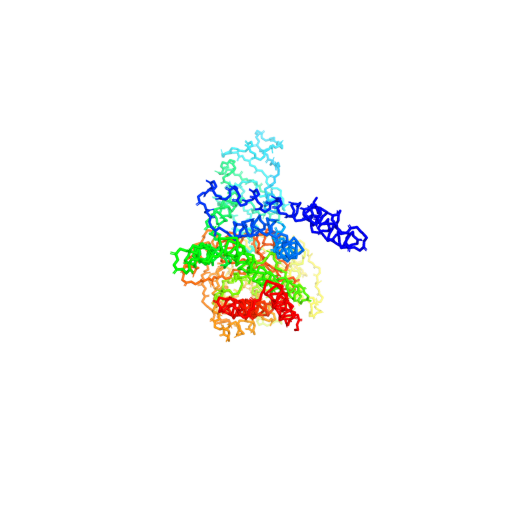RG A CA 1
ATOM 2873 C C . ARG A 1 514 ? 62.625 85.636 83.218 1.00 73.12 514 ARG A C 1
ATOM 2874 O O . ARG A 1 514 ? 63.245 84.674 83.678 1.00 71.76 514 ARG A O 1
ATOM 2882 N N . VAL A 1 515 ? 62.496 85.875 81.918 1.00 71.24 515 VAL A N 1
ATOM 2883 C CA . VAL A 1 515 ? 63.113 85.033 80.908 1.00 64.64 515 VAL A CA 1
ATOM 2884 C C . VAL A 1 515 ? 64.125 85.827 80.073 1.00 60.79 515 VAL A C 1
ATOM 2885 O O . VAL A 1 515 ? 63.865 86.961 79.650 1.00 62.41 515 VAL A O 1
ATOM 2889 N N . LEU A 1 516 ? 65.292 85.217 79.886 1.00 57.65 516 LEU A N 1
ATOM 2890 C CA . LEU A 1 516 ? 66.408 85.779 79.149 1.00 57.13 516 LEU A CA 1
ATOM 2891 C C . LEU A 1 516 ? 66.642 84.970 77.882 1.00 56.72 516 LEU A C 1
ATOM 2892 O O . LEU A 1 516 ? 66.690 83.742 77.923 1.00 57.51 516 LEU A O 1
ATOM 2897 N N . ILE A 1 517 ? 66.784 85.657 76.754 1.00 54.74 517 ILE A N 1
ATOM 2898 C CA . ILE A 1 517 ? 67.206 85.007 75.521 1.00 51.97 517 ILE A CA 1
ATOM 2899 C C . ILE A 1 517 ? 68.623 85.480 75.212 1.00 50.67 517 ILE A C 1
ATOM 2900 O O . ILE A 1 517 ? 68.871 86.698 75.144 1.00 50.54 517 ILE A O 1
ATOM 2905 N N . CYS A 1 518 ? 69.557 84.539 75.051 1.00 48.63 518 CYS A N 1
ATOM 2906 C CA . CYS A 1 518 ? 70.963 84.939 74.884 1.00 48.66 518 CYS A CA 1
ATOM 2907 C C . CYS A 1 518 ? 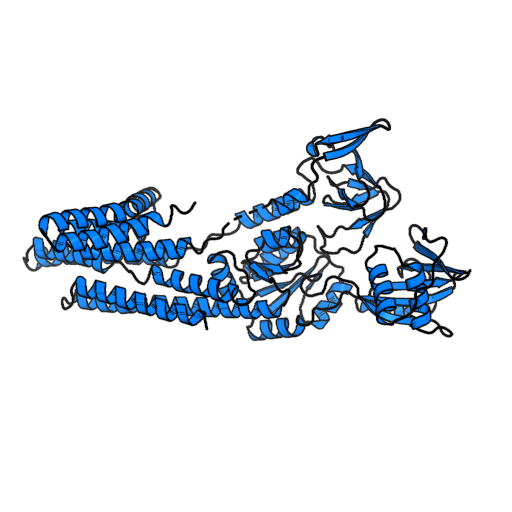71.772 84.027 73.968 1.00 49.54 518 CYS A C 1
ATOM 2908 O O . CYS A 1 518 ? 71.314 82.955 73.606 1.00 49.78 518 CYS A O 1
ATOM 2911 N N . ALA A 1 519 ? 72.981 84.455 73.608 1.00 50.11 519 ALA A N 1
ATOM 2912 C CA . ALA A 1 519 ? 73.872 83.647 72.771 1.00 49.31 519 ALA A CA 1
ATOM 2913 C C . ALA A 1 519 ? 74.291 82.375 73.500 1.00 55.62 519 ALA A C 1
ATOM 2914 O O . ALA A 1 519 ? 74.332 82.354 74.729 1.00 60.31 519 ALA A O 1
ATOM 2916 N N . ALA A 1 520 ? 74.622 81.323 72.755 1.00 55.70 520 ALA A N 1
ATOM 2917 C CA . ALA A 1 520 ? 74.979 80.047 73.379 1.00 57.23 520 ALA A CA 1
ATOM 2918 C C . ALA A 1 520 ? 76.281 80.092 74.191 1.00 62.27 520 ALA A C 1
ATOM 2919 O O . ALA A 1 520 ? 76.502 79.240 75.056 1.00 65.92 520 ALA A O 1
ATOM 2921 N N . GLY A 1 521 ? 77.137 81.076 73.925 1.00 59.56 521 GLY A N 1
ATOM 2922 C CA . GLY A 1 521 ? 78.390 81.193 74.654 1.00 61.07 521 GLY A CA 1
ATOM 2923 C C . GLY A 1 521 ? 78.305 82.102 75.869 1.00 62.56 521 GLY A C 1
ATOM 2924 O O . GLY A 1 521 ? 79.325 82.452 76.469 1.00 63.24 521 GLY A O 1
ATOM 2925 N N . LYS A 1 522 ? 77.085 82.480 76.236 1.00 61.01 522 LYS A N 1
ATOM 2926 C CA . LYS A 1 522 ? 76.868 83.464 77.292 1.00 61.02 522 LYS A CA 1
ATOM 2927 C C . LYS A 1 522 ? 76.334 82.835 78.584 1.00 61.46 522 LYS A C 1
ATOM 2928 O O . LYS A 1 522 ? 76.256 83.496 79.625 1.00 63.19 522 LYS A O 1
ATOM 2934 N N . HIS A 1 523 ? 75.982 81.556 78.514 1.00 60.38 523 HIS A N 1
ATOM 2935 C CA . HIS A 1 523 ? 75.323 80.880 79.626 1.00 63.07 523 HIS A CA 1
ATOM 2936 C C . HIS A 1 523 ? 75.645 79.385 79.615 1.00 67.61 523 HIS A C 1
ATOM 2937 O O . HIS A 1 523 ? 75.926 78.825 78.556 1.00 68.27 523 HIS A O 1
ATOM 2944 N N . PRO A 1 524 ? 75.634 78.740 80.797 1.00 69.30 524 PRO A N 1
ATOM 2945 C CA . PRO A 1 524 ? 75.794 77.284 80.872 1.00 71.26 524 PRO A CA 1
ATOM 2946 C C . PRO A 1 524 ? 74.781 76.534 80.009 1.00 69.50 524 PRO A C 1
ATOM 2947 O O . PRO A 1 524 ? 73.582 76.816 80.060 1.00 64.70 524 PRO A O 1
ATOM 2951 N N . ALA A 1 525 ? 75.274 75.587 79.216 1.00 71.97 525 ALA A N 1
ATOM 2952 C CA . ALA A 1 525 ? 74.420 74.809 78.327 1.00 70.08 525 ALA A CA 1
ATOM 2953 C C . ALA A 1 525 ? 73.639 73.764 79.105 1.00 74.46 525 ALA A C 1
ATOM 2954 O O . ALA A 1 525 ? 72.452 73.571 78.857 1.00 75.07 525 ALA A O 1
ATOM 2956 N N . ASP A 1 526 ? 74.323 73.124 80.056 1.00 78.63 526 ASP A N 1
ATOM 2957 C CA . ASP A 1 526 ? 73.832 71.956 80.804 1.00 80.26 526 ASP A CA 1
ATOM 2958 C C . ASP A 1 526 ? 72.713 71.129 80.149 1.00 78.68 526 ASP A C 1
ATOM 2959 O O . ASP A 1 526 ? 71.544 71.527 80.146 1.00 79.64 526 ASP A O 1
ATOM 2964 N N . ALA A 1 527 ? 73.114 69.985 79.593 1.00 77.12 527 ALA A N 1
ATOM 2965 C CA . ALA A 1 527 ? 72.233 69.006 78.940 1.00 78.64 527 ALA A CA 1
ATOM 2966 C C . ALA A 1 527 ? 71.857 69.353 77.505 1.00 75.38 527 ALA A C 1
ATOM 2967 O O . ALA A 1 527 ? 71.158 68.587 76.847 1.00 74.68 527 ALA A O 1
ATOM 2969 N N . PHE A 1 528 ? 72.317 70.500 77.020 1.00 72.42 528 PHE A N 1
ATOM 2970 C CA . PHE A 1 528 ? 72.158 70.830 75.610 1.00 69.66 528 PHE A CA 1
ATOM 2971 C C . PHE A 1 528 ? 73.522 70.920 74.939 1.00 71.33 528 PHE A C 1
ATOM 2972 O O . PHE A 1 528 ? 73.608 71.164 73.737 1.00 71.65 528 PHE A O 1
ATOM 2980 N N . ALA A 1 529 ? 74.578 70.727 75.728 1.00 72.57 529 ALA A N 1
ATOM 2981 C CA . ALA A 1 529 ? 75.955 70.882 75.259 1.00 73.59 529 ALA A CA 1
ATOM 2982 C C . ALA A 1 529 ? 76.219 70.183 73.929 1.00 75.84 529 ALA A C 1
ATOM 2983 O O . ALA A 1 529 ? 76.554 70.835 72.943 1.00 76.46 529 ALA A O 1
ATOM 2985 N N . GLY A 1 530 ? 76.054 68.863 73.903 1.00 76.69 530 GLY A N 1
ATOM 2986 C CA . GLY A 1 530 ? 76.272 68.095 72.688 1.00 77.02 530 GLY A CA 1
ATOM 2987 C C . GLY A 1 530 ? 75.446 68.574 71.506 1.00 73.08 530 GLY A C 1
ATOM 2988 O O . GLY A 1 530 ? 75.953 68.703 70.390 1.00 74.13 530 G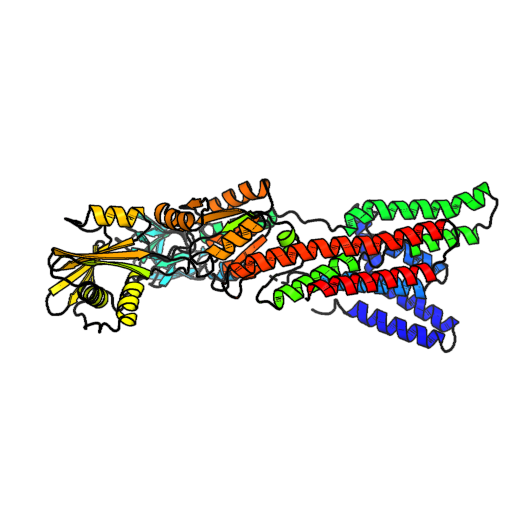LY A O 1
ATOM 2989 N N . LEU A 1 531 ? 74.169 68.844 71.758 1.00 68.85 531 LEU A N 1
ATOM 2990 C CA . LEU A 1 531 ? 73.255 69.295 70.717 1.00 63.46 531 LEU A CA 1
ATOM 2991 C C . LEU A 1 531 ? 73.697 70.650 70.175 1.00 63.30 531 LEU A C 1
ATOM 2992 O O . LEU A 1 531 ? 73.671 70.890 68.964 1.00 62.36 531 LEU A O 1
ATOM 2997 N N . ILE A 1 532 ? 74.115 71.527 71.083 1.00 64.69 532 ILE A N 1
ATOM 2998 C CA . ILE A 1 532 ? 74.613 72.848 70.714 1.00 62.58 532 ILE A CA 1
ATOM 2999 C C . ILE A 1 532 ? 75.874 72.743 69.861 1.00 66.12 532 ILE A C 1
ATOM 3000 O O . ILE A 1 532 ? 76.001 73.434 68.852 1.00 65.80 532 ILE A O 1
ATOM 3005 N N . ASN A 1 533 ? 76.797 71.869 70.250 1.00 69.16 533 ASN A N 1
ATOM 3006 C CA . ASN A 1 533 ? 78.004 71.665 69.462 1.00 71.92 533 ASN A CA 1
ATOM 3007 C C . ASN A 1 533 ? 77.682 71.130 68.068 1.00 72.10 533 ASN A C 1
ATOM 3008 O O . ASN A 1 533 ? 78.242 71.595 67.069 1.00 74.82 533 ASN A O 1
ATOM 3013 N N . GLU A 1 534 ? 76.768 70.163 68.010 1.00 71.45 534 GLU A N 1
ATOM 3014 C CA . GLU A 1 534 ? 76.315 69.600 66.741 1.00 72.72 534 GLU A CA 1
ATOM 3015 C C . GLU A 1 534 ? 75.755 70.689 65.836 1.00 71.28 534 GLU A C 1
ATOM 3016 O O . GLU A 1 534 ? 76.124 70.780 64.662 1.00 74.14 534 GLU A O 1
ATOM 3022 N N . LEU A 1 535 ? 74.862 71.508 66.388 1.00 64.78 535 LEU A N 1
ATOM 3023 C CA . LEU A 1 535 ? 74.251 72.598 65.637 1.00 59.73 535 LEU A CA 1
ATOM 3024 C C . LEU A 1 535 ? 75.288 73.604 65.136 1.00 62.03 535 LEU A C 1
ATOM 3025 O O . LEU A 1 535 ? 75.294 73.963 63.960 1.00 63.20 535 LEU A O 1
ATOM 3030 N N . GLU A 1 536 ? 76.174 74.041 66.026 1.00 63.58 536 GLU A N 1
ATOM 3031 C CA . GLU A 1 536 ? 77.180 75.044 65.682 1.00 65.81 536 GLU A CA 1
ATOM 3032 C C . GLU A 1 536 ? 78.184 74.565 64.631 1.00 71.09 536 GLU A C 1
ATOM 3033 O O . GLU A 1 536 ? 78.555 75.324 63.734 1.00 72.24 536 GLU A O 1
ATOM 3039 N N . SER A 1 537 ? 78.625 73.315 64.739 1.00 74.73 537 SER A N 1
ATOM 3040 C CA . SER A 1 537 ? 79.526 72.752 63.732 1.00 78.68 537 SER A CA 1
ATOM 3041 C C . SER A 1 537 ? 78.867 72.674 62.351 1.00 76.24 537 SER A C 1
ATOM 3042 O O . SER A 1 537 ? 79.547 72.688 61.324 1.00 78.53 537 SER A O 1
ATOM 3045 N N . ALA A 1 538 ? 77.541 72.596 62.337 1.00 71.58 538 ALA A N 1
ATOM 3046 C CA . ALA A 1 538 ? 76.787 72.505 61.095 1.00 69.09 538 ALA A CA 1
ATOM 3047 C C . ALA A 1 538 ? 76.461 73.885 60.534 1.00 67.58 538 ALA A C 1
ATOM 3048 O O . ALA A 1 538 ? 75.649 74.013 59.614 1.00 66.10 538 ALA A O 1
ATOM 3050 N N . GLY A 1 539 ? 77.085 74.913 61.106 1.00 68.14 539 GLY A N 1
ATOM 3051 C CA . GLY A 1 539 ? 76.960 76.270 60.603 1.00 66.82 539 GLY A CA 1
ATOM 3052 C C . GLY A 1 539 ? 75.759 77.034 61.125 1.00 64.41 539 GLY A C 1
ATOM 3053 O O . GLY A 1 539 ? 75.386 78.063 60.566 1.00 67.03 539 GLY A O 1
ATOM 3054 N N . GLN A 1 540 ? 75.158 76.539 62.200 1.00 60.99 540 GLN A N 1
ATOM 3055 C CA . GLN A 1 540 ? 73.972 77.165 62.774 1.00 56.53 540 GLN A CA 1
ATOM 3056 C C . GLN A 1 540 ? 74.353 78.142 63.884 1.00 52.79 540 GLN A C 1
ATOM 3057 O O . GLN A 1 540 ? 75.449 78.066 64.432 1.00 55.75 540 GLN A O 1
ATOM 3063 N N . THR A 1 541 ? 73.447 79.062 64.198 1.00 51.36 541 THR A N 1
ATOM 3064 C CA . THR A 1 541 ? 73.613 79.980 65.318 1.00 54.82 541 THR A CA 1
ATOM 3065 C C . THR A 1 541 ? 72.587 79.607 66.381 1.00 52.93 541 THR A C 1
ATOM 3066 O O . THR A 1 541 ? 71.396 79.511 66.090 1.00 51.61 541 THR A O 1
ATOM 3070 N N . VAL A 1 542 ? 73.040 79.385 67.610 1.00 52.06 542 VAL A N 1
ATOM 3071 C CA . VAL A 1 542 ? 72.135 78.914 68.655 1.00 50.39 542 VAL A CA 1
ATOM 3072 C C . VAL A 1 542 ? 71.847 80.013 69.671 1.00 48.84 542 VAL A C 1
ATOM 3073 O O . VAL A 1 542 ? 72.744 80.765 70.056 1.00 49.36 542 VAL A O 1
ATOM 3077 N N . VAL A 1 543 ? 70.591 80.132 70.082 1.00 47.89 543 VAL A N 1
ATOM 3078 C CA . VAL A 1 543 ? 70.265 80.986 71.214 1.00 49.82 543 VAL A CA 1
ATOM 3079 C C . VAL A 1 543 ? 69.628 80.127 72.302 1.00 51.22 543 VAL A C 1
ATOM 3080 O O . VAL A 1 543 ? 69.002 79.106 72.005 1.00 52.17 543 VAL A O 1
ATOM 3084 N N . LEU A 1 544 ? 69.825 80.520 73.557 1.00 50.66 544 LEU A N 1
ATOM 3085 C CA . LEU A 1 544 ? 69.234 79.816 74.682 1.00 51.13 544 LEU A CA 1
ATOM 3086 C C . LEU A 1 544 ? 68.069 80.624 75.216 1.00 53.29 544 LEU A C 1
ATOM 3087 O O . LEU A 1 544 ? 68.144 81.868 75.322 1.00 53.72 544 LEU A O 1
ATOM 3092 N N . VAL A 1 545 ? 66.994 79.911 75.535 1.00 49.42 545 VAL A N 1
ATOM 3093 C CA . VAL A 1 545 ? 65.903 80.473 76.314 1.00 54.48 545 VAL A CA 1
ATOM 3094 C C . VAL A 1 545 ? 66.080 80.028 77.770 1.00 56.12 545 VAL A C 1
ATOM 3095 O O . VAL A 1 545 ? 66.137 78.833 78.064 1.00 57.50 545 VAL A O 1
ATOM 3099 N N . VAL A 1 546 ? 66.180 80.996 78.675 1.00 55.95 546 VAL A N 1
ATOM 3100 C CA . VAL A 1 546 ? 66.448 80.718 80.081 1.00 59.41 546 VAL A CA 1
ATOM 3101 C C . VAL A 1 546 ? 65.418 81.396 80.974 1.00 61.05 546 VAL A C 1
ATOM 3102 O O . VAL A 1 546 ? 65.252 82.598 80.900 1.00 61.78 546 VAL A O 1
ATOM 3106 N N . ARG A 1 547 ? 64.727 80.639 81.820 1.00 64.37 547 ARG A N 1
ATOM 3107 C CA . ARG A 1 547 ? 63.872 81.256 82.836 1.00 69.39 547 ARG A CA 1
ATOM 3108 C C . ARG A 1 547 ? 64.322 80.827 84.233 1.00 73.14 547 ARG A C 1
ATOM 3109 O O . ARG A 1 547 ? 64.476 79.636 84.507 1.00 75.77 547 ARG A O 1
ATOM 3117 N N . ASN A 1 548 ? 64.564 81.810 85.099 1.00 74.85 548 ASN A N 1
ATOM 3118 C CA . ASN A 1 548 ? 65.055 81.563 86.459 1.00 81.01 548 ASN A CA 1
ATOM 3119 C C . ASN A 1 548 ? 66.259 80.616 86.527 1.00 81.75 548 ASN A C 1
ATOM 3120 O O . ASN A 1 548 ? 66.311 79.726 87.381 1.00 80.94 548 ASN A O 1
ATOM 3125 N N . ASP A 1 549 ? 67.203 80.816 85.604 1.00 81.76 549 ASP A N 1
ATOM 3126 C CA . ASP A 1 549 ? 68.453 80.046 85.524 1.00 83.49 549 ASP A CA 1
ATOM 3127 C C . ASP A 1 549 ? 68.270 78.598 85.055 1.00 80.63 549 ASP A C 1
ATOM 3128 O O . ASP A 1 549 ? 69.203 77.792 85.101 1.00 80.29 549 ASP A O 1
ATOM 3133 N N . ASP A 1 550 ? 67.065 78.279 84.597 1.00 77.75 550 ASP A N 1
ATOM 3134 C CA . ASP A 1 550 ? 66.815 77.011 83.925 1.00 76.85 550 ASP A CA 1
ATOM 3135 C C . ASP A 1 550 ? 66.832 77.222 82.415 1.00 70.80 550 ASP A C 1
ATOM 3136 O O . ASP A 1 550 ? 66.147 78.104 81.902 1.00 68.68 550 ASP A O 1
ATOM 3141 N N . VAL A 1 551 ? 67.625 76.425 81.707 1.00 66.97 551 VAL A N 1
ATOM 3142 C CA . VAL A 1 551 ? 67.625 76.463 80.249 1.00 62.80 551 VAL A CA 1
ATOM 3143 C C . VAL A 1 551 ? 66.368 75.774 79.717 1.00 61.42 551 VAL A C 1
ATOM 3144 O O . VAL A 1 551 ? 66.237 74.553 79.792 1.00 63.51 551 VAL A O 1
ATOM 3148 N N . LEU A 1 552 ? 65.439 76.567 79.194 1.00 59.10 552 LEU A N 1
ATOM 3149 C CA . LEU A 1 552 ? 64.149 76.054 78.741 1.00 60.31 552 LEU A CA 1
ATOM 3150 C C . LEU A 1 552 ? 64.240 75.406 77.357 1.00 60.62 552 LEU A C 1
ATOM 3151 O O . LEU A 1 552 ? 63.315 74.720 76.916 1.00 63.52 552 LEU A O 1
ATOM 3156 N N . GLY A 1 553 ? 65.354 75.630 76.670 1.00 57.46 553 GLY A N 1
ATOM 3157 C CA . GLY A 1 553 ? 65.559 75.036 75.365 1.00 57.57 553 GLY A CA 1
ATOM 3158 C C . GLY A 1 553 ? 66.361 75.946 74.462 1.00 55.65 553 GLY A C 1
ATOM 3159 O O . GLY A 1 553 ? 66.623 77.107 74.802 1.00 56.63 553 GLY A O 1
ATOM 3160 N N . ILE A 1 554 ? 66.751 75.429 73.304 1.00 51.88 554 ILE A N 1
ATOM 3161 C CA . ILE A 1 554 ? 67.559 76.210 72.383 1.00 49.90 554 ILE A CA 1
ATOM 3162 C C . ILE A 1 554 ? 66.841 76.436 71.059 1.00 46.63 554 ILE A C 1
ATOM 3163 O O . ILE A 1 554 ? 65.916 75.699 70.700 1.00 47.28 554 ILE A O 1
ATOM 3168 N N . ILE A 1 555 ? 67.266 77.474 70.347 1.00 47.73 555 ILE A N 1
ATOM 3169 C CA . ILE A 1 555 ? 66.746 77.776 69.017 1.00 46.27 555 ILE A CA 1
ATOM 3170 C C . ILE A 1 555 ? 67.904 77.928 68.027 1.00 45.23 555 ILE A C 1
ATOM 3171 O O . ILE A 1 555 ? 68.858 78.660 68.290 1.00 43.83 555 ILE A O 1
ATOM 3176 N N . ALA A 1 556 ? 67.831 77.210 66.907 1.00 47.17 556 ALA A N 1
ATOM 3177 C CA . ALA A 1 556 ? 68.862 77.292 65.868 1.00 47.58 556 ALA A CA 1
ATOM 3178 C C . ALA A 1 556 ? 68.393 78.195 64.742 1.00 47.92 556 ALA A C 1
ATOM 3179 O O . ALA A 1 556 ? 67.227 78.137 64.359 1.00 47.13 556 ALA A O 1
ATOM 3181 N N . LEU A 1 557 ? 69.300 79.014 64.207 1.00 50.58 557 LEU A N 1
ATOM 3182 C CA . LEU A 1 557 ? 69.006 79.868 63.054 1.00 50.95 557 LEU A CA 1
ATOM 3183 C C . LEU A 1 557 ? 70.129 79.800 62.020 1.00 52.33 557 LEU A C 1
ATOM 3184 O O . LEU A 1 557 ? 71.283 79.571 62.368 1.00 52.78 557 LEU A O 1
ATOM 3189 N N . GLN A 1 558 ? 69.795 80.002 60.750 1.00 52.26 558 GLN A N 1
ATOM 3190 C CA . GLN A 1 558 ? 70.809 79.998 59.701 1.00 56.74 558 GLN A CA 1
ATOM 3191 C C . GLN A 1 558 ? 70.411 80.908 58.544 1.00 60.20 558 GLN A C 1
ATOM 3192 O O . GLN A 1 558 ? 69.223 81.112 58.288 1.00 60.85 558 GLN A O 1
ATOM 3198 N N . ASP A 1 559 ? 71.409 81.471 57.868 1.00 62.10 559 ASP A N 1
ATOM 3199 C CA . ASP A 1 559 ? 71.187 82.185 56.618 1.00 66.08 559 ASP A CA 1
ATOM 3200 C C . ASP A 1 559 ? 71.128 81.150 55.504 1.00 68.81 559 ASP A C 1
ATOM 3201 O O . ASP A 1 559 ? 72.138 80.524 55.183 1.00 71.27 559 ASP A O 1
ATOM 3206 N N . THR A 1 560 ? 69.945 80.970 54.922 1.00 68.02 560 THR A N 1
ATOM 3207 C CA . THR A 1 560 ? 69.709 79.883 53.971 1.00 70.81 560 THR A CA 1
ATOM 3208 C C . THR A 1 560 ? 69.935 80.261 52.502 1.00 75.61 560 THR A C 1
ATOM 3209 O O . THR A 1 560 ? 69.869 81.429 52.136 1.00 78.59 560 THR A O 1
ATOM 3213 N N . LEU A 1 561 ? 70.199 79.253 51.673 1.00 61.36 561 LEU A N 1
ATOM 3214 C CA . LEU A 1 561 ? 70.399 79.432 50.234 1.00 58.64 561 LEU A CA 1
ATOM 3215 C C . LEU A 1 561 ? 69.181 80.003 49.515 1.00 59.75 561 LEU A C 1
ATOM 3216 O O . LEU A 1 561 ? 68.041 79.756 49.916 1.00 61.87 561 LEU A O 1
ATOM 3221 N N . ARG A 1 562 ? 69.435 80.760 48.446 1.00 57.15 562 ARG A N 1
ATOM 3222 C CA . ARG A 1 562 ? 68.379 81.231 47.560 1.00 58.61 562 ARG A CA 1
ATOM 3223 C C . ARG A 1 562 ? 67.825 80.045 46.779 1.00 63.30 562 ARG A C 1
ATOM 3224 O O . ARG A 1 562 ? 68.537 79.068 46.535 1.00 62.70 562 ARG A O 1
ATOM 3232 N N . ALA A 1 563 ? 66.558 80.143 46.387 1.00 67.58 563 ALA A N 1
ATOM 3233 C CA . ALA A 1 563 ? 65.830 79.038 45.765 1.00 69.58 563 ALA A CA 1
ATOM 3234 C C . ALA A 1 563 ? 66.561 78.393 44.590 1.00 68.70 563 ALA A C 1
ATOM 3235 O O . ALA A 1 563 ? 66.534 77.173 44.428 1.00 70.71 563 ALA A O 1
ATOM 3237 N N . ASP A 1 564 ? 67.211 79.212 43.772 1.00 66.11 564 ASP A N 1
ATOM 3238 C CA . ASP A 1 564 ? 67.819 78.712 42.547 1.00 65.35 564 ASP A CA 1
ATOM 3239 C C . ASP A 1 564 ? 69.343 78.681 42.582 1.00 61.53 564 ASP A C 1
ATOM 3240 O O . ASP A 1 564 ? 69.981 78.590 41.540 1.00 60.80 564 ASP A O 1
ATOM 3245 N N . ALA A 1 565 ? 69.927 78.757 43.769 1.00 60.96 565 ALA A N 1
ATOM 3246 C CA . ALA A 1 565 ? 71.380 78.743 43.893 1.00 58.49 565 ALA A CA 1
ATOM 3247 C C . ALA A 1 565 ? 71.982 77.411 43.430 1.00 59.25 565 ALA A C 1
ATOM 3248 O O . ALA A 1 565 ? 72.938 77.382 42.645 1.00 58.65 565 ALA A O 1
ATOM 3250 N N . ALA A 1 566 ? 71.409 76.315 43.921 1.00 61.81 566 ALA A N 1
ATOM 3251 C CA . ALA A 1 566 ? 71.889 74.971 43.605 1.00 63.50 566 ALA A CA 1
ATOM 3252 C C . ALA A 1 566 ? 71.888 74.682 42.104 1.00 65.49 566 ALA A C 1
ATOM 3253 O O . ALA A 1 566 ? 72.945 74.431 41.514 1.00 66.02 566 ALA A O 1
ATOM 3255 N N . THR A 1 567 ? 70.702 74.713 41.498 1.00 66.64 567 THR A N 1
ATOM 3256 C CA . THR A 1 567 ? 70.565 74.504 40.056 1.00 68.13 567 THR A CA 1
ATOM 3257 C C . THR A 1 567 ? 71.471 75.437 39.242 1.00 63.06 567 THR A C 1
ATOM 3258 O O . THR A 1 567 ? 72.074 75.015 38.258 1.00 63.67 567 THR A O 1
ATOM 3262 N N . ALA A 1 568 ? 71.589 76.693 39.668 1.00 59.83 568 ALA A N 1
ATOM 3263 C CA . ALA A 1 568 ? 72.453 77.646 38.968 1.00 59.18 568 ALA A CA 1
ATOM 3264 C C . ALA A 1 568 ? 73.911 77.194 38.989 1.00 60.55 568 ALA A C 1
ATOM 3265 O O . ALA A 1 568 ? 74.589 77.193 37.951 1.00 62.22 568 ALA A O 1
ATOM 3267 N N . ILE A 1 569 ? 74.387 76.815 40.173 1.00 59.79 569 ILE A N 1
ATOM 3268 C CA . ILE A 1 569 ? 75.728 76.259 40.302 1.00 59.95 569 ILE A CA 1
ATOM 3269 C C . ILE A 1 569 ? 75.920 75.036 39.397 1.00 62.15 569 ILE A C 1
ATOM 3270 O O . ILE A 1 569 ? 76.915 74.950 38.670 1.00 62.97 569 ILE A O 1
ATOM 3275 N N . SER A 1 570 ? 74.966 74.105 39.426 1.00 64.52 570 SER A N 1
ATOM 3276 C CA . SER A 1 570 ? 75.081 72.885 38.621 1.00 69.25 570 SER A CA 1
ATOM 3277 C C . SER A 1 570 ? 75.159 73.204 37.122 1.00 70.16 570 SER A C 1
ATOM 3278 O O . SER A 1 570 ? 75.899 72.562 36.364 1.00 73.85 570 SER A O 1
ATOM 3281 N N . GLU A 1 571 ? 74.398 74.212 36.708 1.00 65.34 571 GLU A N 1
ATOM 3282 C CA . GLU A 1 571 ? 74.385 74.640 35.320 1.00 63.98 571 GLU A CA 1
ATOM 3283 C C . GLU A 1 571 ? 75.711 75.274 34.929 1.00 65.74 571 GLU A C 1
ATOM 3284 O O . GLU A 1 571 ? 76.230 75.019 33.839 1.00 70.35 571 GLU A O 1
ATOM 3290 N N . LEU A 1 572 ? 76.250 76.107 35.813 1.00 62.41 572 LEU A N 1
ATOM 3291 C CA . LEU A 1 572 ? 77.589 76.648 35.612 1.00 61.87 572 LEU A CA 1
ATOM 3292 C C . LEU A 1 572 ? 78.609 75.514 35.441 1.00 63.67 572 LEU A C 1
ATOM 3293 O O . LEU A 1 572 ? 79.487 75.580 34.576 1.00 62.87 572 LEU A O 1
ATOM 3298 N N . ASN A 1 573 ? 78.478 74.470 36.258 1.00 66.21 573 ASN A N 1
ATOM 3299 C CA . ASN A 1 573 ? 79.368 73.318 36.158 1.00 72.15 573 ASN A CA 1
ATOM 3300 C C . ASN A 1 573 ? 79.183 72.575 34.834 1.00 75.46 573 ASN A C 1
ATOM 3301 O O . ASN A 1 573 ? 80.129 71.995 34.303 1.00 78.08 573 ASN A O 1
ATOM 3306 N N . ALA A 1 574 ? 77.963 72.600 34.302 1.00 74.66 574 ALA A N 1
ATOM 3307 C CA . ALA A 1 574 ? 77.685 71.994 33.000 1.00 75.59 574 ALA A CA 1
ATOM 3308 C C . ALA A 1 574 ? 78.411 72.740 31.877 1.00 76.35 574 ALA A C 1
ATOM 3309 O O . ALA A 1 574 ? 78.761 72.159 30.851 1.00 80.05 574 ALA A O 1
ATOM 3311 N N . LEU A 1 575 ? 78.630 74.035 32.090 1.00 72.46 575 LEU A N 1
ATOM 3312 C CA . LEU A 1 575 ? 79.312 74.901 31.133 1.00 69.06 575 LEU A CA 1
ATOM 3313 C C . LEU A 1 575 ? 80.814 74.937 31.402 1.00 69.42 575 LEU A C 1
ATOM 3314 O O . LEU A 1 575 ? 81.539 75.748 30.822 1.00 68.00 575 LEU A O 1
ATOM 3319 N N . GLY A 1 576 ? 81.277 74.072 32.300 1.00 72.53 576 GLY A N 1
ATOM 3320 C CA . GLY A 1 576 ? 82.687 74.017 32.642 1.00 73.55 576 GLY A CA 1
ATOM 3321 C C . GLY A 1 576 ? 83.172 75.212 33.443 1.00 71.50 576 GLY A C 1
ATOM 3322 O O . GLY A 1 576 ? 84.378 75.434 33.570 1.00 73.52 576 GLY A O 1
ATOM 3323 N N . VAL A 1 577 ? 82.237 75.986 33.988 1.00 68.18 577 VAL A N 1
ATOM 3324 C CA . VAL A 1 577 ? 82.588 77.129 34.827 1.00 65.02 577 VAL A CA 1
ATOM 3325 C C . VAL A 1 577 ? 82.551 76.737 36.297 1.00 64.98 577 VAL A C 1
ATOM 3326 O O . VAL A 1 577 ? 81.473 76.518 36.854 1.00 63.27 577 VAL A O 1
ATOM 3330 N N . LYS A 1 578 ? 83.719 76.650 36.931 1.00 66.18 578 LYS A N 1
ATOM 3331 C CA . LYS A 1 578 ? 83.760 76.317 38.352 1.00 67.16 578 LYS A CA 1
ATOM 3332 C C . LYS A 1 578 ? 83.550 77.547 39.225 1.00 64.74 578 LYS A C 1
ATOM 3333 O O . LYS A 1 578 ? 83.948 78.666 38.872 1.00 64.78 578 LYS A O 1
ATOM 3339 N N . GLY A 1 579 ? 82.904 77.327 40.362 1.00 62.42 579 GLY A N 1
ATOM 3340 C CA . GLY A 1 579 ? 82.665 78.386 41.315 1.00 60.02 579 GLY A CA 1
ATOM 3341 C C . GLY A 1 579 ? 83.525 78.206 42.544 1.00 60.49 579 GLY A C 1
ATOM 3342 O O . GLY A 1 579 ? 83.901 77.090 42.914 1.00 63.01 579 GLY A O 1
ATOM 3343 N N . VAL A 1 580 ? 83.854 79.326 43.167 1.00 57.56 580 VAL A N 1
ATOM 3344 C CA . VAL A 1 580 ? 84.564 79.322 44.425 1.00 56.40 580 VAL A CA 1
ATOM 3345 C C . VAL A 1 580 ? 83.847 80.367 45.263 1.00 55.43 580 VAL A C 1
ATOM 3346 O O . VAL A 1 580 ? 83.177 81.233 44.715 1.00 52.00 580 VAL A O 1
ATOM 3350 N N . ILE A 1 581 ? 83.949 80.274 46.583 1.00 58.55 581 ILE A N 1
ATOM 3351 C CA . ILE A 1 581 ? 83.256 81.213 47.456 1.00 53.27 581 ILE A CA 1
ATOM 3352 C C . ILE A 1 581 ? 84.270 82.065 48.200 1.00 54.21 581 ILE A C 1
ATOM 3353 O O . ILE A 1 581 ? 85.173 81.538 48.837 1.00 58.77 581 ILE A O 1
ATOM 3358 N N . LEU A 1 582 ? 84.144 83.382 48.081 1.00 52.41 582 LEU A N 1
ATOM 3359 C CA . LEU A 1 582 ? 84.974 84.305 48.845 1.00 53.47 582 LEU A CA 1
ATOM 3360 C C . LEU A 1 582 ? 84.070 85.095 49.785 1.00 52.44 582 LEU A C 1
ATOM 3361 O O . LEU A 1 582 ? 83.336 85.985 49.353 1.00 51.01 582 LEU A O 1
ATOM 3366 N N . THR A 1 583 ? 84.098 84.755 51.068 1.00 53.84 583 THR A N 1
ATOM 3367 C CA . THR A 1 583 ? 83.189 85.390 52.015 1.00 52.43 583 THR A CA 1
ATOM 3368 C C . THR A 1 583 ? 83.918 85.945 53.232 1.00 52.21 583 THR A C 1
ATOM 3369 O O . THR A 1 583 ? 84.954 85.424 53.647 1.00 55.12 583 THR A O 1
ATOM 3373 N N . GLY A 1 584 ? 83.369 87.015 53.796 1.00 49.54 584 GLY A N 1
ATOM 3374 C CA . GLY A 1 584 ? 83.914 87.597 55.008 1.00 52.69 584 GLY A CA 1
ATOM 3375 C C . GLY A 1 584 ? 83.308 86.998 56.266 1.00 53.53 584 GLY A C 1
ATOM 3376 O O . GLY A 1 584 ? 83.643 87.417 57.373 1.00 51.67 584 GLY A O 1
ATOM 3377 N N . ASP A 1 585 ? 82.420 86.019 56.090 1.00 53.15 585 ASP A N 1
ATOM 3378 C CA . ASP A 1 585 ? 81.754 85.348 57.204 1.00 54.40 585 ASP A CA 1
ATOM 3379 C C . ASP A 1 585 ? 82.675 84.314 57.859 1.00 56.84 585 ASP A C 1
ATOM 3380 O O . ASP A 1 585 ? 83.727 83.983 57.308 1.00 56.72 585 ASP A O 1
ATOM 3385 N N . ASN A 1 586 ? 82.281 83.811 59.030 1.00 57.98 586 ASN A N 1
ATOM 3386 C CA . ASN A 1 586 ? 83.079 82.816 59.750 1.00 60.54 586 ASN A CA 1
ATOM 3387 C C . ASN A 1 586 ? 83.159 81.469 59.022 1.00 63.85 586 ASN A C 1
ATOM 3388 O O . ASN A 1 586 ? 82.245 81.110 58.272 1.00 63.27 586 ASN A O 1
ATOM 3393 N N . PRO A 1 587 ? 84.268 80.732 59.224 1.00 65.39 587 PRO A N 1
ATOM 3394 C CA . PRO A 1 587 ? 84.509 79.456 58.539 1.00 65.99 587 PRO A CA 1
ATOM 3395 C C . PRO A 1 587 ? 83.358 78.452 58.608 1.00 66.06 587 PRO A C 1
ATOM 3396 O O . PRO A 1 587 ? 83.124 77.775 57.618 1.00 65.56 587 PRO A O 1
ATOM 3400 N N . ARG A 1 588 ? 82.661 78.354 59.737 1.00 66.83 588 ARG A N 1
ATOM 3401 C CA . ARG A 1 588 ? 81.587 77.364 59.888 1.00 67.35 588 ARG A CA 1
ATOM 3402 C C . ARG A 1 588 ? 80.349 77.687 59.041 1.00 63.94 588 ARG A C 1
ATOM 3403 O O . ARG A 1 588 ? 79.874 76.849 58.251 1.00 67.43 588 ARG A O 1
ATOM 3411 N N . ALA A 1 589 ? 79.835 78.902 59.212 1.00 60.41 589 ALA A N 1
ATOM 3412 C CA . ALA A 1 589 ? 78.696 79.379 58.439 1.00 58.10 589 ALA A CA 1
ATOM 3413 C C . ALA A 1 589 ? 78.965 79.246 56.945 1.00 58.71 589 ALA A C 1
ATOM 3414 O O . ALA A 1 589 ? 78.094 78.817 56.192 1.00 61.70 589 ALA A O 1
ATOM 3416 N N . ALA A 1 590 ? 80.175 79.604 56.521 1.00 57.09 590 ALA A N 1
ATOM 3417 C CA . ALA A 1 590 ? 80.575 79.421 55.129 1.00 58.45 590 ALA A CA 1
ATOM 3418 C C . ALA A 1 590 ? 80.582 77.941 54.734 1.00 62.84 590 ALA A C 1
ATOM 3419 O O . ALA A 1 590 ? 80.023 77.564 53.706 1.00 63.75 590 ALA A O 1
ATOM 3421 N N . ALA A 1 591 ? 81.214 77.111 55.560 1.00 65.45 591 ALA A N 1
ATOM 3422 C CA . ALA A 1 591 ? 81.429 75.702 55.238 1.00 65.69 591 ALA A CA 1
ATOM 3423 C C . ALA A 1 591 ? 80.123 74.932 55.095 1.00 65.52 591 ALA A C 1
ATOM 3424 O O . ALA A 1 591 ? 80.051 73.936 54.365 1.00 65.42 591 ALA A O 1
ATOM 3426 N N . ALA A 1 592 ? 79.094 75.389 55.802 1.00 64.32 592 ALA A N 1
ATOM 3427 C CA . ALA A 1 592 ? 77.771 74.784 55.648 1.00 65.28 592 ALA A CA 1
ATOM 3428 C C . ALA A 1 592 ? 77.225 74.990 54.228 1.00 62.72 592 ALA A C 1
ATOM 3429 O O . ALA A 1 592 ? 76.851 74.028 53.533 1.00 63.24 592 ALA A O 1
ATOM 3431 N N . ILE A 1 593 ? 77.191 76.254 53.812 1.00 58.67 593 ILE A N 1
ATOM 3432 C CA . ILE A 1 593 ? 76.689 76.645 52.498 1.00 58.96 593 ILE A CA 1
ATOM 3433 C C . ILE A 1 593 ? 77.524 76.062 51.351 1.00 60.55 593 ILE A C 1
ATOM 3434 O O . ILE A 1 593 ? 76.990 75.416 50.446 1.00 61.40 593 ILE A O 1
ATOM 3439 N N . ALA A 1 594 ? 78.832 76.295 51.400 1.00 60.26 594 ALA A N 1
ATOM 3440 C CA . ALA A 1 594 ? 79.760 75.714 50.437 1.00 62.31 594 ALA A CA 1
ATOM 3441 C C . ALA A 1 594 ? 79.653 74.189 50.421 1.00 66.21 594 ALA A C 1
ATOM 3442 O O . ALA A 1 594 ? 79.878 73.548 49.391 1.00 65.66 594 ALA A O 1
ATOM 3444 N N . GLY A 1 595 ? 79.322 73.610 51.568 1.00 68.73 595 GLY A N 1
ATOM 3445 C CA . GLY A 1 595 ? 79.035 72.191 51.627 1.00 70.11 595 GLY A CA 1
ATOM 3446 C C . GLY A 1 595 ? 77.827 71.856 50.771 1.00 67.21 595 GLY A C 1
ATOM 3447 O O . GLY A 1 595 ? 77.866 70.914 49.975 1.00 68.76 595 GLY A O 1
ATOM 3448 N N . GLU A 1 596 ? 76.752 72.628 50.930 1.00 63.85 596 GLU A N 1
ATOM 3449 C CA . GLU A 1 596 ? 75.537 72.392 50.143 1.00 64.56 596 GLU A CA 1
ATOM 3450 C C . GLU A 1 596 ? 75.740 72.471 48.623 1.00 66.25 596 GLU A C 1
ATOM 3451 O O . GLU A 1 596 ? 75.075 71.759 47.870 1.00 67.72 596 GLU A O 1
ATOM 3457 N N . LEU A 1 597 ? 76.647 73.338 48.178 1.00 64.85 597 LEU A N 1
ATOM 3458 C CA . LEU A 1 597 ? 76.817 73.610 46.748 1.00 62.70 597 LEU A CA 1
ATOM 3459 C C . LEU A 1 597 ? 78.048 72.930 46.159 1.00 62.73 597 LEU A C 1
ATOM 3460 O O . LEU A 1 597 ? 78.351 73.099 44.980 1.00 62.46 597 LEU A O 1
ATOM 3465 N N . GLY A 1 598 ? 78.760 72.170 46.983 1.00 63.27 598 GLY A N 1
ATOM 3466 C CA . GLY A 1 598 ? 79.945 71.463 46.530 1.00 65.72 598 GLY A CA 1
ATOM 3467 C C . GLY A 1 598 ? 81.071 72.366 46.061 1.00 65.75 598 GLY A C 1
ATOM 3468 O O . GLY A 1 598 ? 81.871 71.976 45.211 1.00 66.07 598 GLY A O 1
ATOM 3469 N N . LEU A 1 599 ? 81.142 73.573 46.615 1.00 65.15 599 LEU A N 1
ATOM 3470 C CA . LEU A 1 599 ? 82.172 74.532 46.225 1.00 63.62 599 LEU A CA 1
ATOM 3471 C C . LEU A 1 599 ? 83.260 74.661 47.287 1.00 67.88 599 LEU A C 1
ATOM 3472 O O . LEU A 1 599 ? 83.037 74.359 48.462 1.00 69.04 599 LEU A O 1
ATOM 3477 N N . GLU A 1 600 ? 84.441 75.107 46.870 1.00 71.19 600 GLU A N 1
ATOM 3478 C CA . GLU A 1 600 ? 85.494 75.444 47.817 1.00 76.18 600 GLU A CA 1
ATOM 3479 C C . GLU A 1 600 ? 85.280 76.871 48.286 1.00 73.14 600 GLU A C 1
ATOM 3480 O O . GLU A 1 600 ? 84.548 77.636 47.652 1.00 71.18 600 GLU A O 1
ATOM 3486 N N . PHE A 1 601 ? 85.921 77.236 49.389 1.00 72.76 601 PHE A N 1
ATOM 3487 C CA . PHE A 1 601 ? 85.739 78.571 49.929 1.00 69.80 601 PHE A CA 1
ATOM 3488 C C . PHE A 1 601 ? 86.968 79.119 50.649 1.00 71.66 601 PHE A C 1
ATOM 3489 O O . PHE A 1 601 ? 87.863 78.377 51.053 1.00 78.27 601 PHE A O 1
ATOM 3497 N N . LYS A 1 602 ? 86.991 80.438 50.782 1.00 65.34 602 LYS A N 1
ATOM 3498 C CA . LYS A 1 602 ? 87.919 81.135 51.645 1.00 64.28 602 LYS A CA 1
ATOM 3499 C C . LYS A 1 602 ? 87.018 81.978 52.540 1.00 62.43 602 LYS A C 1
ATOM 3500 O O . LYS A 1 602 ? 86.098 82.634 52.044 1.00 57.73 602 LYS A O 1
ATOM 3506 N N . ALA A 1 603 ? 87.246 81.942 53.851 1.00 63.46 603 ALA A N 1
ATOM 3507 C CA . ALA A 1 603 ? 86.343 82.622 54.780 1.00 58.24 603 ALA A CA 1
ATOM 3508 C C . ALA A 1 603 ? 87.057 83.612 55.696 1.00 60.10 603 ALA A C 1
ATOM 3509 O O . ALA A 1 603 ? 88.284 83.617 55.782 1.00 64.12 603 ALA A O 1
ATOM 3511 N N . GLY A 1 604 ? 86.277 84.440 56.385 1.00 57.11 604 GLY A N 1
ATOM 3512 C CA . GLY A 1 604 ? 86.826 85.455 57.266 1.00 55.27 604 GLY A CA 1
ATOM 3513 C C . GLY A 1 604 ? 87.697 86.451 56.524 1.00 58.54 604 GLY A C 1
ATOM 3514 O O . GLY A 1 604 ? 88.771 86.830 56.999 1.00 61.36 604 GLY A O 1
ATOM 3515 N N . LEU A 1 605 ? 87.222 86.882 55.358 1.00 56.39 605 LEU A N 1
ATOM 3516 C CA . LEU A 1 605 ? 88.008 87.723 54.464 1.00 56.09 605 LEU A CA 1
ATOM 3517 C C . LEU A 1 605 ? 87.625 89.205 54.525 1.00 54.70 605 LEU A C 1
ATOM 3518 O O . LEU A 1 605 ? 86.447 89.555 54.509 1.00 52.50 605 LEU A O 1
ATOM 3523 N N . LEU A 1 606 ? 88.636 90.067 54.579 1.00 55.76 606 LEU A N 1
ATOM 3524 C CA . LEU A 1 606 ? 88.452 91.507 54.419 1.00 54.53 606 LEU A CA 1
ATOM 3525 C C . LEU A 1 606 ? 88.589 91.848 52.918 1.00 57.11 606 LEU A C 1
ATOM 3526 O O . LEU A 1 606 ? 89.090 91.021 52.144 1.00 58.71 606 LEU A O 1
ATOM 3531 N N . PRO A 1 607 ? 88.121 93.043 52.493 1.00 53.57 607 PRO A N 1
ATOM 3532 C CA . PRO A 1 607 ? 88.108 93.395 51.062 1.00 49.83 607 PRO A CA 1
ATOM 3533 C C . PRO A 1 607 ? 89.446 93.154 50.342 1.00 51.56 607 PRO A C 1
ATOM 3534 O O . PRO A 1 607 ? 89.473 92.595 49.237 1.00 54.02 607 PRO A O 1
ATOM 3538 N N . GLU A 1 608 ? 90.541 93.568 50.966 1.00 49.74 608 GLU A N 1
ATOM 3539 C CA . GLU A 1 608 ? 91.865 93.372 50.386 1.00 56.72 608 GLU A CA 1
ATOM 3540 C C . GLU A 1 608 ? 92.148 91.888 50.110 1.00 60.22 608 GLU A C 1
ATOM 3541 O O . GLU A 1 608 ? 92.718 91.520 49.069 1.00 63.17 608 GLU A O 1
ATOM 3547 N N . ASP A 1 609 ? 91.754 91.039 51.055 1.00 61.17 609 ASP A N 1
ATOM 3548 C CA . ASP A 1 609 ? 91.927 89.593 50.913 1.00 62.84 609 ASP A CA 1
ATOM 3549 C C . ASP A 1 609 ? 91.154 89.052 49.705 1.00 60.22 609 ASP A C 1
ATOM 3550 O O . ASP A 1 609 ? 91.676 88.227 48.950 1.00 64.64 609 ASP A O 1
ATOM 3555 N N . LYS A 1 610 ? 89.914 89.515 49.530 1.00 54.59 610 LYS A N 1
ATOM 3556 C CA . LYS A 1 610 ? 89.114 89.173 48.348 1.00 54.09 610 LYS A CA 1
ATOM 3557 C C . LYS A 1 610 ? 89.806 89.613 47.060 1.00 58.78 610 LYS A C 1
ATOM 3558 O O . LYS A 1 610 ? 89.847 88.866 46.082 1.00 60.43 610 LYS A O 1
ATOM 3564 N N . VAL A 1 611 ? 90.335 90.835 47.058 1.00 58.69 611 VAL A N 1
ATOM 3565 C CA . VAL A 1 611 ? 91.084 91.331 45.903 1.00 56.30 611 VAL A CA 1
ATOM 3566 C C . VAL A 1 611 ? 92.270 90.419 45.571 1.00 61.11 611 VAL A C 1
ATOM 3567 O O . VAL A 1 611 ? 92.488 90.072 44.407 1.00 62.09 611 VAL A O 1
ATOM 3571 N N . LYS A 1 612 ? 93.014 90.013 46.596 1.00 63.30 612 LYS A N 1
ATOM 3572 C CA . LYS A 1 612 ? 94.149 89.109 46.406 1.00 66.90 612 LYS A CA 1
ATOM 3573 C C . LYS A 1 612 ? 93.739 87.749 45.836 1.00 68.32 612 LYS A C 1
ATOM 3574 O O . LYS A 1 612 ? 94.333 87.254 44.868 1.00 71.08 612 LYS A O 1
ATOM 3580 N N . ALA A 1 613 ? 92.730 87.142 46.455 1.00 65.89 613 ALA A N 1
ATOM 3581 C CA . ALA A 1 613 ? 92.192 85.869 45.981 1.00 66.13 613 ALA A CA 1
ATOM 3582 C C . ALA A 1 613 ? 91.778 85.962 44.505 1.00 67.27 613 ALA A C 1
ATOM 3583 O O . ALA A 1 613 ? 92.167 85.122 43.681 1.00 68.49 613 ALA A O 1
ATOM 3585 N N . VAL A 1 614 ? 90.991 86.993 44.196 1.00 65.43 614 VAL A N 1
ATOM 3586 C CA . VAL A 1 614 ? 90.504 87.258 42.844 1.00 63.16 614 VAL A CA 1
ATOM 3587 C C . VAL A 1 614 ? 91.644 87.450 41.835 1.00 67.12 614 VAL A C 1
ATOM 3588 O O . VAL A 1 614 ? 91.574 86.934 40.730 1.00 70.33 614 VAL A O 1
ATOM 3592 N N . THR A 1 615 ? 92.685 88.185 42.221 1.00 67.07 615 THR A N 1
ATOM 3593 C CA . THR A 1 615 ? 93.865 88.364 41.375 1.00 66.53 615 THR A CA 1
ATOM 3594 C C . THR A 1 615 ? 94.510 87.016 41.079 1.00 72.25 615 THR A C 1
ATOM 3595 O O . THR A 1 615 ? 94.741 86.658 39.913 1.00 75.51 615 THR A O 1
ATOM 3599 N N . LYS A 1 616 ? 94.786 86.273 42.149 1.00 76.41 616 LYS A N 1
ATOM 3600 C CA . LYS A 1 616 ? 95.383 84.944 42.051 1.00 80.82 616 LYS A CA 1
ATOM 3601 C C . LYS A 1 616 ? 94.618 84.055 41.068 1.00 80.07 616 LYS A C 1
ATOM 3602 O O . LYS A 1 616 ? 95.214 83.442 40.175 1.00 85.34 616 LYS A O 1
ATOM 3608 N N . LEU A 1 617 ? 93.298 84.002 41.225 1.00 73.29 617 LEU A N 1
ATOM 3609 C CA . LEU A 1 617 ? 92.455 83.202 40.336 1.00 70.39 617 LEU A CA 1
ATOM 3610 C C . LEU A 1 617 ? 92.420 83.731 38.890 1.00 71.89 617 LEU A C 1
ATOM 3611 O O . LEU A 1 617 ? 92.402 82.954 37.935 1.00 70.49 617 LEU A O 1
ATOM 3616 N N . ASN A 1 618 ? 92.419 85.053 38.746 1.00 73.17 618 ASN A N 1
ATOM 3617 C CA . ASN A 1 618 ? 92.266 85.719 37.452 1.00 73.41 618 ASN A CA 1
ATOM 3618 C C . ASN A 1 618 ? 93.533 85.635 36.601 1.00 77.88 618 ASN A C 1
ATOM 3619 O O . ASN A 1 618 ? 93.479 85.771 35.377 1.00 78.12 618 ASN A O 1
ATOM 3624 N N . GLN A 1 619 ? 94.673 85.416 37.254 1.00 82.43 619 GLN A N 1
ATOM 3625 C CA . GLN A 1 619 ? 95.915 85.158 36.525 1.00 89.07 619 GLN A CA 1
ATOM 3626 C C . GLN A 1 619 ? 95.866 83.800 35.829 1.00 91.44 619 GLN A C 1
ATOM 3627 O O . GLN A 1 619 ? 96.464 83.612 34.769 1.00 96.14 619 GLN A O 1
ATOM 3633 N N . HIS A 1 620 ? 95.152 82.858 36.440 1.00 88.83 620 HIS A N 1
ATOM 3634 C CA . HIS A 1 620 ? 94.995 81.512 35.892 1.00 90.84 620 HIS A CA 1
ATOM 3635 C C . HIS A 1 620 ? 93.971 81.488 34.756 1.00 85.23 620 HIS A C 1
ATOM 3636 O O . HIS A 1 620 ? 94.180 80.830 33.736 1.00 88.14 620 HIS A O 1
ATOM 3643 N N . ALA A 1 621 ? 92.865 82.202 34.945 1.00 78.23 621 ALA A N 1
ATOM 3644 C CA . ALA A 1 621 ? 91.781 82.233 33.969 1.00 75.47 621 ALA A CA 1
ATOM 3645 C C . ALA A 1 621 ? 90.849 83.405 34.254 1.00 74.00 621 ALA A C 1
ATOM 3646 O O . ALA A 1 621 ? 90.649 83.765 35.408 1.00 74.01 621 ALA A O 1
ATOM 3648 N N . PRO A 1 622 ? 90.281 84.011 33.199 1.00 72.94 622 PRO A N 1
ATOM 3649 C CA . PRO A 1 622 ? 89.311 85.104 33.355 1.00 69.63 622 PRO A CA 1
ATOM 3650 C C . PRO A 1 622 ? 88.162 84.751 34.305 1.00 64.88 622 PRO A C 1
ATOM 3651 O O . PRO A 1 622 ? 87.548 83.692 34.168 1.00 62.25 622 PRO A O 1
ATOM 3655 N N . LEU A 1 623 ? 87.882 85.640 35.255 1.00 61.42 623 LEU A N 1
ATOM 3656 C CA . LEU A 1 623 ? 86.934 85.358 36.331 1.00 56.33 623 LEU A CA 1
ATOM 3657 C C . LEU A 1 623 ? 85.831 86.405 36.431 1.00 52.32 623 LEU A C 1
ATOM 3658 O O . LEU A 1 623 ? 86.068 87.591 36.227 1.00 52.89 623 LEU A O 1
ATOM 3663 N N . ALA A 1 624 ? 84.622 85.961 36.753 1.00 51.47 624 ALA A N 1
ATOM 3664 C CA . ALA A 1 624 ? 83.544 86.882 37.083 1.00 51.75 624 ALA A CA 1
ATOM 3665 C C . ALA A 1 624 ? 83.335 86.869 38.594 1.00 54.50 624 ALA A C 1
ATOM 3666 O O . ALA A 1 624 ? 83.286 85.799 39.208 1.00 54.42 624 ALA A O 1
ATOM 3668 N N . MET A 1 625 ? 83.226 88.054 39.192 1.00 54.91 625 MET A N 1
ATOM 3669 C CA . MET A 1 625 ? 82.970 88.175 40.623 1.00 49.92 625 MET A CA 1
ATOM 3670 C C . MET A 1 625 ? 81.526 88.595 40.862 1.00 47.32 625 MET A C 1
ATOM 3671 O O . MET A 1 625 ? 81.094 89.649 40.390 1.00 47.50 625 MET A O 1
ATOM 3676 N N . VAL A 1 626 ? 80.781 87.771 41.590 1.00 46.10 626 VAL A N 1
ATOM 3677 C CA . VAL A 1 626 ? 79.398 88.091 41.903 1.00 45.34 626 VAL A CA 1
ATOM 3678 C C . VAL A 1 626 ? 79.249 88.416 43.382 1.00 47.29 626 VAL A C 1
ATOM 3679 O O . VAL A 1 626 ? 79.587 87.604 44.248 1.00 47.91 626 VAL A O 1
ATOM 3683 N N . GLY A 1 627 ? 78.748 89.614 43.665 1.00 46.87 627 GLY A N 1
ATOM 3684 C CA . GLY A 1 627 ? 78.568 90.057 45.030 1.00 47.10 627 GLY A CA 1
ATOM 3685 C C . GLY A 1 627 ? 77.417 91.034 45.168 1.00 47.47 627 GLY A C 1
ATOM 3686 O O . GLY A 1 627 ? 76.829 91.460 44.164 1.00 46.30 627 GLY A O 1
ATOM 3687 N N . ASP A 1 628 ? 77.104 91.387 46.416 1.00 45.93 628 ASP A N 1
ATOM 3688 C CA . ASP A 1 628 ? 76.016 92.302 46.721 1.00 44.96 628 ASP A CA 1
ATOM 3689 C C . ASP A 1 628 ? 76.492 93.411 47.651 1.00 44.54 628 ASP A C 1
ATOM 3690 O O . ASP A 1 628 ? 75.738 94.334 47.966 1.00 47.90 628 ASP A O 1
ATOM 3695 N N . GLY A 1 629 ? 77.744 93.327 48.090 1.00 42.04 629 GLY A N 1
ATOM 3696 C CA . GLY A 1 629 ? 78.224 94.233 49.118 1.00 40.36 629 GLY A CA 1
ATOM 3697 C C . GLY A 1 629 ? 79.314 95.227 48.761 1.00 40.66 629 GLY A C 1
ATOM 3698 O O . GLY A 1 629 ? 80.058 95.048 47.801 1.00 42.99 629 GLY A O 1
ATOM 3699 N N . ILE A 1 630 ? 79.389 96.288 49.559 1.00 41.76 630 ILE A N 1
ATOM 3700 C CA . ILE A 1 630 ? 80.465 97.269 49.496 1.00 42.95 630 ILE A CA 1
ATOM 3701 C C . ILE A 1 630 ? 81.826 96.587 49.474 1.00 43.91 630 ILE A C 1
ATOM 3702 O O . ILE A 1 630 ? 82.676 96.905 48.649 1.00 45.59 630 ILE A O 1
ATOM 3707 N N . ASN A 1 631 ? 82.019 95.632 50.375 1.00 43.87 631 ASN A N 1
ATOM 3708 C CA . ASN A 1 631 ? 83.274 94.895 50.458 1.00 43.93 631 ASN A CA 1
ATOM 3709 C C . ASN A 1 631 ? 83.549 94.003 49.238 1.00 44.99 631 ASN A C 1
ATOM 3710 O O . ASN A 1 631 ? 84.658 93.484 49.083 1.00 45.05 631 ASN A O 1
ATOM 3715 N N . ASP A 1 632 ? 82.544 93.815 48.383 1.00 43.19 632 ASP A N 1
ATOM 3716 C CA . ASP A 1 632 ? 82.743 93.111 47.116 1.00 43.54 632 ASP A CA 1
ATOM 3717 C C . ASP A 1 632 ? 83.303 94.048 46.051 1.00 44.41 632 ASP A C 1
ATOM 3718 O O . ASP A 1 632 ? 83.917 93.600 45.086 1.00 46.03 632 ASP A O 1
ATOM 3723 N N . ALA A 1 633 ? 83.074 95.347 46.216 1.00 43.20 633 ALA A N 1
ATOM 3724 C CA . ALA A 1 633 ? 83.431 96.318 45.178 1.00 42.92 633 ALA A CA 1
ATOM 3725 C C . ALA A 1 633 ? 84.883 96.239 44.683 1.00 45.14 633 ALA A C 1
ATOM 3726 O O . ALA A 1 633 ? 85.122 96.225 43.469 1.00 49.17 633 ALA A O 1
ATOM 3728 N N . PRO A 1 634 ? 85.856 96.189 45.607 1.00 44.51 634 PRO A N 1
ATOM 3729 C CA . PRO A 1 634 ? 87.229 96.086 45.110 1.00 47.42 634 PRO A CA 1
ATOM 3730 C C . PRO A 1 634 ? 87.483 94.779 44.353 1.00 50.57 634 PRO A C 1
ATOM 3731 O O . PRO A 1 634 ? 88.203 94.796 43.359 1.00 53.37 634 PRO A O 1
ATOM 3735 N N . ALA A 1 635 ? 86.893 93.675 44.800 1.00 51.09 635 ALA A N 1
ATOM 3736 C CA . ALA A 1 635 ? 87.036 92.397 44.104 1.00 50.13 635 ALA A CA 1
ATOM 3737 C C . ALA A 1 635 ? 86.453 92.470 42.694 1.00 53.40 635 ALA A C 1
ATOM 3738 O O . ALA A 1 635 ? 87.052 91.976 41.731 1.00 56.70 635 ALA A O 1
ATOM 3740 N N . MET A 1 636 ? 85.273 93.078 42.594 1.00 51.39 636 MET A N 1
ATOM 3741 C CA . MET A 1 636 ? 84.576 93.229 41.325 1.00 51.06 636 MET A CA 1
ATOM 3742 C C . MET A 1 636 ? 85.455 93.922 40.280 1.00 55.06 636 MET A C 1
ATOM 3743 O O . MET A 1 636 ? 85.472 93.540 39.111 1.00 57.33 636 MET A O 1
ATOM 3748 N N . LYS A 1 637 ? 86.192 94.939 40.711 1.00 55.54 637 LYS A N 1
ATOM 3749 C CA . LYS A 1 637 ? 87.028 95.702 39.797 1.00 55.66 637 LYS A CA 1
ATOM 3750 C C . LYS A 1 637 ? 88.312 94.936 39.489 1.00 55.93 637 LYS A C 1
ATOM 3751 O O . LYS A 1 637 ? 88.927 95.128 38.432 1.00 60.34 637 LYS A O 1
ATOM 3757 N N . ALA A 1 638 ? 88.705 94.059 40.409 1.00 53.23 638 ALA A N 1
ATOM 3758 C CA . ALA A 1 638 ? 89.909 93.250 40.234 1.00 56.14 638 ALA A CA 1
ATOM 3759 C C . ALA A 1 638 ? 89.681 92.067 39.290 1.00 58.24 638 ALA A C 1
ATOM 3760 O O . ALA A 1 638 ? 90.635 91.503 38.749 1.00 62.33 638 ALA A O 1
ATOM 3762 N N . ALA A 1 639 ? 88.413 91.703 39.104 1.00 54.96 639 ALA A N 1
ATOM 3763 C CA . ALA A 1 639 ? 88.017 90.591 38.241 1.00 53.91 639 ALA A CA 1
ATOM 3764 C C . ALA A 1 639 ? 87.899 91.032 36.783 1.00 57.56 639 ALA A C 1
ATOM 3765 O O . ALA A 1 639 ? 87.852 92.232 36.498 1.00 59.40 639 ALA A O 1
ATOM 3767 N N . ALA A 1 640 ? 87.831 90.066 35.865 1.00 57.20 640 ALA A N 1
ATOM 3768 C CA . ALA A 1 640 ? 87.598 90.371 34.451 1.00 58.46 640 ALA A CA 1
ATOM 3769 C C . ALA A 1 640 ? 86.284 91.125 34.265 1.00 56.53 640 ALA A C 1
ATOM 3770 O O . ALA A 1 640 ? 86.166 91.987 33.385 1.00 57.75 640 ALA A O 1
ATOM 3772 N N . ILE A 1 641 ? 85.306 90.784 35.101 1.00 53.21 641 ILE A N 1
ATOM 3773 C CA . ILE A 1 641 ? 84.011 91.455 35.123 1.00 54.88 641 ILE A CA 1
ATOM 3774 C C . ILE A 1 641 ? 83.352 91.283 36.496 1.00 56.26 641 ILE A C 1
ATOM 3775 O O . ILE A 1 641 ? 83.374 90.196 37.079 1.00 55.82 641 ILE A O 1
ATOM 3780 N N . GLY A 1 642 ? 82.787 92.362 37.025 1.00 55.04 642 GLY A N 1
ATOM 3781 C CA . GLY A 1 642 ? 82.067 92.281 38.280 1.00 50.10 642 GLY A CA 1
ATOM 3782 C C . GLY A 1 642 ? 80.577 92.233 38.016 1.00 50.62 642 GLY A C 1
ATOM 3783 O O . GLY A 1 642 ? 80.076 92.927 37.135 1.00 52.89 642 GLY A O 1
ATOM 3784 N N . ILE A 1 643 ? 79.864 91.405 38.770 1.00 50.58 643 ILE A N 1
ATOM 3785 C CA . ILE A 1 643 ? 78.421 91.286 38.604 1.00 50.66 643 ILE A CA 1
ATOM 3786 C C . ILE A 1 643 ? 77.698 91.450 39.946 1.00 48.80 643 ILE A C 1
ATOM 3787 O O . ILE A 1 643 ? 78.014 90.760 40.910 1.00 47.63 643 ILE A O 1
ATOM 3792 N N . ALA A 1 644 ? 76.726 92.358 39.997 1.00 46.44 644 ALA A N 1
ATOM 3793 C CA . ALA A 1 644 ? 76.021 92.667 41.239 1.00 47.46 644 ALA A CA 1
ATOM 3794 C C . ALA A 1 644 ? 74.626 92.061 41.308 1.00 50.61 644 ALA A C 1
ATOM 3795 O O . ALA A 1 644 ? 73.946 91.945 40.292 1.00 53.11 644 ALA A O 1
ATOM 3797 N N . MET A 1 645 ? 74.200 91.691 42.515 1.00 51.60 645 MET A N 1
ATOM 3798 C CA . MET A 1 645 ? 72.829 91.238 42.745 1.00 54.94 645 MET A CA 1
ATOM 3799 C C . MET A 1 645 ? 71.901 92.447 42.725 1.00 59.09 645 MET A C 1
ATOM 3800 O O . MET A 1 645 ? 72.322 93.557 43.040 1.00 59.26 645 MET A O 1
ATOM 3805 N N . GLY A 1 646 ? 70.638 92.234 42.375 1.00 63.07 646 GLY A N 1
ATOM 3806 C CA . GLY A 1 646 ? 69.691 93.330 42.276 1.00 68.26 646 GLY A CA 1
ATOM 3807 C C . GLY A 1 646 ? 69.447 94.058 43.583 1.00 69.13 646 GLY A C 1
ATOM 3808 O O . GLY A 1 646 ? 69.352 95.284 43.613 1.00 73.07 646 GLY A O 1
ATOM 3809 N N . SER A 1 647 ? 69.352 93.300 44.669 1.00 68.66 647 SER A N 1
ATOM 3810 C CA . SER A 1 647 ? 69.060 93.865 45.982 1.00 68.31 647 SER A CA 1
ATOM 3811 C C . SER A 1 647 ? 70.323 94.372 46.675 1.00 62.79 647 SER A C 1
ATOM 3812 O O . SER A 1 647 ? 70.269 94.860 47.805 1.00 61.47 647 SER A O 1
ATOM 3815 N N . GLY A 1 648 ? 71.457 94.255 45.992 1.00 60.12 648 GLY A N 1
ATOM 3816 C CA . GLY A 1 648 ? 72.739 94.606 46.573 1.00 55.47 648 GLY A CA 1
ATOM 3817 C C . GLY A 1 648 ? 72.896 96.062 46.969 1.00 57.75 648 GLY A C 1
ATOM 3818 O O . GLY A 1 648 ? 72.022 96.893 46.719 1.00 62.03 648 GLY A O 1
ATOM 3819 N N . THR A 1 649 ? 74.025 96.358 47.605 1.00 52.94 649 THR A N 1
ATOM 3820 C CA . THR A 1 649 ? 74.393 97.716 47.972 1.00 52.79 649 THR A CA 1
ATOM 3821 C C . THR A 1 649 ? 74.565 98.590 46.735 1.00 56.97 649 THR A C 1
ATOM 3822 O O . THR A 1 649 ? 74.958 98.103 45.675 1.00 59.16 649 THR A O 1
ATOM 3826 N N . ASP A 1 650 ? 74.269 99.879 46.879 1.00 60.47 650 ASP A N 1
ATOM 3827 C CA . ASP A 1 650 ? 74.452 100.847 45.799 1.00 60.96 650 ASP A CA 1
ATOM 3828 C C . ASP A 1 650 ? 75.890 100.837 45.277 1.00 57.56 650 ASP A C 1
ATOM 3829 O O . ASP A 1 650 ? 76.124 100.858 44.070 1.00 59.10 650 ASP A O 1
ATOM 3834 N N . VAL A 1 651 ? 76.841 100.798 46.203 1.00 54.40 651 VAL A N 1
ATOM 3835 C CA . VAL A 1 651 ? 78.254 100.658 45.876 1.00 52.73 651 VAL A CA 1
ATOM 3836 C C . VAL A 1 651 ? 78.487 99.462 44.951 1.00 50.95 651 VAL A C 1
ATOM 3837 O O . VAL A 1 651 ? 79.197 99.570 43.953 1.00 50.35 651 VAL A O 1
ATOM 3841 N N . ALA A 1 652 ? 77.878 98.326 45.276 1.00 48.37 652 ALA A N 1
ATOM 3842 C CA . ALA A 1 652 ? 78.042 97.123 44.464 1.00 49.36 652 ALA A CA 1
ATOM 3843 C C . ALA A 1 652 ? 77.465 97.313 43.063 1.00 53.48 652 ALA A C 1
ATOM 3844 O O . ALA A 1 652 ? 78.095 96.950 42.071 1.00 53.46 652 ALA A O 1
ATOM 3846 N N . LEU A 1 653 ? 76.263 97.880 42.997 1.00 54.56 653 LEU A N 1
ATOM 3847 C CA . LEU A 1 653 ? 75.554 98.071 41.736 1.00 55.43 653 LEU A CA 1
ATOM 3848 C C . LEU A 1 653 ? 76.259 99.072 40.826 1.00 59.54 653 LEU A C 1
ATOM 3849 O O . LEU A 1 653 ? 76.138 99.012 39.602 1.00 64.81 653 LEU A O 1
ATOM 3854 N N . GLU A 1 654 ? 76.994 99.991 41.439 1.00 57.65 654 GLU A N 1
ATOM 3855 C CA . GLU A 1 654 ? 77.681 101.052 40.715 1.00 57.21 654 GLU A CA 1
ATOM 3856 C C . GLU A 1 654 ? 79.093 100.634 40.290 1.00 54.65 654 GLU A C 1
ATOM 3857 O O . GLU A 1 654 ? 79.574 101.024 39.226 1.00 58.60 654 GLU A O 1
ATOM 3863 N N . THR A 1 655 ? 79.742 99.821 41.116 1.00 54.86 655 THR A N 1
ATOM 3864 C CA . THR A 1 655 ? 81.075 99.304 40.812 1.00 54.01 655 THR A CA 1
ATOM 3865 C C . THR A 1 655 ? 81.033 98.206 39.744 1.00 55.00 655 THR A C 1
ATOM 3866 O O . THR A 1 655 ? 81.959 98.062 38.943 1.00 55.46 655 THR A O 1
ATOM 3870 N N . ALA A 1 656 ? 79.949 97.438 39.730 1.00 55.86 656 ALA A N 1
ATOM 3871 C CA . ALA A 1 656 ? 79.834 96.300 38.822 1.00 54.70 656 ALA A CA 1
ATOM 3872 C C . ALA A 1 656 ? 79.735 96.720 37.362 1.00 58.42 656 ALA A C 1
ATOM 3873 O O . ALA A 1 656 ? 79.360 97.851 37.050 1.00 59.53 656 ALA A O 1
ATOM 3875 N N . ASP A 1 657 ? 80.066 95.794 36.469 1.00 59.23 657 ASP A N 1
ATOM 3876 C CA . ASP A 1 657 ? 79.923 96.027 35.042 1.00 59.39 657 ASP A CA 1
ATOM 3877 C C . ASP A 1 657 ? 78.572 95.492 34.581 1.00 61.14 657 ASP A C 1
ATOM 3878 O O . ASP A 1 657 ? 78.106 95.801 33.482 1.00 65.12 657 ASP A O 1
ATOM 3883 N N . ALA A 1 658 ? 77.944 94.693 35.439 1.00 59.82 658 ALA A N 1
ATOM 3884 C CA . ALA A 1 658 ? 76.661 94.068 35.126 1.00 61.98 658 ALA A CA 1
ATOM 3885 C C . ALA A 1 658 ? 75.800 93.846 36.372 1.00 59.83 658 ALA A C 1
ATOM 3886 O O . ALA A 1 658 ? 76.289 93.947 37.496 1.00 58.04 658 ALA A O 1
ATOM 3888 N N . ALA A 1 659 ? 74.525 93.524 36.169 1.00 59.16 659 ALA A N 1
ATOM 3889 C CA . ALA A 1 659 ? 73.587 93.438 37.284 1.00 60.39 659 ALA A CA 1
ATOM 3890 C C . ALA A 1 659 ? 72.473 92.403 37.110 1.00 63.37 659 ALA A C 1
ATOM 3891 O O . ALA A 1 659 ? 71.807 92.361 36.077 1.00 68.08 659 ALA A O 1
ATOM 3893 N N . LEU A 1 660 ? 72.267 91.587 38.143 1.00 62.95 660 LEU A N 1
ATOM 3894 C CA . LEU A 1 660 ? 71.165 90.629 38.184 1.00 64.15 660 LEU A CA 1
ATOM 3895 C C . LEU A 1 660 ? 69.925 91.282 38.784 1.00 68.94 660 LEU A C 1
ATOM 3896 O O . LEU A 1 660 ? 69.577 91.012 39.934 1.00 69.69 660 LEU A O 1
ATOM 3901 N N . THR A 1 661 ? 69.248 92.115 37.995 1.00 73.35 661 THR A N 1
ATOM 3902 C CA . THR A 1 661 ? 68.114 92.917 38.468 1.00 79.28 661 THR A CA 1
ATOM 3903 C C . THR A 1 661 ? 66.959 92.121 39.099 1.00 82.00 661 THR A C 1
ATOM 3904 O O . THR A 1 661 ? 65.997 92.708 39.599 1.00 84.89 661 THR A O 1
ATOM 3908 N N . HIS A 1 662 ? 67.062 90.796 39.087 1.00 82.28 662 HIS A N 1
ATOM 3909 C CA . HIS A 1 662 ? 65.979 89.929 39.543 1.00 84.37 662 HIS A CA 1
ATOM 3910 C C . HIS A 1 662 ? 66.372 89.057 40.736 1.00 78.82 662 HIS A C 1
ATOM 3911 O O . HIS A 1 662 ? 65.514 88.421 41.356 1.00 78.81 662 HIS A O 1
ATOM 3918 N N . ASN A 1 663 ? 67.669 89.030 41.039 1.00 73.06 663 ASN A N 1
ATOM 3919 C CA . ASN A 1 663 ? 68.234 88.175 42.089 1.00 67.83 663 ASN A CA 1
ATOM 3920 C C . ASN A 1 663 ? 68.118 86.667 41.819 1.00 67.00 663 ASN A C 1
ATOM 3921 O O . ASN A 1 663 ? 68.319 85.847 42.722 1.00 64.56 663 ASN A O 1
ATOM 3926 N N . HIS A 1 664 ? 67.799 86.312 40.575 1.00 68.14 664 HIS A N 1
ATOM 3927 C CA . HIS A 1 664 ? 67.811 84.918 40.143 1.00 65.43 664 HIS A CA 1
ATOM 3928 C C . HIS A 1 664 ? 69.205 84.539 39.651 1.00 64.78 664 HIS A C 1
ATOM 3929 O O . HIS A 1 664 ? 69.678 85.064 38.644 1.00 65.23 664 HIS A O 1
ATOM 3936 N N . LEU A 1 665 ? 69.857 83.627 40.362 1.00 63.63 665 LEU A N 1
ATOM 3937 C CA . LEU A 1 665 ? 71.223 83.238 40.037 1.00 63.01 665 LEU A CA 1
ATOM 3938 C C . LEU A 1 665 ? 71.313 82.489 38.699 1.00 65.74 665 LEU A C 1
ATOM 3939 O O . LEU A 1 665 ? 72.348 82.523 38.036 1.00 65.98 665 LEU A O 1
ATOM 3944 N N . ARG A 1 666 ? 70.221 81.835 38.305 1.00 66.09 666 ARG A N 1
ATOM 3945 C CA . ARG A 1 666 ? 70.124 81.183 36.998 1.00 66.73 666 ARG A CA 1
ATOM 3946 C C . ARG A 1 666 ? 70.428 82.156 35.860 1.00 68.47 666 ARG A C 1
ATOM 3947 O O . ARG A 1 666 ? 71.090 81.801 34.878 1.00 67.43 666 ARG A O 1
ATOM 3955 N N . GLY A 1 667 ? 69.947 83.388 36.009 1.00 69.97 667 GLY A N 1
ATOM 3956 C CA . GLY A 1 667 ? 70.180 84.444 35.037 1.00 70.94 667 GLY A CA 1
ATOM 3957 C C . GLY A 1 667 ? 71.648 84.774 34.835 1.00 69.88 667 GLY A C 1
ATOM 3958 O O . GLY A 1 667 ? 71.998 85.603 33.995 1.00 71.56 667 GLY A O 1
ATOM 3959 N N . LEU A 1 668 ? 72.510 84.135 35.617 1.00 67.01 668 LEU A N 1
ATOM 3960 C CA . LEU A 1 668 ? 73.937 84.209 35.370 1.00 65.89 668 LEU A CA 1
ATOM 3961 C C . LEU A 1 668 ? 74.304 83.318 34.188 1.00 68.77 668 LEU A C 1
ATOM 3962 O O . LEU A 1 668 ? 74.915 83.791 33.226 1.00 68.94 668 LEU A O 1
ATOM 3967 N N . VAL A 1 669 ? 73.911 82.044 34.243 1.00 69.75 669 VAL A N 1
ATOM 3968 C CA . VAL A 1 669 ? 74.240 81.107 33.164 1.00 73.23 669 VAL A CA 1
ATOM 3969 C C . VAL A 1 669 ? 73.761 81.655 31.815 1.00 74.37 669 VAL A C 1
ATOM 3970 O O . VAL A 1 669 ? 74.532 81.700 30.847 1.00 77.22 669 VAL A O 1
ATOM 3974 N N . GLN A 1 670 ? 72.520 82.139 31.793 1.00 71.59 670 GLN A N 1
ATOM 3975 C CA . GLN A 1 670 ? 71.946 82.775 30.622 1.00 70.02 670 GLN A CA 1
ATOM 3976 C C . GLN A 1 670 ? 72.901 83.823 30.087 1.00 69.58 670 GLN A C 1
ATOM 3977 O O . GLN A 1 670 ? 73.289 83.772 28.914 1.00 70.63 670 GLN A O 1
ATOM 3983 N N . MET A 1 671 ? 73.307 84.741 30.961 1.00 66.90 671 MET A N 1
ATOM 3984 C CA . MET A 1 671 ? 74.255 85.773 30.574 1.00 67.30 671 MET A CA 1
ATOM 3985 C C . MET A 1 671 ? 75.451 85.105 29.916 1.00 68.58 671 MET A C 1
ATOM 3986 O O . MET A 1 671 ? 75.746 85.355 28.744 1.00 71.15 671 MET A O 1
ATOM 3991 N N . ILE A 1 672 ? 76.084 84.193 30.646 1.00 68.01 672 ILE A N 1
ATOM 3992 C CA . ILE A 1 672 ? 77.303 83.562 30.162 1.00 67.78 672 ILE A CA 1
ATOM 3993 C C . ILE A 1 672 ? 77.029 82.802 28.869 1.00 69.93 672 ILE A C 1
ATOM 3994 O O . ILE A 1 672 ? 77.889 82.726 27.988 1.00 70.03 672 ILE A O 1
ATOM 3999 N N . GLU A 1 673 ? 75.814 82.282 28.733 1.00 69.59 673 GLU A N 1
ATOM 4000 C CA . GLU A 1 673 ? 75.444 81.634 27.488 1.00 72.97 673 GLU A CA 1
ATOM 4001 C C . GLU A 1 673 ? 75.407 82.680 26.375 1.00 72.42 673 GLU A C 1
ATOM 4002 O O . GLU A 1 673 ? 76.123 82.562 25.373 1.00 70.12 673 GLU A O 1
ATOM 4008 N N . LEU A 1 674 ? 74.602 83.720 26.587 1.00 72.05 674 LEU A N 1
ATOM 4009 C CA . LEU A 1 674 ? 74.385 84.755 25.583 1.00 68.28 674 LEU A CA 1
ATOM 4010 C C . LEU A 1 674 ? 75.711 85.328 25.108 1.00 67.30 674 LEU A C 1
ATOM 4011 O O . LEU A 1 674 ? 76.027 85.282 23.915 1.00 68.92 674 LEU A O 1
ATOM 4016 N N . ALA A 1 675 ? 76.488 85.839 26.057 1.00 65.72 675 ALA A N 1
ATOM 4017 C CA . ALA A 1 675 ? 77.834 86.323 25.784 1.00 66.03 675 ALA A CA 1
ATOM 4018 C C . AL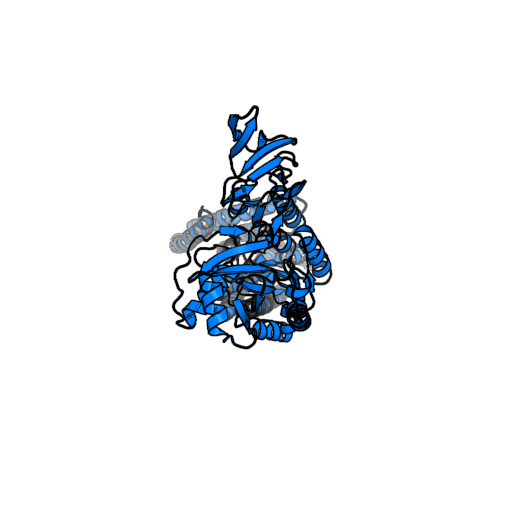A A 1 675 ? 78.589 85.371 24.862 1.00 66.44 675 ALA A C 1
ATOM 4019 O O . ALA A 1 675 ? 79.099 85.787 23.823 1.00 65.77 675 ALA A O 1
ATOM 4021 N N . ARG A 1 676 ? 78.621 84.089 25.222 1.00 67.20 676 ARG A N 1
ATOM 4022 C CA . ARG A 1 676 ? 79.378 83.116 24.439 1.00 67.90 676 ARG A CA 1
ATOM 4023 C C . ARG A 1 676 ? 78.832 83.010 23.021 1.00 69.58 676 ARG A C 1
ATOM 4024 O O . ARG A 1 676 ? 79.597 83.011 22.049 1.00 67.01 676 ARG A O 1
ATOM 4032 N N . ALA A 1 677 ? 77.507 82.952 22.909 1.00 71.05 677 ALA A N 1
ATOM 4033 C CA . ALA A 1 677 ? 76.873 82.907 21.604 1.00 72.77 677 ALA A CA 1
ATOM 4034 C C . ALA A 1 677 ? 77.295 84.143 20.833 1.00 73.32 677 ALA A C 1
ATOM 4035 O O . ALA A 1 677 ? 77.624 84.061 19.647 1.00 76.05 677 ALA A O 1
ATOM 4037 N N . THR A 1 678 ? 77.322 85.279 21.526 1.00 71.77 678 THR A N 1
ATOM 4038 C CA . THR A 1 678 ? 77.725 86.525 20.896 1.00 68.73 678 THR A CA 1
ATOM 4039 C C . THR A 1 678 ? 79.130 86.357 20.338 1.00 67.83 678 THR A C 1
ATOM 4040 O O . THR A 1 678 ? 79.389 86.685 19.177 1.00 69.54 678 THR A O 1
ATOM 4044 N N . HIS A 1 679 ? 80.016 85.768 21.135 1.00 67.94 679 HIS A N 1
ATOM 4045 C CA . HIS A 1 679 ? 81.400 85.614 20.714 1.00 71.19 679 HIS A CA 1
ATOM 4046 C C . HIS A 1 679 ? 81.506 84.704 19.496 1.00 73.43 679 HIS A C 1
ATOM 4047 O O . HIS A 1 679 ? 82.452 84.804 18.715 1.00 73.52 679 HIS A O 1
ATOM 4054 N N . ALA A 1 680 ? 80.530 83.816 19.335 1.00 73.82 680 ALA A N 1
ATOM 4055 C CA . ALA A 1 680 ? 80.510 82.959 18.168 1.00 73.29 680 ALA A CA 1
ATOM 4056 C C . ALA A 1 680 ? 80.029 83.778 16.985 1.00 72.74 680 ALA A C 1
ATOM 4057 O O . ALA A 1 680 ? 80.631 83.735 15.906 1.00 69.84 680 ALA A O 1
ATOM 4059 N N . ASN A 1 681 ? 78.956 84.540 17.207 1.00 71.51 681 ASN A N 1
ATOM 4060 C CA . ASN A 1 681 ? 78.314 85.299 16.139 1.00 69.24 681 ASN A CA 1
ATOM 4061 C C . ASN A 1 681 ? 79.334 86.190 15.437 1.00 68.53 681 ASN A C 1
ATOM 4062 O O . ASN A 1 681 ? 79.515 86.105 14.220 1.00 71.69 681 ASN A O 1
ATOM 4067 N N . ILE A 1 682 ? 80.014 87.013 16.229 1.00 66.55 682 ILE A N 1
ATOM 4068 C CA . ILE A 1 682 ? 81.152 87.803 15.772 1.00 65.37 682 ILE A CA 1
ATOM 4069 C C . ILE A 1 682 ? 82.060 87.000 14.846 1.00 67.45 682 ILE A C 1
ATOM 4070 O O . ILE A 1 682 ? 82.287 87.393 13.696 1.00 69.65 682 ILE A O 1
ATOM 4075 N N . ARG A 1 683 ? 82.545 85.860 15.339 1.00 67.59 683 ARG A N 1
ATOM 4076 C CA . ARG A 1 683 ? 83.509 85.056 14.590 1.00 68.39 683 ARG A CA 1
ATOM 4077 C C . ARG A 1 683 ? 82.957 84.614 13.234 1.00 68.00 683 ARG A C 1
ATOM 4078 O O . ARG A 1 683 ? 83.702 84.494 12.259 1.00 67.02 683 ARG A O 1
ATOM 4086 N N . GLN A 1 684 ? 81.646 84.399 13.171 1.00 67.80 684 GLN A N 1
ATOM 4087 C CA . GLN A 1 684 ? 81.010 84.066 11.909 1.00 69.29 684 GLN A CA 1
ATOM 4088 C C . GLN A 1 684 ? 81.034 85.310 11.029 1.00 70.87 684 GLN A C 1
ATOM 4089 O O . GLN A 1 684 ? 81.537 85.280 9.895 1.00 72.10 684 GLN A O 1
ATOM 4095 N N . ASN A 1 685 ? 80.517 86.406 11.584 1.00 67.79 685 ASN A N 1
ATOM 4096 C CA . ASN A 1 685 ? 80.379 87.662 10.859 1.00 65.24 685 ASN A CA 1
ATOM 4097 C C . ASN A 1 685 ? 81.680 88.064 10.187 1.00 64.63 685 ASN A C 1
ATOM 4098 O O . ASN A 1 685 ? 81.720 88.249 8.965 1.00 69.07 685 ASN A O 1
ATOM 4103 N N . ILE A 1 686 ? 82.737 88.165 10.992 1.00 62.37 686 ILE A N 1
ATOM 4104 C CA . ILE A 1 686 ? 84.069 88.492 10.501 1.00 62.33 686 ILE A CA 1
ATOM 4105 C C . ILE A 1 686 ? 84.383 87.639 9.286 1.00 65.80 686 ILE A C 1
ATOM 4106 O O . ILE A 1 686 ? 84.684 88.174 8.210 1.00 67.02 686 ILE A O 1
ATOM 4111 N N . THR A 1 687 ? 84.247 86.321 9.452 1.00 66.38 687 THR A N 1
ATOM 4112 C CA . THR A 1 687 ? 84.521 85.377 8.376 1.00 67.39 687 THR A CA 1
ATOM 4113 C C . THR A 1 687 ? 83.798 85.830 7.113 1.00 68.35 687 THR A C 1
ATOM 4114 O O . THR A 1 687 ? 84.441 86.084 6.089 1.00 70.40 687 THR A O 1
ATOM 4118 N N . ILE A 1 688 ? 82.479 86.002 7.218 1.00 67.22 688 ILE A N 1
ATOM 4119 C CA . ILE A 1 688 ? 81.676 86.482 6.101 1.00 68.20 688 ILE A CA 1
ATOM 4120 C C . ILE A 1 688 ? 82.338 87.723 5.522 1.00 69.25 688 ILE A C 1
ATOM 4121 O O . ILE A 1 688 ? 82.779 87.728 4.365 1.00 71.02 688 ILE A O 1
ATOM 4126 N N . ALA A 1 689 ? 82.468 88.746 6.361 1.00 67.40 689 ALA A N 1
ATOM 4127 C CA . ALA A 1 689 ? 83.029 90.014 5.928 1.00 64.24 689 ALA A CA 1
ATOM 4128 C C . ALA A 1 689 ? 84.426 89.810 5.356 1.00 63.88 689 ALA A C 1
ATOM 4129 O O . ALA A 1 689 ? 84.790 90.412 4.343 1.00 65.35 689 ALA A O 1
ATOM 4131 N N . LEU A 1 690 ? 85.200 88.935 5.988 1.00 64.35 690 LEU A N 1
ATOM 4132 C CA . LEU A 1 690 ? 86.578 88.754 5.567 1.00 64.78 690 LEU A CA 1
ATOM 4133 C C . LEU A 1 690 ? 86.664 87.776 4.395 1.00 66.55 690 LEU A C 1
ATOM 4134 O O . LEU A 1 690 ? 87.659 87.749 3.669 1.00 68.91 690 LEU A O 1
ATOM 4139 N N . GLY A 1 691 ? 85.617 86.979 4.205 1.00 67.64 691 GLY A N 1
ATOM 4140 C CA . GLY A 1 691 ? 85.649 85.972 3.164 1.00 69.56 691 GLY A CA 1
ATOM 4141 C C . GLY A 1 691 ? 85.389 86.589 1.809 1.00 69.73 691 GLY A C 1
ATOM 4142 O O . GLY A 1 691 ? 86.253 86.568 0.928 1.00 70.23 691 GLY A O 1
ATOM 4143 N N . LEU A 1 692 ? 84.188 87.142 1.662 1.00 69.41 692 LEU A N 1
ATOM 4144 C CA . LEU A 1 692 ? 83.764 87.826 0.450 1.00 69.64 692 LEU A CA 1
ATOM 4145 C C . LEU A 1 692 ? 84.836 88.795 -0.035 1.00 68.59 692 LEU A C 1
ATOM 4146 O O . LEU A 1 692 ? 85.278 88.717 -1.188 1.00 71.18 692 LEU A O 1
ATOM 4151 N N . LYS A 1 693 ? 85.259 89.682 0.862 1.00 66.87 693 LYS A N 1
ATOM 4152 C CA . LYS A 1 693 ? 86.378 90.579 0.615 1.00 65.91 693 LYS A CA 1
ATOM 4153 C C . LYS A 1 693 ? 87.515 89.867 -0.092 1.00 66.94 693 LYS A C 1
ATOM 4154 O O . LYS A 1 693 ? 87.882 90.236 -1.208 1.00 67.35 693 LYS A O 1
ATOM 4160 N N . GLY A 1 694 ? 88.043 88.829 0.550 1.00 67.60 694 GLY A N 1
ATOM 4161 C CA . GLY A 1 694 ? 89.103 88.027 -0.031 1.00 68.82 694 GLY A CA 1
ATOM 4162 C C . GLY A 1 694 ? 88.787 87.624 -1.460 1.00 70.21 694 GLY A C 1
ATOM 4163 O O . GLY A 1 694 ? 89.576 87.885 -2.376 1.00 70.42 694 GLY A O 1
ATOM 4164 N N . ILE A 1 695 ? 87.619 87.015 -1.652 1.00 71.24 695 ILE A N 1
ATOM 4165 C CA . ILE A 1 695 ? 87.188 86.627 -2.981 1.00 72.77 695 ILE A CA 1
ATOM 4166 C C . ILE A 1 695 ? 87.285 87.847 -3.883 1.00 71.93 695 ILE A C 1
ATOM 4167 O O . ILE A 1 695 ? 88.018 87.842 -4.877 1.00 72.49 695 ILE A O 1
ATOM 4172 N N . PHE A 1 696 ? 86.602 88.921 -3.506 1.00 70.59 696 PHE A N 1
ATOM 4173 C CA . PHE A 1 696 ? 86.537 90.063 -4.399 1.00 70.68 696 PHE A CA 1
ATOM 4174 C C . PHE A 1 696 ? 87.859 90.816 -4.436 1.00 69.40 696 PHE A C 1
ATOM 4175 O O . PHE A 1 696 ? 88.065 91.692 -5.279 1.00 68.62 696 PHE A O 1
ATOM 4183 N N . LEU A 1 697 ? 88.769 90.439 -3.542 1.00 69.30 697 LEU A N 1
ATOM 4184 C CA . LEU A 1 697 ? 90.136 90.922 -3.641 1.00 68.96 697 LEU A CA 1
ATOM 4185 C C . LEU A 1 697 ? 90.860 90.162 -4.756 1.00 69.44 697 LEU A C 1
ATOM 4186 O O . LEU A 1 697 ? 91.477 90.772 -5.641 1.00 69.12 697 LEU A O 1
ATOM 4191 N N . VAL A 1 698 ? 90.769 88.833 -4.737 1.00 70.72 698 VAL A N 1
ATOM 4192 C CA . VAL A 1 698 ? 91.542 88.054 -5.699 1.00 72.19 698 VAL A CA 1
ATOM 4193 C C . VAL A 1 698 ? 91.016 88.235 -7.132 1.00 73.02 698 VAL A C 1
ATOM 4194 O O . VAL A 1 698 ? 91.801 88.463 -8.057 1.00 73.26 698 VAL A O 1
ATOM 4198 N N . THR A 1 699 ? 89.695 88.177 -7.296 1.00 73.49 699 THR A N 1
ATOM 4199 C CA . THR A 1 699 ? 89.056 88.419 -8.593 1.00 74.41 699 THR A CA 1
ATOM 4200 C C . THR A 1 699 ? 89.486 89.770 -9.187 1.00 73.54 699 THR A C 1
ATOM 4201 O O . THR A 1 699 ? 89.873 89.854 -10.353 1.00 73.92 699 THR A O 1
ATOM 4205 N N . THR A 1 700 ? 89.430 90.818 -8.367 1.00 73.98 700 THR A N 1
ATOM 4206 C CA . THR A 1 700 ? 89.906 92.150 -8.750 1.00 72.04 700 THR A CA 1
ATOM 4207 C C . THR A 1 700 ? 91.346 92.095 -9.254 1.00 71.04 700 THR A C 1
ATOM 4208 O O . THR A 1 700 ? 91.691 92.719 -10.261 1.00 71.24 700 THR A O 1
ATOM 4212 N N . LEU A 1 701 ? 92.175 91.322 -8.559 1.00 70.89 701 LEU A N 1
ATOM 4213 C CA . LEU A 1 701 ? 93.586 91.214 -8.910 1.00 70.55 701 LEU A CA 1
ATOM 4214 C C . LEU A 1 701 ? 93.800 90.384 -10.174 1.00 72.23 701 LEU A C 1
ATOM 4215 O O . LEU A 1 701 ? 94.887 90.393 -10.754 1.00 72.48 701 LEU A O 1
ATOM 4220 N N . LEU A 1 702 ? 92.766 89.661 -10.593 1.00 73.50 702 LEU A N 1
ATOM 4221 C CA . LEU A 1 702 ? 92.825 88.906 -11.835 1.00 75.27 702 LEU A CA 1
ATOM 4222 C C . LEU A 1 702 ? 92.224 89.751 -12.955 1.00 75.33 702 LEU A C 1
ATOM 4223 O O . LEU A 1 702 ? 92.322 89.411 -14.131 1.00 76.65 702 LEU A O 1
ATOM 4228 N N . GLY A 1 703 ? 91.606 90.863 -12.575 1.00 74.14 703 GLY A N 1
ATOM 4229 C CA . GLY A 1 703 ? 91.088 91.811 -13.542 1.00 74.17 703 GLY A CA 1
ATOM 4230 C C . GLY A 1 703 ? 89.736 91.440 -14.117 1.00 75.55 703 GLY A C 1
ATOM 4231 O O . GLY A 1 703 ? 89.389 91.868 -15.219 1.00 78.73 703 GLY A O 1
ATOM 4232 N N . MET A 1 704 ? 88.967 90.648 -13.378 1.00 76.09 704 MET A N 1
ATOM 4233 C CA . MET A 1 704 ? 87.638 90.254 -13.828 1.00 77.71 704 MET A CA 1
ATOM 4234 C C . MET A 1 704 ? 86.524 90.934 -13.030 1.00 76.90 704 MET A C 1
ATOM 4235 O O . MET A 1 704 ? 85.348 90.642 -13.230 1.00 78.23 704 MET A O 1
ATOM 4240 N N . THR A 1 705 ? 86.896 91.833 -12.123 1.00 74.87 705 THR A N 1
ATOM 4241 C CA . THR A 1 705 ? 85.916 92.545 -11.297 1.00 74.00 705 THR A CA 1
ATOM 4242 C C . THR A 1 705 ? 86.315 93.996 -11.018 1.00 72.21 705 THR A C 1
ATOM 4243 O O . THR A 1 705 ? 87.496 94.301 -10.829 1.00 71.11 705 THR A O 1
ATOM 4247 N N . GLY A 1 706 ? 85.318 94.879 -10.979 1.00 81.10 706 GLY A N 1
ATOM 4248 C CA . GLY A 1 706 ? 85.553 96.299 -10.781 1.00 82.77 706 GLY A CA 1
ATOM 4249 C C . GLY A 1 706 ? 85.066 96.893 -9.466 1.00 84.20 706 GLY A C 1
ATOM 4250 O O . GLY A 1 706 ? 84.482 96.204 -8.621 1.00 82.10 706 GLY A O 1
ATOM 4251 N N . LEU A 1 707 ? 85.306 98.193 -9.313 1.00 85.88 707 LEU A N 1
ATOM 4252 C CA . LEU A 1 707 ? 85.042 98.912 -8.070 1.00 87.92 707 LEU A CA 1
ATOM 4253 C C . LEU A 1 707 ? 83.602 98.808 -7.584 1.00 90.96 707 LEU A C 1
ATOM 4254 O O . LEU A 1 707 ? 83.352 98.432 -6.436 1.00 90.78 707 LEU A O 1
ATOM 4259 N N . TRP A 1 708 ? 82.663 99.162 -8.454 1.00 94.63 708 TRP A N 1
ATOM 4260 C CA . TRP A 1 708 ? 81.254 99.185 -8.084 1.00 97.49 708 TRP A CA 1
ATOM 4261 C C . TRP A 1 708 ? 80.749 97.802 -7.667 1.00 94.67 708 TRP A C 1
ATOM 4262 O O . TRP A 1 708 ? 79.892 97.679 -6.785 1.00 95.26 708 TRP A O 1
ATOM 4273 N N . LEU A 1 709 ? 81.294 96.763 -8.293 1.00 89.60 709 LEU A N 1
ATOM 4274 C CA . LEU A 1 709 ? 80.923 95.399 -7.938 1.00 86.37 709 LEU A CA 1
ATOM 4275 C C . LEU A 1 709 ? 81.449 95.027 -6.553 1.00 82.69 709 LEU A C 1
ATOM 4276 O O . LEU A 1 709 ? 80.766 94.356 -5.787 1.00 79.57 709 LEU A O 1
ATOM 4281 N N . ALA A 1 710 ? 82.666 95.464 -6.242 1.00 80.63 710 ALA A N 1
ATOM 4282 C CA . ALA A 1 710 ? 83.267 95.216 -4.934 1.00 75.66 710 ALA A CA 1
ATOM 4283 C C . ALA A 1 710 ? 82.526 95.968 -3.828 1.00 78.46 710 ALA A C 1
ATOM 4284 O O . ALA A 1 710 ? 82.375 95.465 -2.710 1.00 76.07 710 ALA A O 1
ATOM 4286 N N . VAL A 1 711 ? 82.077 97.179 -4.144 1.00 81.25 711 VAL A N 1
ATOM 4287 C CA . VAL A 1 711 ? 81.268 97.963 -3.218 1.00 80.10 711 VAL A CA 1
ATOM 4288 C C . VAL A 1 711 ? 79.936 97.258 -2.972 1.00 78.94 711 VAL A C 1
ATOM 4289 O O . VAL A 1 711 ? 79.530 97.060 -1.824 1.00 78.89 711 VAL A O 1
ATOM 4293 N N . LEU A 1 712 ? 79.270 96.868 -4.055 1.00 79.12 712 LEU A N 1
ATOM 4294 C CA . LEU A 1 712 ? 78.021 96.117 -3.964 1.00 80.42 712 LEU A CA 1
ATOM 4295 C C . LEU A 1 712 ? 78.193 94.843 -3.127 1.00 78.05 712 LEU A C 1
ATOM 4296 O O . LEU A 1 712 ? 77.305 94.460 -2.358 1.00 79.18 712 LEU A O 1
ATOM 4301 N N . ALA A 1 713 ? 79.347 94.198 -3.275 1.00 75.55 713 ALA A N 1
ATOM 4302 C CA . ALA A 1 713 ? 79.628 92.936 -2.597 1.00 73.54 713 ALA A CA 1
ATOM 4303 C C . ALA A 1 713 ? 79.886 93.147 -1.113 1.00 74.08 713 ALA A C 1
ATOM 4304 O O . ALA A 1 713 ? 79.463 92.344 -0.282 1.00 72.66 713 ALA A O 1
ATOM 4306 N N . ASP A 1 714 ? 80.596 94.223 -0.788 1.00 75.01 714 ASP A N 1
ATOM 4307 C CA . ASP A 1 714 ? 80.858 94.582 0.601 1.00 74.27 714 ASP A CA 1
ATOM 4308 C C . ASP A 1 714 ? 79.545 94.953 1.286 1.00 73.44 714 ASP A C 1
ATOM 4309 O O . ASP A 1 714 ? 79.337 94.651 2.463 1.00 73.60 714 ASP A O 1
ATOM 4314 N N . THR A 1 715 ? 78.663 95.604 0.531 1.00 73.02 715 THR A N 1
ATOM 4315 C CA . THR A 1 715 ? 77.334 95.967 1.013 1.00 73.97 715 THR A CA 1
ATOM 4316 C C . THR A 1 715 ? 76.502 94.715 1.297 1.00 74.73 715 THR A C 1
ATOM 4317 O O . THR A 1 715 ? 75.847 94.614 2.342 1.00 74.60 715 THR A O 1
ATOM 4321 N N . GLY A 1 716 ? 76.539 93.760 0.370 1.00 74.86 716 GLY A N 1
ATOM 4322 C CA . GLY A 1 716 ? 75.894 92.475 0.584 1.00 74.98 716 GLY A CA 1
ATOM 4323 C C . GLY A 1 716 ? 76.429 91.773 1.822 1.00 73.04 716 GLY A C 1
ATOM 4324 O O . GLY A 1 716 ? 75.670 91.209 2.617 1.00 73.95 716 GLY A O 1
ATOM 4325 N N . ALA A 1 717 ? 77.748 91.816 1.984 1.00 70.11 717 ALA A N 1
ATOM 4326 C CA . ALA A 1 717 ? 78.410 91.275 3.164 1.00 69.47 717 ALA A CA 1
ATOM 4327 C C . ALA A 1 717 ? 77.864 91.917 4.445 1.00 69.26 717 ALA A C 1
ATOM 4328 O O . ALA A 1 717 ? 77.585 91.229 5.426 1.00 67.35 717 ALA A O 1
ATOM 4330 N N . THR A 1 718 ? 77.714 93.239 4.418 1.00 68.84 718 THR A N 1
ATOM 4331 C CA . THR A 1 718 ? 77.156 93.988 5.541 1.00 66.24 718 THR A CA 1
ATOM 4332 C C . THR A 1 718 ? 75.729 93.554 5.864 1.00 67.80 718 THR A C 1
ATOM 4333 O O . THR A 1 718 ? 75.375 93.356 7.034 1.00 71.47 718 THR A O 1
ATOM 4337 N N . VAL A 1 719 ? 74.908 93.411 4.828 1.00 68.57 719 VAL A N 1
ATOM 4338 C CA . VAL A 1 719 ? 73.545 92.941 5.032 1.00 71.54 719 VAL A CA 1
ATOM 4339 C C . VAL A 1 719 ? 73.575 91.564 5.693 1.00 73.38 719 VAL A C 1
ATOM 4340 O O . VAL A 1 719 ? 72.818 91.297 6.631 1.00 74.51 719 VAL A O 1
ATOM 4344 N N . LEU A 1 720 ? 74.482 90.708 5.227 1.00 73.13 720 LEU A N 1
ATOM 4345 C CA . LEU A 1 720 ? 74.622 89.365 5.792 1.00 71.59 720 LEU A CA 1
ATOM 4346 C C . LEU A 1 720 ? 75.026 89.348 7.268 1.00 68.43 720 LEU A C 1
ATOM 4347 O O . LEU A 1 720 ? 74.393 88.660 8.072 1.00 68.96 720 LEU A O 1
ATOM 4352 N N . VAL A 1 721 ? 76.078 90.083 7.623 1.00 66.05 721 VAL A N 1
ATOM 4353 C CA . VAL A 1 721 ? 76.518 90.109 9.015 1.00 66.06 721 VAL A CA 1
ATOM 4354 C C . VAL A 1 721 ? 75.452 90.750 9.897 1.00 67.14 721 VAL A C 1
ATOM 4355 O O . VAL A 1 721 ? 75.304 90.383 11.055 1.00 69.00 721 VAL A O 1
ATOM 4359 N N . THR A 1 722 ? 74.698 91.691 9.338 1.00 66.29 722 THR A N 1
ATOM 4360 C CA . THR A 1 722 ? 73.570 92.275 10.052 1.00 68.47 722 THR A CA 1
ATOM 4361 C C . THR A 1 722 ? 72.513 91.219 10.365 1.00 70.12 722 THR A C 1
ATOM 4362 O O . TH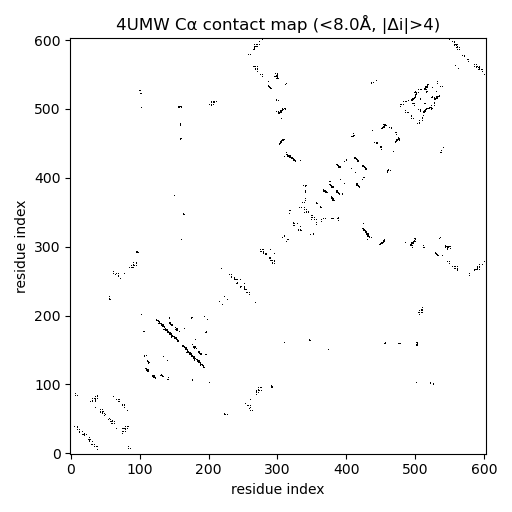R A 1 722 ? 72.151 91.004 11.528 1.00 73.19 722 THR A O 1
ATOM 4366 N N . ALA A 1 723 ? 72.030 90.553 9.322 1.00 70.32 723 ALA A N 1
ATOM 4367 C CA . ALA A 1 723 ? 71.038 89.501 9.482 1.00 69.56 723 ALA A CA 1
ATOM 4368 C C . ALA A 1 723 ? 71.508 88.430 10.461 1.00 69.85 723 ALA A C 1
ATOM 4369 O O . ALA A 1 723 ? 70.708 87.876 11.210 1.00 73.08 723 ALA A O 1
ATOM 4371 N N . ASN A 1 724 ? 72.808 88.146 10.454 1.00 68.02 724 ASN A N 1
ATOM 4372 C CA . ASN A 1 724 ? 73.374 87.138 11.344 1.00 69.28 724 ASN A CA 1
ATOM 4373 C C . ASN A 1 724 ? 73.353 87.616 12.788 1.00 72.76 724 ASN A C 1
ATOM 4374 O O . ASN A 1 724 ? 73.017 86.869 13.707 1.00 72.84 724 ASN A O 1
ATOM 4379 N N . ALA A 1 725 ? 73.735 88.874 12.970 1.00 73.01 725 ALA A N 1
ATOM 4380 C CA . ALA A 1 725 ? 73.728 89.515 14.274 1.00 69.08 725 ALA A CA 1
ATOM 4381 C C . ALA A 1 725 ? 72.320 89.541 14.862 1.00 71.45 725 ALA A C 1
ATOM 4382 O O . ALA A 1 725 ? 72.147 89.439 16.078 1.00 74.93 725 ALA A O 1
ATOM 4384 N N . LEU A 1 726 ? 71.313 89.681 14.005 1.00 70.63 726 LEU A N 1
ATOM 4385 C CA . LEU A 1 726 ? 69.930 89.677 14.483 1.00 74.55 726 LEU A CA 1
ATOM 4386 C C . LEU A 1 726 ? 69.470 88.325 15.063 1.00 77.67 726 LEU A C 1
ATOM 4387 O O . LEU A 1 726 ? 68.446 88.255 15.748 1.00 77.52 726 LEU A O 1
ATOM 4392 N N . ARG A 1 727 ? 70.225 87.261 14.794 1.00 78.75 727 ARG A N 1
ATOM 4393 C CA . ARG A 1 727 ? 69.893 85.931 15.310 1.00 78.84 727 ARG A CA 1
ATOM 4394 C C . ARG A 1 727 ? 70.054 85.825 16.833 1.00 78.23 727 ARG A C 1
ATOM 4395 O O . ARG A 1 727 ? 69.466 84.950 17.471 1.00 78.81 727 ARG A O 1
ATOM 4403 N N . LEU A 1 728 ? 70.850 86.723 17.406 1.00 76.05 728 LEU A N 1
ATOM 4404 C CA . LEU A 1 728 ? 71.072 86.755 18.849 1.00 73.23 728 LEU A CA 1
ATOM 4405 C C . LEU A 1 728 ? 69.804 87.137 19.611 1.00 78.04 728 LEU A C 1
ATOM 4406 O O . LEU A 1 728 ? 69.644 86.793 20.782 1.00 83.13 728 LEU A O 1
ATOM 4411 N N . LEU A 1 729 ? 68.903 87.844 18.938 1.00 77.73 729 LEU A N 1
ATOM 4412 C CA . LEU A 1 729 ? 67.648 88.273 19.547 1.00 80.26 729 LEU A CA 1
ATOM 4413 C C . LEU A 1 729 ? 66.695 87.111 19.839 1.00 86.00 729 LEU A C 1
ATOM 4414 O O . LEU A 1 729 ? 65.830 87.222 20.706 1.00 87.90 729 LEU A O 1
ATOM 4419 N N . ARG A 1 730 ? 66.841 86.005 19.115 1.00 88.89 730 ARG A N 1
ATOM 4420 C CA . ARG A 1 730 ? 65.992 84.836 19.346 1.00 91.35 730 ARG A CA 1
ATOM 4421 C C . ARG A 1 730 ? 66.262 84.207 20.712 1.00 90.28 730 ARG A C 1
ATOM 4422 O O . ARG A 1 730 ? 65.364 84.102 21.547 1.00 91.59 730 ARG A O 1
#

Radius of gyration: 33.63 Å; Cα contacts (8 Å, |Δi|>4): 1178; chains: 1; bounding box: 58×53×108 Å

GO terms:
  GO:0016463 P-type zinc transporter activity (F, EXP)

Nearest PDB structures (foldseek):
  4umw-assembly1_A  TM=1.002E+00  e=1.486E-98  Shigella sonnei
  4umv-assembly1_A  TM=9.112E-01  e=1.288E-79  Shigella sonnei
  8d3u-assembly1_A  TM=5.184E-01  e=3.342E-24  Homo sapiens
  7zrd-assembly1_B  TM=3.393E-01  e=1.810E-26  Escherichia coli
  2voy-assembly1_F  TM=9.213E-01  e=2.797E-08  Archaeoglobus fulgidus

CATH classification: 2.70.150.10 (+2 more: 3.40.50.1000, 3.40.1110.10)

Sequence (603 aa):
RLKENLPLITLIVMMAISWGLEQFNHPFGQLAFIATTLVGLYPIARQALRLIKSGSYFAIETLMSVAAIGALFIGATAEAAMVLLLFLIGERLEGWAASRVSALMALKPETATRLRNGEREEVAINSLRPGDVIEVAAGGRLPADGKLLSPFFASFDESALTGESIPVERATGDKVPAGATSVDRLVTLEVLSEPGASAIDRILKLIEEAEERRAPIERFIDRFSRIYTPAIMAVALLVTLVPPLLFAASWQEWIYKGLTLLLIGCPCALVISTPAAITSGLAAAARRGALIKGGAALEQLGRVTQVAFDKTGTLTVGKPRVTAIHPATGISESELLTLAAAVEQGATHPLAQAIVREAQVAELAIPTAESQRALVGSGIEAQVNGERVLICAAGKHPADAFAGLINELESAGQTVVLVVRNDDVLGIIALQDTLRADAATAISELNALGVKGVILTGDNPRAAAAIAGELGLEFKAGLLPEDKVKAVTKLNQHAPLAMVGDGINDAPAMKAAAIGIAMGSGTDVALETADAALTHNHLRGLVQMIELARATHANIRQNITIALGLKGIFLVTTLLGMTGLWLAVLADTGATVLVTANALRLLR

Organism: Shigella sonnei (strain Ss046) (NCBI:txid300269)

InterPro domains:
  IPR001757 P-type ATPase [PR00120] (599-615)
  IPR001757 P-type ATPase [PR00120] (626-642)
  IPR001757 P-type ATPase [PR00120] (657-682)
  IPR001757 P-type ATPase [TIGR01494] (206-705)
  IPR006121 Heavy metal-associated domain, HMA [PF00403] (53-109)
  IPR006121 Heavy metal-associated domain, HMA [PS50846] (48-112)
  IPR006121 Heavy metal-associated domain, HMA [cd00371] (53-112)
  IPR008250 P-type ATPase, A domain superfamily [SSF81653] (236-333)
  IPR017969 Heavy-metal-associated, conserved site [PS01047] (54-83)
  IPR018303 P-type ATPase, phosphorylation site [PS00154] (436-442)
  IPR023214 HAD superfamily [G3DSA:3.40.50.1000] (430-676)
  IPR023298 P-type ATPase, transmembrane domain superfamily [SSF81665] (186-714)
  IPR023299 P-type ATPase, cytoplasmic domain N [G3DSA:3.40.1110.10] (445-561)
  IPR027256 P-type ATPase, subfamily IB [TIGR01525] (183-728)
  IPR036163 Heavy metal-associated domain superfamily [SSF55008] (49-111)
  IPR036412 HAD-like superfamily [SSF56784] (433-726)
  IPR044492 P-type ATPase, haloacid dehalogenase domain [SFLDF00027] (416-678)
  IPR051014 Cation Transport ATPase Type IB [PTHR48085] (49-731)
  IPR059000 P-type ATPase, A domain [PF00122] (234-334)

B-factor: mean 77.81, std 27.97, range [37.37, 267.13]

Foldseek 3Di:
DPCLCVLLVVLVVLLVVLVVVCVPPNVVSLVSLVVSLCSLLVVLVVVQVVCVVVVNNFFLSNLLNLLSVLCNVVSVSNLNSLLSNLLSVLVVLQVVQAFDQVLLVVLADQWWWWDDPNDTDTHGLQVDDFQTKTKAAAFGWANAWWFFQAQWFWKQPCQWFVARQTHIDGGGDIDFTSIGGHDGMTITGHHDHPCGTPSSVLVVLLVVLLVPDDDDDDPSRVVSSPLRVVLLVVLVCQQCVCCVPVVDDNVVSPSLSSLSSSLSSQRLLSNLLSLQQSLLQVQQVVPQKHFGGSLQLLLLQFFQAEEEEPAVQQFVNAKAWDDWWFDPPDDSLRLLLVLLQQLPPPPRRVNVNSVVVNVVVVNDRAHWAPWAAPPPQATWTDDPHWIKGKGWPVRADPVPCVVVVVVLVQLQWTKIFIDTPNRGRTIITIAGDGDPCSQVLQVLSVVVNYAYAYEGLADPRNVCNSCVVNVHHYDYNDTLVRLLVVLLVVVVVGQYEYEDQHSSCLSNQSNGSFYEYELNGRPSSVVSGSMYNVPSNSNSSSVSSVLSNVSVVLSVVLSCLSVVLSVVQSVCSVVVNDGSVVSSVSSVVSNVVSNVSSNVSND